Protein AF-0000000086185831 (afdb_homodimer)

Structure (mmCIF, N/CA/C/O backbone):
data_AF-0000000086185831-model_v1
#
loop_
_entity.id
_entity.type
_entity.pdbx_description
1 polymer 'DUF3074 domain-containing protein'
#
loop_
_atom_site.group_PDB
_atom_site.id
_atom_site.type_symbol
_atom_site.label_atom_id
_atom_site.label_alt_id
_atom_site.label_comp_id
_atom_site.label_asym_id
_atom_site.label_entity_id
_atom_site.label_seq_id
_atom_site.pdbx_PDB_ins_code
_atom_site.Cartn_x
_atom_site.Cartn_y
_atom_site.Cartn_z
_atom_site.occupancy
_atom_site.B_iso_or_equiv
_atom_site.auth_seq_id
_atom_site.auth_comp_id
_atom_site.auth_asym_id
_atom_site.auth_atom_id
_atom_site.pdbx_PDB_model_num
ATOM 1 N N . MET A 1 1 ? -9.984 -31.547 14.125 1 27.92 1 MET A N 1
ATOM 2 C CA . MET A 1 1 ? -9.523 -30.156 14 1 27.92 1 MET A CA 1
ATOM 3 C C . MET A 1 1 ? -9.289 -29.797 12.531 1 27.92 1 MET A C 1
ATOM 5 O O . MET A 1 1 ? -8.664 -30.562 11.797 1 27.92 1 MET A O 1
ATOM 9 N N . ALA A 1 2 ? -10.203 -29.156 11.977 1 38.97 2 ALA A N 1
ATOM 10 C CA . ALA A 1 2 ? -10.203 -29.031 10.523 1 38.97 2 ALA A CA 1
ATOM 11 C C . ALA A 1 2 ? -8.82 -28.672 10 1 38.97 2 ALA A C 1
ATOM 13 O O . ALA A 1 2 ? -8.203 -27.719 10.469 1 38.97 2 ALA A O 1
ATOM 14 N N . VAL A 1 3 ? -8.047 -29.516 9.633 1 52.12 3 VAL A N 1
ATOM 15 C CA . VAL A 1 3 ? -6.672 -29.281 9.211 1 52.12 3 VAL A CA 1
ATOM 16 C C . VAL A 1 3 ? -6.621 -28.109 8.234 1 52.12 3 VAL A C 1
ATOM 18 O O . VAL A 1 3 ? -7.355 -28.078 7.246 1 52.12 3 VAL A O 1
ATOM 21 N N . SER A 1 4 ? -6.094 -26.859 8.68 1 77 4 SER A N 1
ATOM 22 C CA . SER A 1 4 ? -5.973 -25.641 7.887 1 77 4 SER A CA 1
ATOM 23 C C . SER A 1 4 ? -5.332 -25.938 6.531 1 77 4 SER A C 1
ATOM 25 O O . SER A 1 4 ? -4.457 -26.797 6.422 1 77 4 SER A O 1
ATOM 27 N N . SER A 1 5 ? -5.984 -25.656 5.398 1 90.94 5 SER A N 1
ATOM 28 C CA . SER A 1 5 ? -5.496 -25.891 4.043 1 90.94 5 SER A CA 1
ATOM 29 C C . SER A 1 5 ? -4.062 -25.391 3.883 1 90.94 5 SER A C 1
ATOM 31 O O . SER A 1 5 ? -3.703 -24.328 4.391 1 90.94 5 SER A O 1
ATOM 33 N N . PRO A 1 6 ? -3.234 -26.266 3.283 1 94.44 6 PRO A N 1
ATOM 34 C CA . PRO A 1 6 ? -1.854 -25.844 3.047 1 94.44 6 PRO A CA 1
ATOM 35 C C . PRO A 1 6 ? -1.752 -24.703 2.025 1 94.44 6 PRO A C 1
ATOM 37 O O . PRO A 1 6 ? -0.687 -24.109 1.867 1 94.44 6 PRO A O 1
ATOM 40 N N . LEU A 1 7 ? -2.805 -24.438 1.271 1 97.12 7 LEU A N 1
ATOM 41 C CA . LEU A 1 7 ? -2.781 -23.375 0.268 1 97.12 7 LEU A CA 1
ATOM 42 C C . LEU A 1 7 ? -3.043 -22.016 0.908 1 97.12 7 LEU A C 1
ATOM 44 O O . LEU A 1 7 ? -4.152 -21.484 0.814 1 97.12 7 LEU A O 1
ATOM 48 N N . THR A 1 8 ? -2.035 -21.453 1.518 1 96 8 THR A N 1
ATOM 49 C CA . THR A 1 8 ? -2.125 -20.203 2.27 1 96 8 THR A CA 1
ATOM 50 C C . THR A 1 8 ? -0.955 -19.281 1.936 1 96 8 THR A C 1
ATOM 52 O O . THR A 1 8 ? 0.019 -19.719 1.312 1 96 8 THR A O 1
ATOM 55 N N . LEU A 1 9 ? -1.106 -18.047 2.299 1 94.88 9 LEU A N 1
ATOM 56 C CA . LEU A 1 9 ? -0.008 -17.109 2.125 1 94.88 9 LEU A CA 1
ATOM 57 C C . LEU A 1 9 ? 0.922 -17.125 3.332 1 94.88 9 LEU A C 1
ATOM 59 O O . LEU A 1 9 ? 1.959 -16.469 3.334 1 94.88 9 LEU A O 1
ATOM 63 N N . HIS A 1 10 ? 0.568 -17.938 4.324 1 94.12 10 HIS A N 1
ATOM 64 C CA . HIS A 1 10 ? 1.503 -18.109 5.43 1 94.12 10 HIS A CA 1
ATOM 65 C C . HIS A 1 10 ? 2.734 -18.891 4.992 1 94.12 10 HIS A C 1
ATOM 67 O O . HIS A 1 10 ? 2.613 -20 4.453 1 94.12 10 HIS A O 1
ATOM 73 N N . GLU A 1 11 ? 3.838 -18.328 5.273 1 95.88 11 GLU A N 1
ATOM 74 C CA . GLU A 1 11 ? 5.082 -18.906 4.781 1 95.88 11 GLU A CA 1
ATOM 75 C C . GLU A 1 11 ? 5.395 -20.219 5.5 1 95.88 11 GLU A C 1
ATOM 77 O O . GLU A 1 11 ? 5.266 -20.312 6.719 1 95.88 11 GLU A O 1
ATOM 82 N N . LEU A 1 12 ? 5.777 -21.188 4.73 1 96.56 12 LEU A N 1
ATOM 83 C CA . LEU A 1 12 ? 6.32 -22.422 5.297 1 96.56 12 LEU A CA 1
ATOM 84 C C . LEU A 1 12 ? 7.742 -22.203 5.805 1 96.56 12 LEU A C 1
ATOM 86 O O . LEU A 1 12 ? 8.508 -21.438 5.211 1 96.56 12 LEU A O 1
ATOM 90 N N . ALA A 1 13 ? 8.031 -22.844 6.883 1 95.88 13 ALA A N 1
ATOM 91 C CA . ALA A 1 13 ? 9.406 -22.984 7.355 1 95.88 13 ALA A CA 1
ATOM 92 C C . ALA A 1 13 ? 9.938 -24.391 7.09 1 95.88 13 ALA A C 1
ATOM 94 O O . ALA A 1 13 ? 9.18 -25.281 6.703 1 95.88 13 ALA A O 1
ATOM 95 N N . ARG A 1 14 ? 11.211 -24.531 7.309 1 95.12 14 ARG A N 1
ATOM 96 C CA . ARG A 1 14 ? 11.828 -25.828 7.047 1 95.12 14 ARG A CA 1
ATOM 97 C C . ARG A 1 14 ? 11.141 -26.938 7.84 1 95.12 14 ARG A C 1
ATOM 99 O O . ARG A 1 14 ? 10.961 -28.047 7.344 1 95.12 14 ARG A O 1
ATOM 106 N N . LYS A 1 15 ? 10.734 -26.625 9.039 1 94.94 15 LYS A N 1
ATOM 107 C CA . LYS A 1 15 ? 10.102 -27.609 9.922 1 94.94 15 LYS A CA 1
ATOM 108 C C . LYS A 1 15 ? 8.734 -28.031 9.391 1 94.94 15 LYS A C 1
ATOM 110 O O . LYS A 1 15 ? 8.18 -29.031 9.828 1 94.94 15 LYS A O 1
ATOM 115 N N . ASP A 1 16 ? 8.125 -27.203 8.508 1 95.94 16 ASP A N 1
ATOM 116 C CA . ASP A 1 16 ? 6.781 -27.469 7.992 1 95.94 16 ASP A CA 1
ATOM 117 C C . ASP A 1 16 ? 6.832 -28.406 6.797 1 95.94 16 ASP A C 1
ATOM 119 O O . ASP A 1 16 ? 5.793 -28.875 6.316 1 95.94 16 ASP A O 1
ATOM 123 N N . LEU A 1 17 ? 8.031 -28.688 6.223 1 96.25 17 LEU A N 1
ATOM 124 C CA . LEU A 1 17 ? 8.219 -29.594 5.102 1 96.25 17 LEU A CA 1
ATOM 125 C C . LEU A 1 17 ? 8.773 -30.938 5.582 1 96.25 17 LEU A C 1
ATOM 127 O O . LEU A 1 17 ? 9.555 -30.984 6.535 1 96.25 17 LEU A O 1
ATOM 131 N N . PRO A 1 18 ? 8.336 -31.984 4.844 1 96.81 18 PRO A N 1
ATOM 132 C CA . PRO A 1 18 ? 9.023 -33.25 5.137 1 96.81 18 PRO A CA 1
ATOM 133 C C . PRO A 1 18 ? 10.531 -33.156 4.93 1 96.81 18 PRO A C 1
ATOM 135 O O . PRO A 1 18 ? 11 -32.5 4.008 1 96.81 18 PRO A O 1
ATOM 138 N N . ALA A 1 19 ? 11.266 -33.906 5.77 1 94.62 19 ALA A N 1
ATOM 139 C CA . ALA A 1 19 ? 12.727 -33.812 5.738 1 94.62 19 ALA A CA 1
ATOM 140 C C . ALA A 1 19 ? 13.281 -34.469 4.473 1 94.62 19 ALA A C 1
ATOM 142 O O . ALA A 1 19 ? 14.32 -34.031 3.963 1 94.62 19 ALA A O 1
ATOM 143 N N . SER A 1 20 ? 12.695 -35.531 4.062 1 95.12 20 SER A N 1
ATOM 144 C CA . SER A 1 20 ? 13.094 -36.312 2.896 1 95.12 20 SER A CA 1
ATOM 145 C C . SER A 1 20 ? 11.93 -37.125 2.365 1 95.12 20 SER A C 1
ATOM 147 O O . SER A 1 20 ? 10.875 -37.188 2.99 1 95.12 20 SER A O 1
ATOM 149 N N . PRO A 1 21 ? 12.109 -37.688 1.158 1 95 21 PRO A N 1
ATOM 150 C CA . PRO A 1 21 ? 11.039 -38.531 0.627 1 95 21 PRO A CA 1
ATOM 151 C C . PRO A 1 21 ? 10.742 -39.719 1.526 1 95 21 PRO A C 1
ATOM 153 O O . PRO A 1 21 ? 9.664 -40.312 1.427 1 95 21 PRO A O 1
ATOM 156 N N . GLU A 1 22 ? 11.695 -40.062 2.383 1 94.81 22 GLU A N 1
ATOM 157 C CA . GLU A 1 22 ? 11.531 -41.219 3.285 1 94.81 22 GLU A CA 1
ATOM 158 C C . GLU A 1 22 ? 10.844 -40.781 4.578 1 94.81 22 GLU A C 1
ATOM 160 O O . GLU A 1 22 ? 10.461 -41.656 5.391 1 94.81 22 GLU A O 1
ATOM 165 N N . ASP A 1 23 ? 10.711 -39.531 4.742 1 94.94 23 ASP A N 1
ATOM 166 C CA . ASP A 1 23 ? 10 -39.031 5.906 1 94.94 23 ASP A CA 1
ATOM 167 C C . ASP A 1 23 ? 8.594 -39.594 5.992 1 94.94 23 ASP A C 1
ATOM 169 O O . ASP A 1 23 ? 7.852 -39.625 5.008 1 94.94 23 ASP A O 1
ATOM 173 N N . PRO A 1 24 ? 8.219 -40.188 7.141 1 93.62 24 PRO A N 1
ATOM 174 C CA . PRO A 1 24 ? 6.891 -40.781 7.293 1 93.62 24 PRO A CA 1
ATOM 175 C C . PRO A 1 24 ? 5.758 -39.812 6.984 1 93.62 24 PRO A C 1
ATOM 177 O O . PRO A 1 24 ? 4.652 -40.25 6.637 1 93.62 24 PRO A O 1
ATOM 180 N N . GLN A 1 25 ? 6.035 -38.562 7.086 1 94 25 GLN A N 1
ATOM 181 C CA . GLN A 1 25 ? 4.992 -37.562 6.871 1 94 25 GLN A CA 1
ATOM 182 C C . GLN A 1 25 ? 4.93 -37.125 5.406 1 94 25 GLN A C 1
ATOM 184 O O . GLN A 1 25 ? 4.035 -36.375 5.008 1 94 25 GLN A O 1
ATOM 189 N N . TYR A 1 26 ? 5.859 -37.562 4.598 1 96.69 26 TYR A N 1
ATOM 190 C CA . TYR A 1 26 ? 5.969 -37.062 3.221 1 96.69 26 TYR A CA 1
ATOM 191 C C . TYR A 1 26 ? 4.688 -37.375 2.445 1 96.69 26 TYR A C 1
ATOM 193 O O . TYR A 1 26 ? 4.102 -36.469 1.847 1 96.69 26 TYR A O 1
ATOM 201 N N . ALA A 1 27 ? 4.242 -38.625 2.543 1 96 27 ALA A N 1
ATOM 202 C CA . ALA A 1 27 ? 3.061 -39.031 1.789 1 96 27 ALA A CA 1
ATOM 203 C C . ALA A 1 27 ? 1.833 -38.219 2.217 1 96 27 ALA A C 1
ATOM 205 O O . ALA A 1 27 ? 1.064 -37.75 1.374 1 96 27 ALA A O 1
ATOM 206 N N . ALA A 1 28 ? 1.664 -38.094 3.475 1 95.62 28 ALA A N 1
ATOM 207 C CA . ALA A 1 28 ? 0.515 -37.375 3.996 1 95.62 28 ALA A CA 1
ATOM 208 C C . ALA A 1 28 ? 0.572 -35.906 3.588 1 95.62 28 ALA A C 1
ATOM 210 O O . ALA A 1 28 ? -0.456 -35.281 3.271 1 95.62 28 ALA A O 1
ATOM 211 N N . TRP A 1 29 ? 1.77 -35.281 3.666 1 96.38 29 TRP A N 1
ATOM 212 C CA . TRP A 1 29 ? 1.958 -33.875 3.268 1 96.38 29 TRP A CA 1
ATOM 213 C C . TRP A 1 29 ? 1.579 -33.688 1.805 1 96.38 29 TRP A C 1
ATOM 215 O O . TRP A 1 29 ? 0.82 -32.75 1.475 1 96.38 29 TRP A O 1
ATOM 225 N N . VAL A 1 30 ? 2.023 -34.531 0.977 1 97.06 30 VAL A N 1
ATOM 226 C CA . VAL A 1 30 ? 1.793 -34.469 -0.462 1 97.06 30 VAL A CA 1
ATOM 227 C C . VAL A 1 30 ? 0.311 -34.688 -0.761 1 97.06 30 VAL A C 1
ATOM 229 O O . VAL A 1 30 ? -0.288 -33.938 -1.531 1 97.06 30 VAL A O 1
ATOM 232 N N . GLU A 1 31 ? -0.28 -35.625 -0.127 1 95.5 31 GLU A N 1
ATOM 233 C CA . GLU A 1 31 ? -1.696 -35.906 -0.339 1 95.5 31 GLU A CA 1
ATOM 234 C C . GLU A 1 31 ? -2.562 -34.719 0.081 1 95.5 31 GLU A C 1
ATOM 236 O O . GLU A 1 31 ? -3.562 -34.406 -0.571 1 95.5 31 GLU A O 1
ATOM 241 N N . GLY A 1 32 ? -2.182 -34.188 1.193 1 96.06 32 GLY A N 1
ATOM 242 C CA . GLY A 1 32 ? -2.902 -33 1.636 1 96.06 32 GLY A CA 1
ATOM 243 C C . GLY A 1 32 ? -2.846 -31.859 0.639 1 96.06 32 GLY A C 1
ATOM 244 O O . GLY A 1 32 ? -3.857 -31.219 0.375 1 96.06 32 GLY A O 1
ATOM 245 N N . ALA A 1 33 ? -1.678 -31.609 0.087 1 97.19 33 ALA A N 1
ATOM 246 C CA . ALA A 1 33 ? -1.496 -30.547 -0.904 1 97.19 33 ALA A CA 1
ATOM 247 C C . ALA A 1 33 ? -2.287 -30.844 -2.174 1 97.19 33 ALA A C 1
ATOM 249 O O . ALA A 1 33 ? -2.949 -29.953 -2.723 1 97.19 33 ALA A O 1
ATOM 250 N N . ILE A 1 34 ? -2.279 -32.094 -2.596 1 96.94 34 ILE A N 1
ATOM 251 C CA . ILE A 1 34 ? -2.971 -32.5 -3.811 1 96.94 34 ILE A CA 1
ATOM 252 C C . ILE A 1 34 ? -4.477 -32.344 -3.629 1 96.94 34 ILE A C 1
ATOM 254 O O . ILE A 1 34 ? -5.16 -31.797 -4.492 1 96.94 34 ILE A O 1
ATOM 258 N N . SER A 1 35 ? -4.91 -32.812 -2.494 1 95.81 35 SER A N 1
ATOM 259 C CA . SER A 1 35 ? -6.34 -32.719 -2.215 1 95.81 35 SER A CA 1
ATOM 260 C C . SER A 1 35 ? -6.828 -31.281 -2.203 1 95.81 35 SER A C 1
ATOM 262 O O . SER A 1 35 ? -7.852 -30.953 -2.809 1 95.81 35 SER A O 1
ATOM 264 N N . ALA A 1 36 ? -6.102 -30.453 -1.534 1 96.31 36 ALA A N 1
ATOM 265 C CA . ALA A 1 36 ? -6.457 -29.047 -1.483 1 96.31 36 ALA A CA 1
ATOM 266 C C . ALA A 1 36 ? -6.43 -28.422 -2.877 1 96.31 36 ALA A C 1
ATOM 268 O O . ALA A 1 36 ? -7.34 -27.672 -3.246 1 96.31 36 ALA A O 1
ATOM 269 N N . ALA A 1 37 ? -5.418 -28.719 -3.627 1 96.94 37 ALA A N 1
ATOM 270 C CA . ALA A 1 37 ? -5.242 -28.172 -4.969 1 96.94 37 ALA A CA 1
ATOM 271 C C . ALA A 1 37 ? -6.395 -28.578 -5.883 1 96.94 37 ALA A C 1
ATOM 273 O O . ALA A 1 37 ? -6.949 -27.75 -6.605 1 96.94 37 ALA A O 1
ATOM 274 N N . LEU A 1 38 ? -6.746 -29.828 -5.836 1 94.25 38 LEU A N 1
ATOM 275 C CA . LEU A 1 38 ? -7.801 -30.328 -6.715 1 94.25 38 LEU A CA 1
ATOM 276 C C . LEU A 1 38 ? -9.156 -29.75 -6.32 1 94.25 38 LEU A C 1
ATOM 278 O O . LEU A 1 38 ? -9.977 -29.438 -7.188 1 94.25 38 LEU A O 1
ATOM 282 N N . LYS A 1 39 ? -9.367 -29.625 -5.023 1 92.81 39 LYS A N 1
ATOM 283 C CA . LYS A 1 39 ? -10.594 -28.969 -4.582 1 92.81 39 LYS A CA 1
ATOM 284 C C . LYS A 1 39 ? -10.68 -27.547 -5.121 1 92.81 39 LYS A C 1
ATOM 286 O O . LYS A 1 39 ? -11.742 -27.109 -5.578 1 92.81 39 LYS A O 1
ATOM 291 N N . LEU A 1 40 ? -9.57 -26.828 -5.027 1 93.38 40 LEU A N 1
ATOM 292 C CA . LEU A 1 40 ? -9.516 -25.438 -5.504 1 93.38 40 LEU A CA 1
ATOM 293 C C . LEU A 1 40 ? -9.781 -25.375 -7.004 1 93.38 40 LEU A C 1
ATOM 295 O O . LEU A 1 40 ? -10.641 -24.609 -7.453 1 93.38 40 LEU A O 1
ATOM 299 N N . VAL A 1 41 ? -9.133 -26.203 -7.801 1 92.5 41 VAL A N 1
ATOM 300 C CA . VAL A 1 41 ? -9.266 -26.219 -9.25 1 92.5 41 VAL A CA 1
ATOM 301 C C . VAL A 1 41 ? -10.688 -26.609 -9.641 1 92.5 41 VAL A C 1
ATOM 303 O O . VAL A 1 41 ? -11.289 -26 -10.531 1 92.5 41 VAL A O 1
ATOM 306 N N . ASN A 1 42 ? -11.203 -27.547 -8.977 1 90.31 42 ASN A N 1
ATOM 307 C CA . ASN A 1 42 ? -12.539 -28.047 -9.281 1 90.31 42 ASN A CA 1
ATOM 308 C C . ASN A 1 42 ? -13.609 -27.016 -8.961 1 90.31 42 ASN A C 1
ATOM 310 O O . ASN A 1 42 ? -14.68 -27 -9.578 1 90.31 42 ASN A O 1
ATOM 314 N N . SER A 1 43 ? -13.273 -26.188 -8.023 1 89.88 43 SER A N 1
ATOM 315 C CA . SER A 1 43 ? -14.25 -25.172 -7.641 1 89.88 43 SER A CA 1
ATOM 316 C C . SER A 1 43 ? -14.453 -24.156 -8.758 1 89.88 43 SER A C 1
ATOM 318 O O . SER A 1 43 ? -15.461 -23.438 -8.781 1 89.88 43 SER A O 1
ATOM 320 N N . LEU A 1 44 ? -13.484 -23.984 -9.648 1 87.25 44 LEU A N 1
ATOM 321 C CA . LEU A 1 44 ? -13.609 -23.062 -10.781 1 87.25 44 LEU A CA 1
ATOM 322 C C . LEU A 1 44 ? -14.633 -23.594 -11.789 1 87.25 44 LEU A C 1
ATOM 324 O O . LEU A 1 44 ? -15.203 -22.828 -12.562 1 87.25 44 LEU A O 1
ATOM 328 N N . SER A 1 45 ? -14.781 -24.891 -11.984 1 73.44 45 SER A N 1
ATOM 329 C CA . SER A 1 45 ? -15.641 -25.516 -12.977 1 73.44 45 SER A CA 1
ATOM 330 C C . SER A 1 45 ? -17.047 -25.75 -12.43 1 73.44 45 SER A C 1
ATOM 332 O O . SER A 1 45 ? -17.969 -26.078 -13.18 1 73.44 45 SER A O 1
ATOM 334 N N . ALA A 1 46 ? -17.078 -25.812 -11.148 1 59.22 46 ALA A N 1
ATOM 335 C CA . ALA A 1 46 ? -18.344 -26.234 -10.547 1 59.22 46 ALA A CA 1
ATOM 336 C C . ALA A 1 46 ? -19.453 -25.25 -10.859 1 59.22 46 ALA A C 1
ATOM 338 O O . ALA A 1 46 ? -19.25 -24.031 -10.82 1 59.22 46 ALA A O 1
ATOM 339 N N . THR A 1 47 ? -20.344 -25.641 -11.805 1 50.88 47 THR A N 1
ATOM 340 C CA . THR A 1 47 ? -21.625 -25.016 -12.094 1 50.88 47 THR A CA 1
ATOM 341 C C . THR A 1 47 ? -22.328 -24.609 -10.805 1 50.88 47 THR A C 1
ATOM 343 O O . THR A 1 47 ? -23.469 -24.141 -10.836 1 50.88 47 THR A O 1
ATOM 346 N N . ALA A 1 48 ? -21.953 -25.094 -9.773 1 46.34 48 ALA A N 1
ATOM 347 C CA . ALA A 1 48 ? -22.828 -25.031 -8.609 1 46.34 48 ALA A CA 1
ATOM 348 C C . ALA A 1 48 ? -23.188 -23.578 -8.281 1 46.34 48 ALA A C 1
ATOM 350 O O . ALA A 1 48 ? -22.5 -22.641 -8.703 1 46.34 48 ALA A O 1
ATOM 351 N N . LEU A 1 49 ? -24.141 -23.312 -7.301 1 45.34 49 LEU A N 1
ATOM 352 C CA . LEU A 1 49 ? -24.812 -22.156 -6.734 1 45.34 49 LEU A CA 1
ATOM 353 C C . LEU A 1 49 ? -23.844 -20.984 -6.578 1 45.34 49 LEU A C 1
ATOM 355 O O . LEU A 1 49 ? -22.672 -21.109 -6.906 1 45.34 49 LEU A O 1
ATOM 359 N N . ASP A 1 50 ? -23.812 -20.266 -5.387 1 53.19 50 ASP A N 1
ATOM 360 C CA . ASP A 1 50 ? -23.234 -18.969 -5.07 1 53.19 50 ASP A CA 1
ATOM 361 C C . ASP A 1 50 ? -21.719 -18.969 -5.285 1 53.19 50 ASP A C 1
ATOM 363 O O . ASP A 1 50 ? -20.953 -19.344 -4.387 1 53.19 50 ASP A O 1
ATOM 367 N N . PRO A 1 51 ? -21.188 -19.109 -6.586 1 67.44 51 PRO A N 1
ATOM 368 C CA . PRO A 1 51 ? -19.781 -19.344 -6.906 1 67.44 51 PRO A CA 1
ATOM 369 C C . PRO A 1 51 ? -18.859 -18.312 -6.285 1 67.44 51 PRO A C 1
ATOM 371 O O . PRO A 1 51 ? -19.219 -17.141 -6.188 1 67.44 51 PRO A O 1
ATOM 374 N N . VAL A 1 52 ? -18.016 -18.844 -5.418 1 84.44 52 VAL A N 1
ATOM 375 C CA . VAL A 1 52 ? -17.016 -17.984 -4.797 1 84.44 52 VAL A CA 1
ATOM 376 C C . VAL A 1 52 ? -16.281 -17.188 -5.871 1 84.44 52 VAL A C 1
ATOM 378 O O . VAL A 1 52 ? -15.734 -16.109 -5.602 1 84.44 52 VAL A O 1
ATOM 381 N N . TRP A 1 53 ? -16.484 -17.688 -7.113 1 90.31 53 TRP A N 1
ATOM 382 C CA . TRP A 1 53 ? -15.727 -17.062 -8.195 1 90.31 53 TRP A CA 1
ATOM 383 C C . TRP A 1 53 ? -16.625 -16.172 -9.039 1 90.31 53 TRP A C 1
ATOM 385 O O . TRP A 1 53 ? -17.797 -16.5 -9.289 1 90.31 53 TRP A O 1
ATOM 395 N N . SER A 1 54 ? -16.172 -15.07 -9.461 1 88 54 SER A N 1
ATOM 396 C CA . SER A 1 54 ? -16.75 -14.25 -10.516 1 88 54 SER A CA 1
ATOM 397 C C . SER A 1 54 ? -15.977 -14.398 -11.82 1 88 54 SER A C 1
ATOM 399 O O . SER A 1 54 ? -14.742 -14.383 -11.82 1 88 54 SER A O 1
ATOM 401 N N . LYS A 1 55 ? -16.75 -14.625 -12.898 1 89.31 55 LYS A N 1
ATOM 402 C CA . LYS A 1 55 ? -16.125 -14.719 -14.219 1 89.31 55 LYS A CA 1
ATOM 403 C C . LYS A 1 55 ? -15.719 -13.336 -14.727 1 89.31 55 LYS A C 1
ATOM 405 O O . LYS A 1 55 ? -16.516 -12.406 -14.719 1 89.31 55 LYS A O 1
ATOM 410 N N . GLY A 1 56 ? -14.391 -13.273 -15.078 1 88.06 56 GLY A N 1
ATOM 411 C CA . GLY A 1 56 ? -13.875 -12.016 -15.586 1 88.06 56 GLY A CA 1
ATOM 412 C C . GLY A 1 56 ? -13.75 -11.984 -17.094 1 88.06 56 GLY A C 1
ATOM 413 O O . GLY A 1 56 ? -14.398 -12.773 -17.797 1 88.06 56 GLY A O 1
ATOM 414 N N . LYS A 1 57 ? -13.031 -11 -17.594 1 86.62 57 LYS A N 1
ATOM 415 C CA . LYS A 1 57 ? -12.789 -10.852 -19.031 1 86.62 57 LYS A CA 1
ATOM 416 C C . LYS A 1 57 ? -11.797 -11.898 -19.531 1 86.62 57 LYS A C 1
ATOM 418 O O . LYS A 1 57 ? -11.094 -12.523 -18.734 1 86.62 57 LYS A O 1
ATOM 423 N N . VAL A 1 58 ? -11.852 -12.164 -20.766 1 90.81 58 VAL A N 1
ATOM 424 C CA . VAL A 1 58 ? -10.836 -12.984 -21.422 1 90.81 58 VAL A CA 1
ATOM 425 C C . VAL A 1 58 ? -9.609 -12.133 -21.734 1 90.81 58 VAL A C 1
ATOM 427 O O . VAL A 1 58 ? -9.727 -11.086 -22.375 1 90.81 58 VAL A O 1
ATOM 430 N N . HIS A 1 59 ? -8.562 -12.523 -21.156 1 87.94 59 HIS A N 1
ATOM 431 C CA . HIS A 1 59 ? -7.285 -11.875 -21.422 1 87.94 59 HIS A CA 1
ATOM 432 C C . HIS A 1 59 ? -6.301 -12.852 -22.062 1 87.94 59 HIS A C 1
ATOM 434 O O . HIS A 1 59 ? -6.078 -13.945 -21.547 1 87.94 59 HIS A O 1
ATOM 440 N N . ASN A 1 60 ? -5.707 -12.516 -23.219 1 87.06 60 ASN A N 1
ATOM 441 C CA . ASN A 1 60 ? -4.68 -13.328 -23.859 1 87.06 60 ASN A CA 1
ATOM 442 C C . ASN A 1 60 ? -5.16 -14.758 -24.094 1 87.06 60 ASN A C 1
ATOM 444 O O . ASN A 1 60 ? -4.422 -15.711 -23.844 1 87.06 60 ASN A O 1
ATOM 448 N N . GLY A 1 61 ? -6.438 -14.852 -24.422 1 88.56 61 GLY A N 1
ATOM 449 C CA . GLY A 1 61 ? -7.008 -16.141 -24.766 1 88.56 61 GLY A CA 1
ATOM 450 C C . GLY A 1 61 ? -7.371 -16.969 -23.547 1 88.56 61 GLY A C 1
ATOM 451 O O . GLY A 1 61 ? -7.754 -18.141 -23.672 1 88.56 61 GLY A O 1
ATOM 452 N N . ALA A 1 62 ? -7.211 -16.453 -22.406 1 93.12 62 ALA A N 1
ATOM 453 C CA . ALA A 1 62 ? -7.535 -17.172 -21.172 1 93.12 62 ALA A CA 1
ATOM 454 C C . ALA A 1 62 ? -8.727 -16.531 -20.453 1 93.12 62 ALA A C 1
ATOM 456 O O . ALA A 1 62 ? -8.781 -15.312 -20.297 1 93.12 62 ALA A O 1
ATOM 457 N N . GLN A 1 63 ? -9.703 -17.359 -20.125 1 93.38 63 GLN A N 1
ATOM 458 C CA . GLN A 1 63 ? -10.805 -16.906 -19.281 1 93.38 63 GLN A CA 1
ATOM 459 C C . GLN A 1 63 ? -10.344 -16.672 -17.859 1 93.38 63 GLN A C 1
ATOM 461 O O . GLN A 1 63 ? -9.727 -17.531 -17.234 1 93.38 63 GLN A O 1
ATOM 466 N N . THR A 1 64 ? -10.625 -15.477 -17.328 1 93.31 64 THR A N 1
ATOM 467 C CA . THR A 1 64 ? -10.156 -15.156 -15.992 1 93.31 64 THR A CA 1
ATOM 468 C C . THR A 1 64 ? -11.305 -15.211 -14.984 1 93.31 64 THR A C 1
ATOM 470 O O . THR A 1 64 ? -12.469 -15.109 -15.359 1 93.31 64 THR A O 1
ATOM 473 N N . TYR A 1 65 ? -10.922 -15.477 -13.727 1 91 65 TYR A N 1
ATOM 474 C CA . TYR A 1 65 ? -11.836 -15.539 -12.594 1 91 65 TYR A CA 1
ATOM 475 C C . TYR A 1 65 ? -11.234 -14.859 -11.367 1 91 65 TYR A C 1
ATOM 477 O O . TYR A 1 65 ? -10.008 -14.828 -11.211 1 91 65 TYR A O 1
ATOM 485 N N . SER A 1 66 ? -12.07 -14.289 -10.555 1 91.12 66 SER A N 1
ATOM 486 C CA . SER A 1 66 ? -11.664 -13.766 -9.25 1 91.12 66 SER A CA 1
ATOM 487 C C . SER A 1 66 ? -12.711 -14.07 -8.188 1 91.12 66 SER A C 1
ATOM 489 O O . SER A 1 66 ? -13.906 -14.102 -8.469 1 91.12 66 SER A O 1
ATOM 491 N N . THR A 1 67 ? -12.195 -14.352 -7.012 1 91.38 67 THR A N 1
ATOM 492 C CA . THR A 1 67 ? -13.148 -14.508 -5.918 1 91.38 67 THR A CA 1
ATOM 493 C C . THR A 1 67 ? -13.812 -13.172 -5.59 1 91.38 67 THR A C 1
ATOM 495 O O . THR A 1 67 ? -13.219 -12.109 -5.781 1 91.38 67 THR A O 1
ATOM 498 N N . HIS A 1 68 ? -15.031 -13.234 -5.031 1 83.56 68 HIS A N 1
ATOM 499 C CA . HIS A 1 68 ? -15.789 -12.039 -4.676 1 83.56 68 HIS A CA 1
ATOM 500 C C . HIS A 1 68 ? -15.141 -11.297 -3.51 1 83.56 68 HIS A C 1
ATOM 502 O O . HIS A 1 68 ? -15.242 -10.078 -3.414 1 83.56 68 HIS A O 1
ATOM 508 N N . SER A 1 69 ? -14.609 -12.078 -2.629 1 80.31 69 SER A N 1
ATOM 509 C CA . SER A 1 69 ? -13.961 -11.516 -1.444 1 80.31 69 SER A CA 1
ATOM 510 C C . SER A 1 69 ? -12.844 -12.422 -0.942 1 80.31 69 SER A C 1
ATOM 512 O O . SER A 1 69 ? -12.805 -13.609 -1.269 1 80.31 69 SER A O 1
ATOM 514 N N . ALA A 1 70 ? -11.922 -11.773 -0.195 1 76.88 70 ALA A N 1
ATOM 515 C CA . ALA A 1 70 ? -10.852 -12.547 0.422 1 76.88 70 ALA A CA 1
ATOM 516 C C . ALA A 1 70 ? -11.391 -13.422 1.556 1 76.88 70 ALA A C 1
ATOM 518 O O . ALA A 1 70 ? -10.742 -14.391 1.961 1 76.88 70 ALA A O 1
ATOM 519 N N . HIS A 1 71 ? -12.516 -13.062 2.045 1 79.12 71 HIS A N 1
ATOM 520 C CA . HIS A 1 71 ? -13.062 -13.734 3.219 1 79.12 71 HIS A CA 1
ATOM 521 C C . HIS A 1 71 ? -13.805 -15.008 2.83 1 79.12 71 HIS A C 1
ATOM 523 O O . HIS A 1 71 ? -13.984 -15.906 3.658 1 79.12 71 HIS A O 1
ATOM 529 N N . LYS A 1 72 ? -14.25 -15.07 1.639 1 81 72 LYS A N 1
ATOM 530 C CA . LYS A 1 72 ? -14.883 -16.281 1.133 1 81 72 LYS A CA 1
ATOM 531 C C . LYS A 1 72 ? -13.93 -17.078 0.242 1 81 72 LYS A C 1
ATOM 533 O O . LYS A 1 72 ? -13.977 -16.969 -0.984 1 81 72 LYS A O 1
ATOM 538 N N . ALA A 1 73 ? -13.172 -17.844 0.898 1 86.81 73 ALA A N 1
ATOM 539 C CA . ALA A 1 73 ? -12.148 -18.594 0.185 1 86.81 73 ALA A CA 1
ATOM 540 C C . ALA A 1 73 ? -12.766 -19.766 -0.585 1 86.81 73 ALA A C 1
ATOM 542 O O . ALA A 1 73 ? -13.703 -20.406 -0.101 1 86.81 73 ALA A O 1
ATOM 543 N N . PRO A 1 74 ? -12.328 -19.984 -1.73 1 90.94 74 PRO A N 1
ATOM 544 C CA . PRO A 1 74 ? -12.797 -21.172 -2.438 1 90.94 74 PRO A CA 1
ATOM 545 C C . PRO A 1 74 ? -12.383 -22.469 -1.749 1 90.94 74 PRO A C 1
ATOM 547 O O . PRO A 1 74 ? -11.461 -22.469 -0.923 1 90.94 74 PRO A O 1
ATOM 550 N N . PRO A 1 75 ? -13.117 -23.562 -2.076 1 90.81 75 PRO A N 1
ATOM 551 C CA . PRO A 1 75 ? -12.734 -24.859 -1.496 1 90.81 75 PRO A CA 1
ATOM 552 C C . PRO A 1 75 ? -11.258 -25.188 -1.716 1 90.81 75 PRO A C 1
ATOM 554 O O . PRO A 1 75 ? -10.719 -24.938 -2.795 1 90.81 75 PRO A O 1
ATOM 557 N N . GLY A 1 76 ? -10.672 -25.734 -0.704 1 93.75 76 GLY A N 1
ATOM 558 C CA . GLY A 1 76 ? -9.273 -26.125 -0.784 1 93.75 76 GLY A CA 1
ATOM 559 C C . GLY A 1 76 ? -8.32 -25.016 -0.373 1 93.75 76 GLY A C 1
ATOM 560 O O . GLY A 1 76 ? -7.172 -25.266 -0.02 1 93.75 76 GLY A O 1
ATOM 561 N N . ALA A 1 77 ? -8.758 -23.766 -0.493 1 94.06 77 ALA A N 1
ATOM 562 C CA . ALA A 1 77 ? -7.91 -22.609 -0.194 1 94.06 77 ALA A CA 1
ATOM 563 C C . ALA A 1 77 ? -7.836 -22.359 1.31 1 94.06 77 ALA A C 1
ATOM 565 O O . ALA A 1 77 ? -8.789 -22.641 2.041 1 94.06 77 ALA A O 1
ATOM 566 N N . GLY A 1 78 ? -6.66 -21.906 1.784 1 93.56 78 GLY A N 1
ATOM 567 C CA . GLY A 1 78 ? -6.473 -21.469 3.156 1 93.56 78 GLY A CA 1
ATOM 568 C C . GLY A 1 78 ? -6.477 -19.953 3.301 1 93.56 78 GLY A C 1
ATOM 569 O O . GLY A 1 78 ? -7.008 -19.25 2.445 1 93.56 78 GLY A O 1
ATOM 570 N N . ASP A 1 79 ? -5.965 -19.516 4.375 1 91.25 79 ASP A N 1
ATOM 571 C CA . ASP A 1 79 ? -5.93 -18.094 4.691 1 91.25 79 ASP A CA 1
ATOM 572 C C . ASP A 1 79 ? -4.969 -17.359 3.766 1 91.25 79 ASP A C 1
ATOM 574 O O . ASP A 1 79 ? -3.818 -17.766 3.596 1 91.25 79 ASP A O 1
ATOM 578 N N . THR A 1 80 ? -5.441 -16.25 3.184 1 92.25 80 THR A N 1
ATOM 579 C CA . THR A 1 80 ? -4.609 -15.516 2.24 1 92.25 80 THR A CA 1
ATOM 580 C C . THR A 1 80 ? -4.363 -14.094 2.734 1 92.25 80 THR A C 1
ATOM 582 O O . THR A 1 80 ? -4.125 -13.188 1.935 1 92.25 80 THR A O 1
ATOM 585 N N . ASP A 1 81 ? -4.52 -13.852 3.969 1 85.19 81 ASP A N 1
ATOM 586 C CA . ASP A 1 81 ? -4.199 -12.578 4.598 1 85.19 81 ASP A CA 1
ATOM 587 C C . ASP A 1 81 ? -4.93 -11.422 3.912 1 85.19 81 ASP A C 1
ATOM 589 O O . ASP A 1 81 ? -4.336 -10.383 3.639 1 85.19 81 ASP A O 1
ATOM 593 N N . GLY A 1 82 ? -6.172 -11.719 3.525 1 83.88 82 GLY A N 1
ATOM 594 C CA . GLY A 1 82 ? -7.02 -10.672 2.988 1 83.88 82 GLY A CA 1
ATOM 595 C C . GLY A 1 82 ? -6.918 -10.531 1.48 1 83.88 82 GLY A C 1
ATOM 596 O O . GLY A 1 82 ? -7.594 -9.695 0.882 1 83.88 82 GLY A O 1
ATOM 597 N N . PHE A 1 83 ? -6.129 -11.234 0.86 1 87.06 83 PHE A N 1
ATOM 598 C CA . PHE A 1 83 ? -6.008 -11.164 -0.592 1 87.06 83 PHE A CA 1
ATOM 599 C C . PHE A 1 83 ? -6.965 -12.148 -1.262 1 87.06 83 PHE A C 1
ATOM 601 O O . PHE A 1 83 ? -7.18 -13.25 -0.761 1 87.06 83 PHE A O 1
ATOM 608 N N . LYS A 1 84 ? -7.457 -11.781 -2.383 1 89.94 84 LYS A N 1
ATOM 609 C CA . LYS A 1 84 ? -8.375 -12.625 -3.148 1 89.94 84 LYS A CA 1
ATOM 610 C C . LYS A 1 84 ? -7.613 -13.695 -3.932 1 89.94 84 LYS A C 1
ATOM 612 O O . LYS A 1 84 ? -6.387 -13.625 -4.055 1 89.94 84 LYS A O 1
ATOM 617 N N . TRP A 1 85 ? -8.336 -14.664 -4.316 1 93.62 85 TRP A N 1
ATOM 618 C CA . TRP A 1 85 ? -7.836 -15.594 -5.32 1 93.62 85 TRP A CA 1
ATOM 619 C C . TRP A 1 85 ? -8.219 -15.141 -6.727 1 93.62 85 TRP A C 1
ATOM 621 O O . TRP A 1 85 ? -9.328 -14.664 -6.949 1 93.62 85 TRP A O 1
ATOM 631 N N . HIS A 1 86 ? -7.309 -15.312 -7.613 1 93.62 86 HIS A N 1
ATOM 632 C CA . HIS A 1 86 ? -7.512 -15.078 -9.039 1 93.62 86 HIS A CA 1
ATOM 633 C C . HIS A 1 86 ? -7.141 -16.297 -9.859 1 93.62 86 HIS A C 1
ATOM 635 O O . HIS A 1 86 ? -6.23 -17.047 -9.492 1 93.62 86 HIS A O 1
ATOM 641 N N . ALA A 1 87 ? -7.832 -16.484 -10.93 1 94.75 87 ALA A N 1
ATOM 642 C CA . ALA A 1 87 ? -7.578 -17.688 -11.727 1 94.75 87 ALA A CA 1
ATOM 643 C C . ALA A 1 87 ? -7.723 -17.406 -13.219 1 94.75 87 ALA A C 1
ATOM 645 O O . ALA A 1 87 ? -8.281 -16.375 -13.602 1 94.75 87 ALA A O 1
ATOM 646 N N . ARG A 1 88 ? -7.105 -18.234 -13.961 1 94.06 88 ARG A N 1
ATOM 647 C CA . ARG A 1 88 ? -7.277 -18.219 -15.406 1 94.06 88 ARG A CA 1
ATOM 648 C C . ARG A 1 88 ? -7.363 -19.641 -15.953 1 94.06 88 ARG A C 1
ATOM 650 O O . ARG A 1 88 ? -6.777 -20.562 -15.391 1 94.06 88 ARG A O 1
ATOM 657 N N . LYS A 1 89 ? -8.141 -19.844 -16.984 1 94.5 89 LYS A N 1
ATOM 658 C CA . LYS A 1 89 ? -8.266 -21.094 -17.734 1 94.5 89 LYS A CA 1
ATOM 659 C C . LYS A 1 89 ? -8.062 -20.859 -19.219 1 94.5 89 LYS A C 1
ATOM 661 O O . LYS A 1 89 ? -8.688 -19.984 -19.812 1 94.5 89 LYS A O 1
ATOM 666 N N . SER A 1 90 ? -7.148 -21.594 -19.781 1 94.44 90 SER A N 1
ATOM 667 C CA . SER A 1 90 ? -6.922 -21.531 -21.219 1 94.44 90 SER A CA 1
ATOM 668 C C . SER A 1 90 ? -6.984 -22.922 -21.859 1 94.44 90 SER A C 1
ATOM 670 O O . SER A 1 90 ? -6.648 -23.922 -21.203 1 94.44 90 SER A O 1
ATOM 672 N N . ILE A 1 91 ? -7.504 -23 -23.016 1 95 91 ILE A N 1
ATOM 673 C CA . ILE A 1 91 ? -7.594 -24.234 -23.781 1 95 91 ILE A CA 1
ATOM 674 C C . ILE A 1 91 ? -6.688 -24.156 -25 1 95 91 ILE A C 1
ATOM 676 O O . ILE A 1 91 ? -6.703 -23.156 -25.734 1 95 91 ILE A O 1
ATOM 680 N N . HIS A 1 92 ? -5.902 -25.156 -25.188 1 94.94 92 HIS A N 1
ATOM 681 C CA . HIS A 1 92 ? -4.883 -25.141 -26.234 1 94.94 92 HIS A CA 1
ATOM 682 C C . HIS A 1 92 ? -5.074 -26.312 -27.203 1 94.94 92 HIS A C 1
ATOM 684 O O . HIS A 1 92 ? -5.184 -27.469 -26.781 1 94.94 92 HIS A O 1
ATOM 690 N N . ASP A 1 93 ? -5.121 -25.953 -28.453 1 93.12 93 ASP A N 1
ATOM 691 C CA . ASP A 1 93 ? -5.281 -26.922 -29.531 1 93.12 93 ASP A CA 1
ATOM 692 C C . ASP A 1 93 ? -3.932 -27.312 -30.125 1 93.12 93 ASP A C 1
ATOM 694 O O . ASP A 1 93 ? -3.283 -26.484 -30.797 1 93.12 93 ASP A O 1
ATOM 698 N N . VAL A 1 94 ? -3.572 -28.578 -30.016 1 87.75 94 VAL A N 1
ATOM 699 C CA . VAL A 1 94 ? -2.277 -29.078 -30.469 1 87.75 94 VAL A CA 1
ATOM 700 C C . VAL A 1 94 ? -2.143 -28.875 -31.984 1 87.75 94 VAL A C 1
ATOM 702 O O . VAL A 1 94 ? -1.061 -28.562 -32.469 1 87.75 94 VAL A O 1
ATOM 705 N N . ALA A 1 95 ? -3.189 -29.078 -32.656 1 87.12 95 ALA A N 1
ATOM 706 C CA . ALA A 1 95 ? -3.16 -29 -34.125 1 87.12 95 ALA A CA 1
ATOM 707 C C . ALA A 1 95 ? -2.822 -27.578 -34.594 1 87.12 95 ALA A C 1
ATOM 709 O O . ALA A 1 95 ? -2.082 -27.391 -35.562 1 87.12 95 ALA A O 1
ATOM 710 N N . THR A 1 96 ? -3.289 -26.625 -33.938 1 86.25 96 THR A N 1
ATOM 711 C CA . THR A 1 96 ? -3.117 -25.25 -34.375 1 86.25 96 THR A CA 1
ATOM 712 C C . THR A 1 96 ? -1.881 -24.625 -33.75 1 86.25 96 THR A C 1
ATOM 714 O O . THR A 1 96 ? -1.139 -23.891 -34.375 1 86.25 96 THR A O 1
ATOM 717 N N . GLU A 1 97 ? -1.646 -24.938 -32.469 1 88.25 97 GLU A N 1
ATOM 718 C CA . GLU A 1 97 ? -0.583 -24.281 -31.703 1 88.25 97 GLU A CA 1
ATOM 719 C C . GLU A 1 97 ? 0.709 -25.094 -31.75 1 88.25 97 GLU A C 1
ATOM 721 O O . GLU A 1 97 ? 1.781 -24.578 -31.422 1 88.25 97 GLU A O 1
ATOM 726 N N . ARG A 1 98 ? 0.654 -26.328 -32.156 1 87.94 98 ARG A N 1
ATOM 727 C CA . ARG A 1 98 ? 1.795 -27.234 -32.281 1 87.94 98 ARG A CA 1
ATOM 728 C C . ARG A 1 98 ? 2.467 -27.469 -30.922 1 87.94 98 ARG A C 1
ATOM 730 O O . ARG A 1 98 ? 3.689 -27.594 -30.844 1 87.94 98 ARG A O 1
ATOM 737 N N . ILE A 1 99 ? 1.751 -27.297 -29.844 1 91.56 99 ILE A N 1
ATOM 738 C CA . ILE A 1 99 ? 2.219 -27.641 -28.516 1 91.56 99 ILE A CA 1
ATOM 739 C C . ILE A 1 99 ? 1.313 -28.719 -27.906 1 91.56 99 ILE A C 1
ATOM 741 O O . ILE A 1 99 ? 0.102 -28.516 -27.797 1 91.56 99 ILE A O 1
ATOM 745 N N . SER A 1 100 ? 1.89 -29.797 -27.641 1 93.12 100 SER A N 1
ATOM 746 C CA . SER A 1 100 ? 1.171 -30.953 -27.094 1 93.12 100 SER A CA 1
ATOM 747 C C . SER A 1 100 ? 1.231 -30.969 -25.562 1 93.12 100 SER A C 1
ATOM 749 O O . SER A 1 100 ? 1.914 -30.141 -24.953 1 93.12 100 SER A O 1
ATOM 751 N N . TYR A 1 101 ? 0.49 -31.875 -24.938 1 94.81 101 TYR A N 1
ATOM 752 C CA . TYR A 1 101 ? 0.543 -32.062 -23.484 1 94.81 101 TYR A CA 1
ATOM 753 C C . TYR A 1 101 ? 1.977 -32.281 -23.031 1 94.81 101 TYR A C 1
ATOM 755 O O . TYR A 1 101 ? 2.381 -31.781 -21.969 1 94.81 101 TYR A O 1
ATOM 763 N N . GLU A 1 102 ? 2.727 -33.125 -23.797 1 94.88 102 GLU A N 1
ATOM 764 C CA . GLU A 1 102 ? 4.113 -33.406 -23.438 1 94.88 102 GLU A CA 1
ATOM 765 C C . GLU A 1 102 ? 4.938 -32.125 -23.359 1 94.88 102 GLU A C 1
ATOM 767 O O . GLU A 1 102 ? 5.848 -32.031 -22.531 1 94.88 102 GLU A O 1
ATOM 772 N N . HIS A 1 103 ? 4.633 -31.188 -24.234 1 95.06 103 HIS A N 1
ATOM 773 C CA . HIS A 1 103 ? 5.336 -29.906 -24.188 1 95.06 103 HIS A CA 1
ATOM 774 C C . HIS A 1 103 ? 5.012 -29.156 -22.906 1 95.06 103 HIS A C 1
ATOM 776 O O . HIS A 1 103 ? 5.891 -28.516 -22.312 1 95.06 103 HIS A O 1
ATOM 782 N N . PHE A 1 104 ? 3.732 -29.156 -22.5 1 96.38 104 PHE A N 1
ATOM 783 C CA . PHE A 1 104 ? 3.352 -28.547 -21.219 1 96.38 104 PHE A CA 1
ATOM 784 C C . PHE A 1 104 ? 4.066 -29.234 -20.062 1 96.38 104 PHE A C 1
ATOM 786 O O . PHE A 1 104 ? 4.535 -28.562 -19.141 1 96.38 104 PHE A O 1
ATOM 793 N N . GLU A 1 105 ? 4.121 -30.562 -20.125 1 96.38 105 GLU A N 1
ATOM 794 C CA . GLU A 1 105 ? 4.809 -31.312 -19.078 1 96.38 105 GLU A CA 1
ATOM 795 C C . GLU A 1 105 ? 6.277 -30.906 -18.984 1 96.38 105 GLU A C 1
ATOM 797 O O . GLU A 1 105 ? 6.789 -30.656 -17.891 1 96.38 105 GLU A O 1
ATOM 802 N N . ARG A 1 106 ? 6.941 -30.828 -20.062 1 95.31 106 ARG A N 1
ATOM 803 C CA . ARG A 1 106 ? 8.359 -30.5 -20.094 1 95.31 106 ARG A CA 1
ATOM 804 C C . ARG A 1 106 ? 8.594 -29.062 -19.641 1 95.31 106 ARG A C 1
ATOM 806 O O . ARG A 1 106 ? 9.617 -28.75 -19.016 1 95.31 106 ARG A O 1
ATOM 813 N N . GLY A 1 107 ? 7.68 -28.25 -19.953 1 95.75 107 GLY A N 1
ATOM 814 C CA . GLY A 1 107 ? 7.859 -26.828 -19.688 1 95.75 107 GLY A CA 1
ATOM 815 C C . GLY A 1 107 ? 7.391 -26.406 -18.297 1 95.75 107 GLY A C 1
ATOM 816 O O . GLY A 1 107 ? 7.957 -25.5 -17.703 1 95.75 107 GLY A O 1
ATOM 817 N N . LEU A 1 108 ? 6.301 -27.062 -17.781 1 96.94 108 LEU A N 1
ATOM 818 C CA . LEU A 1 108 ? 5.672 -26.594 -16.547 1 96.94 108 LEU A CA 1
ATOM 819 C C . LEU A 1 108 ? 5.898 -27.594 -15.414 1 96.94 108 LEU A C 1
ATOM 821 O O . LEU A 1 108 ? 6.133 -27.203 -14.273 1 96.94 108 LEU A O 1
ATOM 825 N N . LEU A 1 109 ? 5.758 -28.859 -15.711 1 96.94 109 LEU A N 1
ATOM 826 C CA . LEU A 1 109 ? 5.934 -29.891 -14.688 1 96.94 109 LEU A CA 1
ATOM 827 C C . LEU A 1 109 ? 7.406 -30.078 -14.352 1 96.94 109 LEU A C 1
ATOM 829 O O . LEU A 1 109 ? 7.777 -30.125 -13.172 1 96.94 109 LEU A O 1
ATOM 833 N N . ARG A 1 110 ? 8.211 -30.25 -15.383 1 95.06 110 ARG A N 1
ATOM 834 C CA . ARG A 1 110 ? 9.641 -30.438 -15.219 1 95.06 110 ARG A CA 1
ATOM 835 C C . ARG A 1 110 ? 10.391 -29.109 -15.219 1 95.06 110 ARG A C 1
ATOM 837 O O . ARG A 1 110 ? 10.141 -28.266 -16.078 1 95.06 110 ARG A O 1
ATOM 844 N N . ASP A 1 111 ? 11.25 -28.906 -14.273 1 94.56 111 ASP A N 1
ATOM 845 C CA . ASP A 1 111 ? 12.109 -27.734 -14.195 1 94.56 111 ASP A CA 1
ATOM 846 C C . ASP A 1 111 ? 11.289 -26.453 -14.273 1 94.56 111 ASP A C 1
ATOM 848 O O . ASP A 1 111 ? 11.609 -25.547 -15.039 1 94.56 111 ASP A O 1
ATOM 852 N N . HIS A 1 112 ? 10.219 -26.453 -13.555 1 96 112 HIS A N 1
ATOM 853 C CA . HIS A 1 112 ? 9.211 -25.406 -13.625 1 96 112 HIS A CA 1
ATOM 854 C C . HIS A 1 112 ? 9.836 -24.016 -13.469 1 96 112 HIS A C 1
ATOM 856 O O . HIS A 1 112 ? 9.742 -23.188 -14.375 1 96 112 HIS A O 1
ATOM 862 N N . SER A 1 113 ? 10.547 -23.766 -12.344 1 95.25 113 SER A N 1
ATOM 863 C CA . SER A 1 113 ? 11.047 -22.438 -11.992 1 95.25 113 SER A CA 1
ATOM 864 C C . SER A 1 113 ? 12.156 -22 -12.945 1 95.25 113 SER A C 1
ATOM 866 O O . SER A 1 113 ? 12.234 -20.828 -13.312 1 95.25 113 SER A O 1
ATOM 868 N N . VAL A 1 114 ? 12.961 -22.969 -13.352 1 95.12 114 VAL A N 1
ATOM 869 C CA . VAL A 1 114 ? 14.023 -22.688 -14.305 1 95.12 114 VAL A CA 1
ATOM 870 C C . VAL A 1 114 ? 13.414 -22.266 -15.641 1 95.12 114 VAL A C 1
ATOM 872 O O . VAL A 1 114 ? 13.844 -21.281 -16.25 1 95.12 114 VAL A O 1
ATOM 875 N N . ASN A 1 115 ? 12.461 -23.016 -16.109 1 95.25 115 ASN A N 1
ATOM 876 C CA . ASN A 1 115 ? 11.812 -22.703 -17.375 1 95.25 115 ASN A CA 1
ATOM 877 C C . ASN A 1 115 ? 11.078 -21.359 -17.312 1 95.25 115 ASN A C 1
ATOM 879 O O . ASN A 1 115 ? 11.039 -20.625 -18.297 1 95.25 115 ASN A O 1
ATOM 883 N N . GLU A 1 116 ? 10.43 -21.031 -16.141 1 93.12 116 GLU A N 1
ATOM 884 C CA . GLU A 1 116 ? 9.727 -19.766 -15.977 1 93.12 116 GLU A CA 1
ATOM 885 C C . GLU A 1 116 ? 10.664 -18.594 -16.25 1 93.12 116 GLU A C 1
ATOM 887 O O . GLU A 1 116 ? 10.25 -17.578 -16.828 1 93.12 116 GLU A O 1
ATOM 892 N N . SER A 1 117 ? 11.875 -18.688 -15.82 1 93 117 SER A N 1
ATOM 893 C CA . SER A 1 117 ? 12.836 -17.609 -16.016 1 93 117 SER A CA 1
ATOM 894 C C . SER A 1 117 ? 13.203 -17.453 -17.484 1 93 117 SER A C 1
ATOM 896 O O . SER A 1 117 ? 13.781 -16.438 -17.891 1 93 117 SER A O 1
ATOM 898 N N . LYS A 1 118 ? 12.875 -18.422 -18.328 1 92.88 118 LYS A N 1
ATOM 899 C CA . LYS A 1 118 ? 13.203 -18.391 -19.75 1 92.88 118 LYS A CA 1
ATOM 900 C C . LYS A 1 118 ? 12.102 -17.703 -20.547 1 92.88 118 LYS A C 1
ATOM 902 O O . LYS A 1 118 ? 12.359 -17.109 -21.594 1 92.88 118 LYS A O 1
ATOM 907 N N . TYR A 1 119 ? 10.836 -17.797 -20 1 92 119 TYR A N 1
ATOM 908 C CA . TYR A 1 119 ? 9.773 -17.234 -20.844 1 92 119 TYR A CA 1
ATOM 909 C C . TYR A 1 119 ? 9.055 -16.094 -20.141 1 92 119 TYR A C 1
ATOM 911 O O . TYR A 1 119 ? 8.234 -15.406 -20.75 1 92 119 TYR A O 1
ATOM 919 N N . ILE A 1 120 ? 9.211 -15.859 -18.859 1 90.25 120 ILE A N 1
ATOM 920 C CA . ILE A 1 120 ? 8.727 -14.664 -18.172 1 90.25 120 ILE A CA 1
ATOM 921 C C . ILE A 1 120 ? 9.812 -13.594 -18.172 1 90.25 120 ILE A C 1
ATOM 923 O O . ILE A 1 120 ? 10.812 -13.711 -17.469 1 90.25 120 ILE A O 1
ATOM 927 N N . GLU A 1 121 ? 9.609 -12.57 -18.859 1 83.75 121 GLU A N 1
ATOM 928 C CA . GLU A 1 121 ? 10.625 -11.562 -19.141 1 83.75 121 GLU A CA 1
ATOM 929 C C . GLU A 1 121 ? 11.094 -10.891 -17.844 1 83.75 121 GLU A C 1
ATOM 931 O O . GLU A 1 121 ? 12.281 -10.609 -17.672 1 83.75 121 GLU A O 1
ATOM 936 N N . SER A 1 122 ? 10.227 -10.664 -16.969 1 87.25 122 SER A N 1
ATOM 937 C CA . SER A 1 122 ? 10.578 -9.938 -15.758 1 87.25 122 SER A CA 1
ATOM 938 C C . SER A 1 122 ? 11.328 -10.836 -14.773 1 87.25 122 SER A C 1
ATOM 940 O O . SER A 1 122 ? 11.93 -10.344 -13.82 1 87.25 122 SER A O 1
ATOM 942 N N . CYS A 1 123 ? 11.211 -12.164 -14.93 1 92.25 123 CYS A N 1
ATOM 943 C CA . CYS A 1 123 ? 11.922 -13.094 -14.062 1 92.25 123 CYS A CA 1
ATOM 944 C C . CYS A 1 123 ? 13.391 -13.195 -14.461 1 92.25 123 CYS A C 1
ATOM 946 O O . CYS A 1 123 ? 13.719 -13.758 -15.508 1 92.25 123 CYS A O 1
ATOM 948 N N . THR A 1 124 ? 14.281 -12.75 -13.617 1 93.12 124 THR A N 1
ATOM 949 C CA . THR A 1 124 ? 15.688 -12.609 -14 1 93.12 124 THR A CA 1
ATOM 950 C C . THR A 1 124 ? 16.5 -13.789 -13.492 1 93.12 124 THR A C 1
ATOM 952 O O . THR A 1 124 ? 17.625 -14.031 -13.961 1 93.12 124 THR A O 1
ATOM 955 N N . ALA A 1 125 ? 15.961 -14.461 -12.516 1 95 125 ALA A N 1
ATOM 956 C CA . ALA A 1 125 ? 16.719 -15.586 -11.977 1 95 125 ALA A CA 1
ATOM 957 C C . ALA A 1 125 ? 15.797 -16.562 -11.242 1 95 125 ALA A C 1
ATOM 959 O O . ALA A 1 125 ? 14.766 -16.156 -10.695 1 95 125 ALA A O 1
ATOM 960 N N . ALA A 1 126 ? 16.156 -17.828 -11.266 1 96.94 126 ALA A N 1
ATOM 961 C CA . ALA A 1 126 ? 15.578 -18.891 -10.453 1 96.94 126 ALA A CA 1
ATOM 962 C C . ALA A 1 126 ? 16.656 -19.656 -9.703 1 96.94 126 ALA A C 1
ATOM 964 O O . ALA A 1 126 ? 17.531 -20.281 -10.32 1 96.94 126 ALA A O 1
ATOM 965 N N . LYS A 1 127 ? 16.594 -19.625 -8.391 1 97.06 127 LYS A N 1
ATOM 966 C CA . LYS A 1 127 ? 17.609 -20.25 -7.543 1 97.06 127 LYS A CA 1
ATOM 967 C C . LYS A 1 127 ? 17.016 -21.422 -6.77 1 97.06 127 LYS A C 1
ATOM 969 O O . LYS A 1 127 ? 16 -21.281 -6.078 1 97.06 127 LYS A O 1
ATOM 974 N N . GLN A 1 128 ? 17.625 -22.547 -6.926 1 97.31 128 GLN A N 1
ATOM 975 C CA . GLN A 1 128 ? 17.203 -23.688 -6.121 1 97.31 128 GLN A CA 1
ATOM 976 C C . GLN A 1 128 ? 17.766 -23.594 -4.703 1 97.31 128 GLN A C 1
ATOM 978 O O . GLN A 1 128 ? 18.984 -23.531 -4.512 1 97.31 128 GLN A O 1
ATOM 983 N N . VAL A 1 129 ? 16.922 -23.578 -3.703 1 96.94 129 VAL A N 1
ATOM 984 C CA . VAL A 1 129 ? 17.312 -23.328 -2.318 1 96.94 129 VAL A CA 1
ATOM 985 C C . VAL A 1 129 ? 17.453 -24.672 -1.586 1 96.94 129 VAL A C 1
ATOM 987 O O . VAL A 1 129 ? 18.406 -24.859 -0.822 1 96.94 129 VAL A O 1
ATOM 990 N N . GLU A 1 130 ? 16.484 -25.516 -1.733 1 96.62 130 GLU A N 1
ATOM 991 C CA . GLU A 1 130 ? 16.453 -26.812 -1.052 1 96.62 130 GLU A CA 1
ATOM 992 C C . GLU A 1 130 ? 15.727 -27.859 -1.892 1 96.62 130 GLU A C 1
ATOM 994 O O . GLU A 1 130 ? 14.797 -27.531 -2.631 1 96.62 130 GLU A O 1
ATOM 999 N N . VAL A 1 131 ? 16.234 -29.109 -1.829 1 97.62 131 VAL A N 1
ATOM 1000 C CA . VAL A 1 131 ? 15.602 -30.234 -2.508 1 97.62 131 VAL A CA 1
ATOM 1001 C C . VAL A 1 131 ? 15.125 -31.25 -1.478 1 97.62 131 VAL A C 1
ATOM 1003 O O . VAL A 1 131 ? 15.938 -31.859 -0.784 1 97.62 131 VAL A O 1
ATOM 1006 N N . VAL A 1 132 ? 13.844 -31.375 -1.309 1 97.69 132 VAL A N 1
ATOM 1007 C CA . VAL A 1 132 ? 13.297 -32.438 -0.483 1 97.69 132 VAL A CA 1
ATOM 1008 C C . VAL A 1 132 ? 13.25 -33.75 -1.288 1 97.69 132 VAL A C 1
ATOM 1010 O O . VAL A 1 132 ? 13.781 -34.781 -0.86 1 97.69 132 VAL A O 1
ATOM 1013 N N . LYS A 1 133 ? 12.648 -33.688 -2.416 1 97.62 133 LYS A N 1
ATOM 1014 C CA . LYS A 1 133 ? 12.625 -34.75 -3.43 1 97.62 133 LYS A CA 1
ATOM 1015 C C . LYS A 1 133 ? 12.805 -34.156 -4.828 1 97.62 133 LYS A C 1
ATOM 1017 O O . LYS A 1 133 ? 11.945 -33.438 -5.312 1 97.62 133 LYS A O 1
ATOM 1022 N N . ALA A 1 134 ? 13.914 -34.5 -5.484 1 96.69 134 ALA A N 1
ATOM 1023 C CA . ALA A 1 134 ? 14.273 -33.938 -6.777 1 96.69 134 ALA A CA 1
ATOM 1024 C C . ALA A 1 134 ? 13.156 -34.125 -7.797 1 96.69 134 ALA A C 1
ATOM 1026 O O . ALA A 1 134 ? 12.656 -35.25 -7.973 1 96.69 134 ALA A O 1
ATOM 1027 N N . GLY A 1 135 ? 12.711 -33.062 -8.414 1 96.25 135 GLY A N 1
ATOM 1028 C CA . GLY A 1 135 ? 11.719 -33.094 -9.477 1 96.25 135 GLY A CA 1
ATOM 1029 C C . GLY A 1 135 ? 10.297 -33.188 -8.953 1 96.25 135 GLY A C 1
ATOM 1030 O O . GLY A 1 135 ? 9.352 -33.344 -9.734 1 96.25 135 GLY A O 1
ATOM 1031 N N . GLU A 1 136 ? 10.188 -33.125 -7.688 1 97.62 136 GLU A N 1
ATOM 1032 C CA . GLU A 1 136 ? 8.844 -33.281 -7.125 1 97.62 136 GLU A CA 1
ATOM 1033 C C . GLU A 1 136 ? 8.586 -32.219 -6.055 1 97.62 136 GLU A C 1
ATOM 1035 O O . GLU A 1 136 ? 7.758 -31.328 -6.246 1 97.62 136 GLU A O 1
ATOM 1040 N N . LEU A 1 137 ? 9.289 -32.25 -4.965 1 98.31 137 LEU A N 1
ATOM 1041 C CA . LEU A 1 137 ? 9.141 -31.266 -3.895 1 98.31 137 LEU A CA 1
ATOM 1042 C C . LEU A 1 137 ? 10.461 -30.547 -3.631 1 98.31 137 LEU A C 1
ATOM 1044 O O . LEU A 1 137 ? 11.406 -31.141 -3.107 1 98.31 137 LEU A O 1
ATOM 1048 N N . GLU A 1 138 ? 10.477 -29.312 -3.992 1 98.38 138 GLU A N 1
ATOM 1049 C CA . GLU A 1 138 ? 11.68 -28.484 -3.893 1 98.38 138 GLU A CA 1
ATOM 1050 C C . GLU A 1 138 ? 11.352 -27.094 -3.395 1 98.38 138 GLU A C 1
ATOM 1052 O O . GLU A 1 138 ? 10.188 -26.688 -3.355 1 98.38 138 GLU A O 1
ATOM 1057 N N . VAL A 1 139 ? 12.359 -26.344 -2.92 1 98.31 139 VAL A N 1
ATOM 1058 C CA . VAL A 1 139 ? 12.234 -24.938 -2.541 1 98.31 139 VAL A CA 1
ATOM 1059 C C . VAL A 1 139 ? 13.039 -24.078 -3.508 1 98.31 139 VAL A C 1
ATOM 1061 O O . VAL A 1 139 ? 14.211 -24.359 -3.783 1 98.31 139 VAL A O 1
ATOM 1064 N N . TRP A 1 140 ? 12.383 -23.094 -4.062 1 98.31 140 TRP A N 1
ATOM 1065 C CA . TRP A 1 140 ? 13.016 -22.203 -5.035 1 98.31 140 TRP A CA 1
ATOM 1066 C C . TRP A 1 140 ? 12.828 -20.75 -4.641 1 98.31 140 TRP A C 1
ATOM 1068 O O . TRP A 1 140 ? 11.914 -20.406 -3.883 1 98.31 140 TRP A O 1
ATOM 1078 N N . GLN A 1 141 ? 13.711 -19.891 -5.062 1 98 141 GLN A N 1
ATOM 1079 C CA . GLN A 1 141 ? 13.609 -18.438 -5.02 1 98 141 GLN A CA 1
ATOM 1080 C C . GLN A 1 141 ? 13.727 -17.828 -6.414 1 98 141 GLN A C 1
ATOM 1082 O O . GLN A 1 141 ? 14.656 -18.156 -7.156 1 98 141 GLN A O 1
ATOM 1087 N N . THR A 1 142 ? 12.781 -17.078 -6.766 1 96.75 142 THR A N 1
ATOM 1088 C CA . THR A 1 142 ? 12.82 -16.406 -8.062 1 96.75 142 THR A CA 1
ATOM 1089 C C . THR A 1 142 ? 12.945 -14.906 -7.887 1 96.75 142 THR A C 1
ATOM 1091 O O . THR A 1 142 ? 12.414 -14.336 -6.926 1 96.75 142 THR A O 1
ATOM 1094 N N . LEU A 1 143 ? 13.68 -14.273 -8.766 1 95.19 143 LEU A N 1
ATOM 1095 C CA . LEU A 1 143 ? 13.922 -12.828 -8.75 1 95.19 143 LEU A CA 1
ATOM 1096 C C . LEU A 1 143 ? 13.25 -12.164 -9.953 1 95.19 143 LEU A C 1
ATOM 1098 O O . LEU A 1 143 ? 13.289 -12.688 -11.062 1 95.19 143 LEU A O 1
ATOM 1102 N N . TYR A 1 144 ? 12.633 -11.047 -9.703 1 90.81 144 TYR A N 1
ATOM 1103 C CA . TYR A 1 144 ? 11.93 -10.312 -10.75 1 90.81 144 TYR A CA 1
ATOM 1104 C C . TYR A 1 144 ? 12.406 -8.867 -10.805 1 90.81 144 TYR A C 1
ATOM 1106 O O . TYR A 1 144 ? 12.594 -8.219 -9.773 1 90.81 144 TYR A O 1
ATOM 1114 N N . HIS A 1 145 ? 12.594 -8.359 -11.922 1 87.62 145 HIS A N 1
ATOM 1115 C CA . HIS A 1 145 ? 12.859 -6.945 -12.164 1 87.62 145 HIS A CA 1
ATOM 1116 C C . HIS A 1 145 ? 11.609 -6.223 -12.656 1 87.62 145 HIS A C 1
ATOM 1118 O O . HIS A 1 145 ? 11.078 -6.547 -13.727 1 87.62 145 HIS A O 1
ATOM 1124 N N . LEU A 1 146 ? 11.125 -5.348 -11.82 1 76.19 146 LEU A N 1
ATOM 1125 C CA . LEU A 1 146 ? 9.93 -4.586 -12.18 1 76.19 146 LEU A CA 1
ATOM 1126 C C . LEU A 1 146 ? 10.273 -3.115 -12.398 1 76.19 146 LEU A C 1
ATOM 1128 O O . LEU A 1 146 ? 11.211 -2.596 -11.797 1 76.19 146 LEU A O 1
ATOM 1132 N N . ALA A 1 147 ? 9.578 -2.512 -13.273 1 68.62 147 ALA A N 1
ATOM 1133 C CA . ALA A 1 147 ? 9.812 -1.103 -13.578 1 68.62 147 ALA A CA 1
ATOM 1134 C C . ALA A 1 147 ? 9.258 -0.204 -12.477 1 68.62 147 ALA A C 1
ATOM 1136 O O . ALA A 1 147 ? 8.312 -0.574 -11.781 1 68.62 147 ALA A O 1
ATOM 1137 N N . PHE A 1 148 ? 9.859 1.018 -12.188 1 63.19 148 PHE A N 1
ATOM 1138 C CA . PHE A 1 148 ? 9.383 2.035 -11.258 1 63.19 148 PHE A CA 1
ATOM 1139 C C . PHE A 1 148 ? 7.953 2.443 -11.586 1 63.19 148 PHE A C 1
ATOM 1141 O O . PHE A 1 148 ? 7.594 2.59 -12.758 1 63.19 148 PHE A O 1
ATOM 1148 N N . PRO A 1 149 ? 7.07 2.428 -10.555 1 64.31 149 PRO A N 1
ATOM 1149 C CA . PRO A 1 149 ? 7.348 2.607 -9.125 1 64.31 149 PRO A CA 1
ATOM 1150 C C . PRO A 1 149 ? 7.395 1.284 -8.359 1 64.31 149 PRO A C 1
ATOM 1152 O O . PRO A 1 149 ? 7.637 1.272 -7.152 1 64.31 149 PRO A O 1
ATOM 1155 N N . ALA A 1 150 ? 7.312 0.218 -9.203 1 68.75 150 ALA A N 1
ATOM 1156 C CA . ALA A 1 150 ? 7.457 -1.064 -8.516 1 68.75 150 ALA A CA 1
ATOM 1157 C C . ALA A 1 150 ? 8.93 -1.384 -8.25 1 68.75 150 ALA A C 1
ATOM 1159 O O . ALA A 1 150 ? 9.812 -0.871 -8.938 1 68.75 150 ALA A O 1
ATOM 1160 N N . SER A 1 151 ? 9.156 -1.959 -7.168 1 74.38 151 SER A N 1
ATOM 1161 C CA . SER A 1 151 ? 10.508 -2.389 -6.844 1 74.38 151 SER A CA 1
ATOM 1162 C C . SER A 1 151 ? 10.742 -3.842 -7.242 1 74.38 151 SER A C 1
ATOM 1164 O O . SER A 1 151 ? 9.789 -4.598 -7.434 1 74.38 151 SER A O 1
ATOM 1166 N N . ASN A 1 152 ? 12.055 -4.117 -7.469 1 83.94 152 ASN A N 1
ATOM 1167 C CA . ASN A 1 152 ? 12.406 -5.52 -7.668 1 83.94 152 ASN A CA 1
ATOM 1168 C C . ASN A 1 152 ? 11.82 -6.402 -6.566 1 83.94 152 ASN A C 1
ATOM 1170 O O . ASN A 1 152 ? 11.75 -5.992 -5.406 1 83.94 152 ASN A O 1
ATOM 1174 N N . ARG A 1 153 ? 11.414 -7.547 -6.984 1 86.94 153 ARG A N 1
ATOM 1175 C CA . ARG A 1 153 ? 10.812 -8.445 -6.012 1 86.94 153 ARG A CA 1
ATOM 1176 C C . ARG A 1 153 ? 11.453 -9.828 -6.078 1 86.94 153 ARG A C 1
ATOM 1178 O O . ARG A 1 153 ? 11.953 -10.242 -7.129 1 86.94 153 ARG A O 1
ATOM 1185 N N . ASP A 1 154 ? 11.484 -10.375 -5.031 1 94.19 154 ASP A N 1
ATOM 1186 C CA . ASP A 1 154 ? 11.812 -11.797 -5.023 1 94.19 154 ASP A CA 1
ATOM 1187 C C . ASP A 1 154 ? 10.719 -12.609 -4.332 1 94.19 154 ASP A C 1
ATOM 1189 O O . ASP A 1 154 ? 9.992 -12.094 -3.482 1 94.19 154 ASP A O 1
ATOM 1193 N N . PHE A 1 155 ? 10.539 -13.836 -4.742 1 95.81 155 PHE A N 1
ATOM 1194 C CA . PHE A 1 155 ? 9.594 -14.797 -4.18 1 95.81 155 PHE A CA 1
ATOM 1195 C C . PHE A 1 155 ? 10.305 -16.078 -3.756 1 95.81 155 PHE A C 1
ATOM 1197 O O . PHE A 1 155 ? 11.156 -16.594 -4.488 1 95.81 155 PHE A O 1
ATOM 1204 N N . ALA A 1 156 ? 10.031 -16.516 -2.578 1 97.88 156 ALA A N 1
ATOM 1205 C CA . ALA A 1 156 ? 10.5 -17.828 -2.1 1 97.88 156 ALA A CA 1
ATOM 1206 C C . ALA A 1 156 ? 9.32 -18.766 -1.842 1 97.88 156 ALA A C 1
ATOM 1208 O O . ALA A 1 156 ? 8.344 -18.375 -1.204 1 97.88 156 ALA A O 1
ATOM 1209 N N . PHE A 1 157 ? 9.453 -19.984 -2.377 1 98.38 157 PHE A N 1
ATOM 1210 C CA . PHE A 1 157 ? 8.297 -20.875 -2.268 1 98.38 157 PHE A CA 1
ATOM 1211 C C . PHE A 1 157 ? 8.734 -22.328 -2.297 1 98.38 157 PHE A C 1
ATOM 1213 O O . PHE A 1 157 ? 9.773 -22.656 -2.875 1 98.38 157 PHE A O 1
ATOM 1220 N N . ALA A 1 158 ? 7.988 -23.188 -1.596 1 98.56 158 ALA A N 1
ATOM 1221 C CA . ALA A 1 158 ? 8.016 -24.625 -1.823 1 98.56 158 ALA A CA 1
ATOM 1222 C C . ALA A 1 158 ? 7.137 -25.016 -3.008 1 98.56 158 ALA A C 1
ATOM 1224 O O . ALA A 1 158 ? 5.988 -24.578 -3.105 1 98.56 158 ALA A O 1
ATOM 1225 N N . ILE A 1 159 ? 7.676 -25.797 -3.896 1 98.62 159 ILE A N 1
ATOM 1226 C CA . ILE A 1 159 ? 6.934 -26.156 -5.102 1 98.62 159 ILE A CA 1
ATOM 1227 C C . ILE A 1 159 ? 6.789 -27.672 -5.184 1 98.62 159 ILE A C 1
ATOM 1229 O O . ILE A 1 159 ? 7.77 -28.406 -5.027 1 98.62 159 ILE A O 1
ATOM 1233 N N . LEU A 1 160 ? 5.609 -28.141 -5.281 1 98.62 160 LEU A N 1
ATOM 1234 C CA . LEU A 1 160 ? 5.27 -29.547 -5.492 1 98.62 160 LEU A CA 1
ATOM 1235 C C . LEU A 1 160 ? 4.762 -29.781 -6.914 1 98.62 160 LEU A C 1
ATOM 1237 O O . LEU A 1 160 ? 3.771 -29.172 -7.328 1 98.62 160 LEU A O 1
ATOM 1241 N N . THR A 1 161 ? 5.48 -30.547 -7.703 1 98.44 161 THR A N 1
ATOM 1242 C CA . THR A 1 161 ? 5.082 -30.875 -9.062 1 98.44 161 THR A CA 1
ATOM 1243 C C . THR A 1 161 ? 4.898 -32.375 -9.219 1 98.44 161 THR A C 1
ATOM 1245 O O . THR A 1 161 ? 5.766 -33.156 -8.828 1 98.44 161 THR A O 1
ATOM 1248 N N . LEU A 1 162 ? 3.795 -32.812 -9.727 1 97.25 162 LEU A N 1
ATOM 1249 C CA . LEU A 1 162 ? 3.594 -34.25 -9.891 1 97.25 162 LEU A CA 1
ATOM 1250 C C . LEU A 1 162 ? 2.42 -34.531 -10.82 1 97.25 162 LEU A C 1
ATOM 1252 O O . LEU A 1 162 ? 1.486 -33.719 -10.914 1 97.25 162 LEU A O 1
ATOM 1256 N N . PRO A 1 163 ? 2.482 -35.656 -11.531 1 95.69 163 PRO A N 1
ATOM 1257 C CA . PRO A 1 163 ? 1.324 -36.094 -12.32 1 95.69 163 PRO A CA 1
ATOM 1258 C C . PRO A 1 163 ? 0.151 -36.531 -11.445 1 95.69 163 PRO A C 1
ATOM 1260 O O . PRO A 1 163 ? 0.354 -37.031 -10.344 1 95.69 163 PRO A O 1
ATOM 1263 N N . VAL A 1 164 ? -0.987 -36.281 -11.828 1 92.88 164 VAL A N 1
ATOM 1264 C CA . VAL A 1 164 ? -2.215 -36.75 -11.195 1 92.88 164 VAL A CA 1
ATOM 1265 C C . VAL A 1 164 ? -3.154 -37.312 -12.258 1 92.88 164 VAL A C 1
ATOM 1267 O O . VAL A 1 164 ? -2.982 -37.062 -13.453 1 92.88 164 VAL A O 1
ATOM 1270 N N . PRO A 1 165 ? -4.043 -38.25 -11.875 1 81.25 165 PRO A N 1
ATOM 1271 C CA . PRO A 1 165 ? -5.016 -38.719 -12.875 1 81.25 165 PRO A CA 1
ATOM 1272 C C . PRO A 1 165 ? -5.895 -37.594 -13.406 1 81.25 165 PRO A C 1
ATOM 1274 O O . PRO A 1 165 ? -6.266 -36.688 -12.656 1 81.25 165 PRO A O 1
ATOM 1277 N N . ALA A 1 166 ? -6.023 -37.719 -14.758 1 69.81 166 ALA A N 1
ATOM 1278 C CA . ALA A 1 166 ? -6.91 -36.75 -15.367 1 69.81 166 ALA A CA 1
ATOM 1279 C C . ALA A 1 166 ? -8.336 -36.906 -14.859 1 69.81 166 ALA A C 1
ATOM 1281 O O . ALA A 1 166 ? -8.773 -38 -14.547 1 69.81 166 ALA A O 1
ATOM 1282 N N . GLY A 1 167 ? -9.094 -35.969 -14.773 1 64.12 167 GLY A N 1
ATOM 1283 C CA . GLY A 1 167 ? -10.461 -36 -14.289 1 64.12 167 GLY A CA 1
ATOM 1284 C C . GLY A 1 167 ? -10.562 -36 -12.773 1 64.12 167 GLY A C 1
ATOM 1285 O O . GLY A 1 167 ? -11.656 -36.031 -12.219 1 64.12 167 GLY A O 1
ATOM 1286 N N . ALA A 1 168 ? -9.422 -36.469 -12.164 1 52.41 168 ALA A N 1
ATOM 1287 C CA . ALA A 1 168 ? -9.477 -36.438 -10.711 1 52.41 168 ALA A CA 1
ATOM 1288 C C . ALA A 1 168 ? -10.18 -35.188 -10.219 1 52.41 168 ALA A C 1
ATOM 1290 O O . ALA A 1 168 ? -10.75 -35.156 -9.125 1 52.41 168 ALA A O 1
ATOM 1291 N N . GLY A 1 169 ? -10.188 -34.25 -10.906 1 46.41 169 GLY A N 1
ATOM 1292 C CA . GLY A 1 169 ? -10.93 -33.062 -10.523 1 46.41 169 GLY A CA 1
ATOM 1293 C C . GLY A 1 169 ? -12.359 -33.062 -11.023 1 46.41 169 GLY A C 1
ATOM 1294 O O . GLY A 1 169 ? -13.141 -32.156 -10.68 1 46.41 169 GLY A O 1
ATOM 1295 N N . THR A 1 170 ? -12.672 -33.75 -12.07 1 49.84 170 THR A N 1
ATOM 1296 C CA . THR A 1 170 ? -14.023 -33.781 -12.617 1 49.84 170 THR A CA 1
ATOM 1297 C C . THR A 1 170 ? -14.719 -35.094 -12.266 1 49.84 170 THR A C 1
ATOM 1299 O O . THR A 1 170 ? -14.055 -36.094 -11.945 1 49.84 170 THR A O 1
ATOM 1302 N N . THR A 1 171 ? -15.961 -34.938 -11.711 1 42.22 171 THR A N 1
ATOM 1303 C CA . THR A 1 171 ? -16.859 -36.031 -11.344 1 42.22 171 THR A CA 1
ATOM 1304 C C . THR A 1 171 ? -16.875 -37.094 -12.422 1 42.22 171 THR A C 1
ATOM 1306 O O . THR A 1 171 ? -17.578 -38.125 -12.289 1 42.22 171 THR A O 1
ATOM 1309 N N . THR A 1 172 ? -16.562 -36.781 -13.547 1 42.56 172 THR A N 1
ATOM 1310 C CA . THR A 1 172 ? -16.906 -37.781 -14.531 1 42.56 172 THR A CA 1
ATOM 1311 C C . THR A 1 172 ? -15.852 -38.875 -14.578 1 42.56 172 THR A C 1
ATOM 1313 O O . THR A 1 172 ? -14.664 -38.594 -14.406 1 42.56 172 THR A O 1
ATOM 1316 N N . ASP A 1 173 ? -16.219 -40.125 -14.219 1 43.22 173 ASP A N 1
ATOM 1317 C CA . ASP A 1 173 ? -15.57 -41.406 -14.32 1 43.22 173 ASP A CA 1
ATOM 1318 C C . ASP A 1 173 ? -14.672 -41.5 -15.547 1 43.22 173 ASP A C 1
ATOM 1320 O O . ASP A 1 173 ? -15.141 -41.781 -16.656 1 43.22 173 ASP A O 1
ATOM 1324 N N . ASP A 1 174 ? -13.891 -40.594 -15.945 1 47.47 174 ASP A N 1
ATOM 1325 C CA . ASP A 1 174 ? -13.289 -40.844 -17.25 1 47.47 174 ASP A CA 1
ATOM 1326 C C . ASP A 1 174 ? -12.25 -41.969 -17.188 1 47.47 174 ASP A C 1
ATOM 1328 O O . ASP A 1 174 ? -11.227 -41.844 -16.516 1 47.47 174 ASP A O 1
ATOM 1332 N N . SER A 1 175 ? -12.539 -43.188 -17.125 1 49.09 175 SER A N 1
ATOM 1333 C CA . SER A 1 175 ? -11.781 -44.344 -17.578 1 49.09 175 SER A CA 1
ATOM 1334 C C . SER A 1 175 ? -10.75 -43.938 -18.641 1 49.09 175 SER A C 1
ATOM 1336 O O . SER A 1 175 ? -10.172 -44.812 -19.281 1 49.09 175 SER A O 1
ATOM 1338 N N . SER A 1 176 ? -10.664 -42.656 -19 1 60.16 176 SER A N 1
ATOM 1339 C CA . SER A 1 176 ? -9.844 -42.312 -20.141 1 60.16 176 SER A CA 1
ATOM 1340 C C . SER A 1 176 ? -8.383 -42.125 -19.75 1 60.16 176 SER A C 1
ATOM 1342 O O . SER A 1 176 ? -8.094 -41.75 -18.594 1 60.16 176 SER A O 1
ATOM 1344 N N . ASN A 1 177 ? -7.391 -42.844 -20.266 1 75.25 177 ASN A N 1
ATOM 1345 C CA . ASN A 1 177 ? -5.934 -42.812 -20.219 1 75.25 177 ASN A CA 1
ATOM 1346 C C . ASN A 1 177 ? -5.402 -41.406 -20.391 1 75.25 177 ASN A C 1
ATOM 1348 O O . ASN A 1 177 ? -4.312 -41.188 -20.938 1 75.25 177 ASN A O 1
ATOM 1352 N N . ARG A 1 178 ? -6.242 -40.406 -19.984 1 87.94 178 ARG A N 1
ATOM 1353 C CA . ARG A 1 178 ? -5.797 -39.031 -20.141 1 87.94 178 ARG A CA 1
ATOM 1354 C C . ARG A 1 178 ? -4.867 -38.625 -19 1 87.94 178 ARG A C 1
ATOM 1356 O O . ARG A 1 178 ? -4.969 -39.125 -17.891 1 87.94 178 ARG A O 1
ATOM 1363 N N . ARG A 1 179 ? -3.994 -37.719 -19.297 1 93.56 179 ARG A N 1
ATOM 1364 C CA . ARG A 1 179 ? -2.936 -37.312 -18.391 1 93.56 179 ARG A CA 1
ATOM 1365 C C . ARG A 1 179 ? -3.201 -35.906 -17.828 1 93.56 179 ARG A C 1
ATOM 1367 O O . ARG A 1 179 ? -3.863 -35.094 -18.469 1 93.56 179 ARG A O 1
ATOM 1374 N N . ALA A 1 180 ? -2.76 -35.656 -16.672 1 96 180 ALA A N 1
ATOM 1375 C CA . ALA A 1 180 ? -2.809 -34.344 -16.016 1 96 180 ALA A CA 1
ATOM 1376 C C . ALA A 1 180 ? -1.672 -34.219 -15.008 1 96 180 ALA A C 1
ATOM 1378 O O . ALA A 1 180 ? -1.057 -35.188 -14.602 1 96 180 ALA A O 1
ATOM 1379 N N . PHE A 1 181 ? -1.328 -33.062 -14.688 1 97.62 181 PHE A N 1
ATOM 1380 C CA . PHE A 1 181 ? -0.346 -32.844 -13.633 1 97.62 181 PHE A CA 1
ATOM 1381 C C . PHE A 1 181 ? -0.667 -31.562 -12.859 1 97.62 181 PHE A C 1
ATOM 1383 O O . PHE A 1 181 ? -1.486 -30.766 -13.297 1 97.62 181 PHE A O 1
ATOM 1390 N N . LEU A 1 182 ? -0.102 -31.453 -11.695 1 98.12 182 LEU A N 1
ATOM 1391 C CA . LEU A 1 182 ? -0.256 -30.312 -10.789 1 98.12 182 LEU A CA 1
ATOM 1392 C C . LEU A 1 182 ? 1.086 -29.641 -10.531 1 98.12 182 LEU A C 1
ATOM 1394 O O . LEU A 1 182 ? 2.117 -30.312 -10.445 1 98.12 182 LEU A O 1
ATOM 1398 N N . VAL A 1 183 ? 1.071 -28.375 -10.477 1 98.5 183 VAL A N 1
ATOM 1399 C CA . VAL A 1 183 ? 2.139 -27.562 -9.914 1 98.5 183 VAL A CA 1
ATOM 1400 C C . VAL A 1 183 ? 1.598 -26.719 -8.75 1 98.5 183 VAL A C 1
ATOM 1402 O O . VAL A 1 183 ? 0.728 -25.875 -8.945 1 98.5 183 VAL A O 1
ATOM 1405 N N . ILE A 1 184 ? 2.064 -26.969 -7.543 1 98.69 184 ILE A N 1
ATOM 1406 C CA . ILE A 1 184 ? 1.6 -26.281 -6.344 1 98.69 184 ILE A CA 1
ATOM 1407 C C . ILE A 1 184 ? 2.752 -25.5 -5.723 1 98.69 184 ILE A C 1
ATOM 1409 O O . ILE A 1 184 ? 3.809 -26.062 -5.43 1 98.69 184 ILE A O 1
ATOM 1413 N N . SER A 1 185 ? 2.605 -24.188 -5.605 1 98.69 185 SER A N 1
ATOM 1414 C CA . SER A 1 185 ? 3.613 -23.344 -4.988 1 98.69 185 SER A CA 1
ATOM 1415 C C . SER A 1 185 ? 3.084 -22.688 -3.713 1 98.69 185 SER A C 1
ATOM 1417 O O . SER A 1 185 ? 2.027 -22.062 -3.727 1 98.69 185 SER A O 1
ATOM 1419 N N . ILE A 1 186 ? 3.748 -22.844 -2.617 1 98.44 186 ILE A N 1
ATOM 1420 C CA . ILE A 1 186 ? 3.398 -22.297 -1.313 1 98.44 186 ILE A CA 1
ATOM 1421 C C . ILE A 1 186 ? 4.559 -21.453 -0.779 1 98.44 186 ILE A C 1
ATOM 1423 O O . ILE A 1 186 ? 5.711 -21.891 -0.813 1 98.44 186 ILE A O 1
ATOM 1427 N N . PRO A 1 187 ? 4.227 -20.234 -0.293 1 98.12 187 PRO A N 1
ATOM 1428 C CA . PRO A 1 187 ? 5.316 -19.375 0.165 1 98.12 187 PRO A CA 1
ATOM 1429 C C . PRO A 1 187 ? 6.203 -20.047 1.211 1 98.12 187 PRO A C 1
ATOM 1431 O O . PRO A 1 187 ? 5.711 -20.797 2.047 1 98.12 187 PRO A O 1
ATOM 1434 N N . TYR A 1 188 ? 7.449 -19.766 1.125 1 97.88 188 TYR A N 1
ATOM 1435 C CA . TYR A 1 188 ? 8.469 -20.312 2.012 1 97.88 188 TYR A CA 1
ATOM 1436 C C . TYR A 1 188 ? 9.281 -19.203 2.666 1 97.88 188 TYR A C 1
ATOM 1438 O O . TYR A 1 188 ? 9.633 -18.219 2.014 1 97.88 188 TYR A O 1
ATOM 1446 N N . SER A 1 189 ? 9.562 -19.391 3.957 1 96.06 189 SER A N 1
ATOM 1447 C CA . SER A 1 189 ? 10.281 -18.375 4.719 1 96.06 189 SER A CA 1
ATOM 1448 C C . SER A 1 189 ? 11.781 -18.422 4.422 1 96.06 189 SER A C 1
ATOM 1450 O O . SER A 1 189 ? 12.453 -19.406 4.738 1 96.06 189 SER A 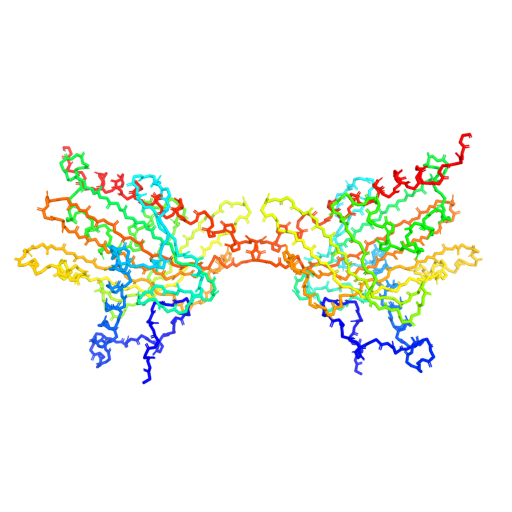O 1
ATOM 1452 N N . LEU A 1 190 ? 12.234 -17.438 3.791 1 94.31 190 LEU A N 1
ATOM 1453 C CA . LEU A 1 190 ? 13.633 -17.219 3.449 1 94.31 190 LEU A CA 1
ATOM 1454 C C . LEU A 1 190 ? 13.984 -15.742 3.551 1 94.31 190 LEU A C 1
ATOM 1456 O O . LEU A 1 190 ? 13.133 -14.875 3.342 1 94.31 190 LEU A O 1
ATOM 1460 N N . PRO A 1 191 ? 15.25 -15.414 3.967 1 91.12 191 PRO A N 1
ATOM 1461 C CA . PRO A 1 191 ? 15.641 -14.008 3.883 1 91.12 191 PRO A CA 1
ATOM 1462 C C . PRO A 1 191 ? 15.477 -13.43 2.475 1 91.12 191 PRO A C 1
ATOM 1464 O O . PRO A 1 191 ? 15.719 -14.133 1.489 1 91.12 191 PRO A O 1
ATOM 1467 N N . SER A 1 192 ? 15.055 -12.219 2.488 1 87.56 192 SER A N 1
ATOM 1468 C CA . SER A 1 192 ? 14.898 -11.57 1.19 1 87.56 192 SER A CA 1
ATOM 1469 C C . SER A 1 192 ? 16.25 -11.297 0.546 1 87.56 192 SER A C 1
ATOM 1471 O O . SER A 1 192 ? 17.25 -11.094 1.244 1 87.56 192 SER A O 1
ATOM 1473 N N . GLU A 1 193 ? 16.188 -11.406 -0.813 1 89.44 193 GLU A N 1
ATOM 1474 C CA . GLU A 1 193 ? 17.375 -11.023 -1.585 1 89.44 193 GLU A CA 1
ATOM 1475 C C . GLU A 1 193 ? 17.656 -9.531 -1.46 1 89.44 193 GLU A C 1
ATOM 1477 O O . GLU A 1 193 ? 16.719 -8.719 -1.457 1 89.44 193 GLU A O 1
ATOM 1482 N N . THR A 1 194 ? 18.953 -9.102 -1.315 1 87.94 194 THR A N 1
ATOM 1483 C CA . THR A 1 194 ? 19.328 -7.695 -1.224 1 87.94 194 THR A CA 1
ATOM 1484 C C . THR A 1 194 ? 18.781 -6.918 -2.42 1 87.94 194 THR A C 1
ATOM 1486 O O . THR A 1 194 ? 18.922 -7.355 -3.564 1 87.94 194 THR A O 1
ATOM 1489 N N . GLY A 1 195 ? 18.219 -5.848 -2.172 1 83.19 195 GLY A N 1
ATOM 1490 C CA . GLY A 1 195 ? 17.703 -5.008 -3.242 1 83.19 195 GLY A CA 1
ATOM 1491 C C . GLY A 1 195 ? 16.344 -5.449 -3.756 1 83.19 195 GLY A C 1
ATOM 1492 O O . GLY A 1 195 ? 15.852 -4.922 -4.754 1 83.19 195 GLY A O 1
ATOM 1493 N N . HIS A 1 196 ? 15.789 -6.434 -3.129 1 87.56 196 HIS A N 1
ATOM 1494 C CA . HIS A 1 196 ? 14.484 -6.941 -3.529 1 87.56 196 HIS A CA 1
ATOM 1495 C C . HIS A 1 196 ? 13.484 -6.859 -2.381 1 87.56 196 HIS A C 1
ATOM 1497 O O . HIS A 1 196 ? 13.852 -7.074 -1.222 1 87.56 196 HIS A O 1
ATOM 1503 N N . THR A 1 197 ? 12.258 -6.48 -2.717 1 83.12 197 THR A N 1
ATOM 1504 C CA . THR A 1 197 ? 11.148 -6.602 -1.776 1 83.12 197 THR A CA 1
ATOM 1505 C C . THR A 1 197 ? 10.539 -8 -1.838 1 83.12 197 THR A C 1
ATOM 1507 O O . THR A 1 197 ? 10.258 -8.516 -2.922 1 83.12 197 THR A O 1
ATOM 1510 N N . ARG A 1 198 ? 10.352 -8.586 -0.705 1 89.25 198 ARG A N 1
ATOM 1511 C CA . ARG A 1 198 ? 9.797 -9.93 -0.671 1 89.25 198 ARG A CA 1
ATOM 1512 C C . ARG A 1 198 ? 8.297 -9.914 -0.95 1 89.25 198 ARG A C 1
ATOM 1514 O O . ARG A 1 198 ? 7.531 -9.266 -0.228 1 89.25 198 ARG A O 1
ATOM 1521 N N . GLY A 1 199 ? 7.922 -10.531 -2.035 1 89.5 199 GLY A N 1
ATOM 1522 C CA . GLY A 1 199 ? 6.523 -10.867 -2.256 1 89.5 199 GLY A CA 1
ATOM 1523 C C . GLY A 1 199 ? 6.191 -12.305 -1.881 1 89.5 199 GLY A C 1
ATOM 1524 O O . GLY A 1 199 ? 7.09 -13.117 -1.677 1 89.5 199 GLY A O 1
ATOM 1525 N N . LYS A 1 200 ? 4.934 -12.555 -1.695 1 94.25 200 LYS A N 1
ATOM 1526 C CA . LYS A 1 200 ? 4.453 -13.906 -1.413 1 94.25 200 LYS A CA 1
ATOM 1527 C C . LYS A 1 200 ? 3.305 -14.289 -2.342 1 94.25 200 LYS A C 1
ATOM 1529 O O . LYS A 1 200 ? 2.48 -13.438 -2.695 1 94.25 200 LYS A O 1
ATOM 1534 N N . TYR A 1 201 ? 3.297 -15.539 -2.727 1 95.88 201 TYR A N 1
ATOM 1535 C CA . TYR A 1 201 ? 2.125 -16.047 -3.434 1 95.88 201 TYR A CA 1
ATOM 1536 C C . TYR A 1 201 ? 1.914 -17.531 -3.148 1 95.88 201 TYR A C 1
ATOM 1538 O O . TYR A 1 201 ? 2.85 -18.234 -2.766 1 95.88 201 TYR A O 1
ATOM 1546 N N . VAL A 1 202 ? 0.726 -17.953 -3.215 1 97.94 202 VAL A N 1
ATOM 1547 C CA . VAL A 1 202 ? 0.308 -19.359 -3.271 1 97.94 202 VAL A CA 1
ATOM 1548 C C . VAL A 1 202 ? -0.431 -19.625 -4.578 1 97.94 202 VAL A C 1
ATOM 1550 O O . VAL A 1 202 ? -1.233 -18.797 -5.027 1 97.94 202 VAL A O 1
ATOM 1553 N N . SER A 1 203 ? -0.042 -20.688 -5.258 1 98.06 203 SER A N 1
ATOM 1554 C CA . SER A 1 203 ? -0.649 -20.922 -6.562 1 98.06 203 SER A CA 1
ATOM 1555 C C . SER A 1 203 ? -0.786 -22.406 -6.855 1 98.06 203 SER A C 1
ATOM 1557 O O . SER A 1 203 ? -0.078 -23.234 -6.27 1 98.06 203 SER A O 1
ATOM 1559 N N . VAL A 1 204 ? -1.752 -22.719 -7.668 1 98 204 VAL A N 1
ATOM 1560 C CA . VAL A 1 204 ? -1.981 -24.062 -8.203 1 98 204 VAL A CA 1
ATOM 1561 C C . VAL A 1 204 ? -2.127 -24 -9.719 1 98 204 VAL A C 1
ATOM 1563 O O . VAL A 1 204 ? -2.889 -23.188 -10.242 1 98 204 VAL A O 1
ATOM 1566 N N . GLU A 1 205 ? -1.375 -24.766 -10.391 1 97.88 205 GLU A N 1
ATOM 1567 C CA . GLU A 1 205 ? -1.566 -24.984 -11.82 1 97.88 205 GLU A CA 1
ATOM 1568 C C . GLU A 1 205 ? -1.998 -26.422 -12.109 1 97.88 205 GLU A C 1
ATOM 1570 O O . GLU A 1 205 ? -1.446 -27.375 -11.539 1 97.88 205 GLU A O 1
ATOM 1575 N N . TYR A 1 206 ? -2.996 -26.562 -12.836 1 96.81 206 TYR A N 1
ATOM 1576 C CA . TYR A 1 206 ? -3.527 -27.859 -13.273 1 96.81 206 TYR A CA 1
ATOM 1577 C C . TYR A 1 206 ? -3.609 -27.922 -14.797 1 96.81 206 TYR A C 1
ATOM 1579 O O . TYR A 1 206 ? -4.297 -27.109 -15.422 1 96.81 206 TYR A O 1
ATOM 1587 N N . VAL A 1 207 ? -2.85 -28.828 -15.336 1 96.94 207 VAL A N 1
ATOM 1588 C CA . VAL A 1 207 ? -2.844 -29.031 -16.781 1 96.94 207 VAL A CA 1
ATOM 1589 C C . VAL A 1 207 ? -3.371 -30.422 -17.125 1 96.94 207 VAL A C 1
ATOM 1591 O O . VAL A 1 207 ? -2.891 -31.422 -16.578 1 96.94 207 VAL A O 1
ATOM 1594 N N . ALA A 1 208 ? -4.363 -30.453 -18.016 1 95.44 208 ALA A N 1
ATOM 1595 C CA . ALA A 1 208 ? -5.004 -31.75 -18.266 1 95.44 208 ALA A CA 1
ATOM 1596 C C . ALA A 1 208 ? -5.348 -31.906 -19.75 1 95.44 208 ALA A C 1
ATOM 1598 O O . ALA A 1 208 ? -5.75 -30.938 -20.406 1 95.44 208 ALA A O 1
ATOM 1599 N N . GLU A 1 209 ? -5.199 -33.094 -20.188 1 94.19 209 GLU A N 1
ATOM 1600 C CA . GLU A 1 209 ? -5.746 -33.469 -21.5 1 94.19 209 GLU A CA 1
ATOM 1601 C C . GLU A 1 209 ? -7.266 -33.562 -21.453 1 94.19 209 GLU A C 1
ATOM 1603 O O . GLU A 1 209 ? -7.828 -34.094 -20.484 1 94.19 209 GLU A O 1
ATOM 1608 N N . LEU A 1 210 ? -7.832 -33 -22.453 1 91.12 210 LEU A N 1
ATOM 1609 C CA . LEU A 1 210 ? -9.289 -33.062 -22.578 1 91.12 210 LEU A CA 1
ATOM 1610 C C . LEU A 1 210 ? -9.703 -34.219 -23.484 1 91.12 210 LEU A C 1
ATOM 1612 O O . LEU A 1 210 ? -8.891 -34.719 -24.25 1 91.12 210 LEU A O 1
ATOM 1616 N N . PRO A 1 211 ? -10.992 -34.594 -23.406 1 88.38 211 PRO A N 1
ATOM 1617 C CA . PRO A 1 211 ? -11.461 -35.688 -24.25 1 88.38 211 PRO A CA 1
ATOM 1618 C C . PRO A 1 211 ? -11.312 -35.406 -25.734 1 88.38 211 PRO A C 1
ATOM 1620 O O . PRO A 1 211 ? -11.117 -36.312 -26.531 1 88.38 211 PRO A O 1
ATOM 1623 N N . ASP A 1 212 ? -11.352 -34.25 -26.156 1 89.94 212 ASP A N 1
ATOM 1624 C CA . ASP A 1 212 ? -11.273 -33.875 -27.562 1 89.94 212 ASP A CA 1
ATOM 1625 C C . ASP A 1 212 ? -9.82 -33.719 -28.016 1 89.94 212 ASP A C 1
ATOM 1627 O O . ASP A 1 212 ? -9.555 -33.281 -29.141 1 89.94 212 ASP A O 1
ATOM 1631 N N . GLY A 1 213 ? -8.859 -34 -27.094 1 88 213 GLY A N 1
ATOM 1632 C CA . GLY A 1 213 ? -7.449 -34 -27.453 1 88 213 GLY A CA 1
ATOM 1633 C C . GLY A 1 213 ? -6.773 -32.656 -27.141 1 88 213 GLY A C 1
ATOM 1634 O O . GLY A 1 213 ? -5.547 -32.562 -27.219 1 88 213 GLY A O 1
ATOM 1635 N N . LYS A 1 214 ? -7.531 -31.688 -26.797 1 93.75 214 LYS A N 1
ATOM 1636 C CA . LYS A 1 214 ? -6.969 -30.391 -26.422 1 93.75 214 LYS A CA 1
ATOM 1637 C C . LYS A 1 214 ? -6.395 -30.438 -25 1 93.75 214 LYS A C 1
ATOM 1639 O O . LYS A 1 214 ? -6.574 -31.422 -24.281 1 93.75 214 LYS A O 1
ATOM 1644 N N . VAL A 1 215 ? -5.586 -29.422 -24.703 1 94.81 215 VAL A N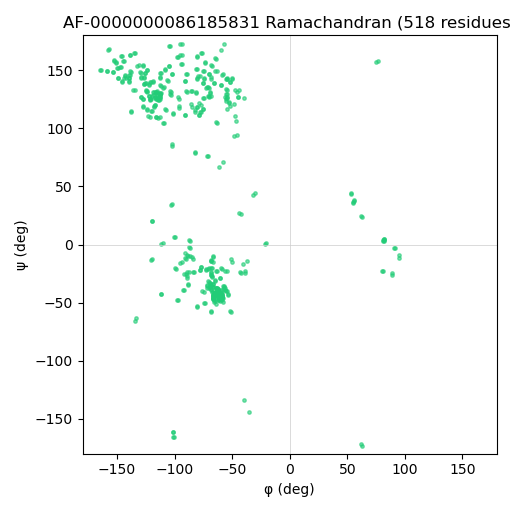 1
ATOM 1645 C CA . VAL A 1 215 ? -4.98 -29.328 -23.375 1 94.81 215 VAL A CA 1
ATOM 1646 C C . VAL A 1 215 ? -5.551 -28.125 -22.641 1 94.81 215 VAL A C 1
ATOM 1648 O O . VAL A 1 215 ? -5.602 -27.016 -23.188 1 94.81 215 VAL A O 1
ATOM 1651 N N . GLU A 1 216 ? -6.055 -28.359 -21.5 1 95.25 216 GLU A N 1
ATOM 1652 C CA . GLU A 1 216 ? -6.52 -27.297 -20.625 1 95.25 216 GLU A CA 1
ATOM 1653 C C . GLU A 1 216 ? -5.449 -26.906 -19.594 1 95.25 216 GLU A C 1
ATOM 1655 O O . GLU A 1 216 ? -4.859 -27.781 -18.953 1 95.25 216 GLU A O 1
ATOM 1660 N N . TRP A 1 217 ? -5.109 -25.688 -19.547 1 96.19 217 TRP A N 1
ATOM 1661 C CA . TRP A 1 217 ? -4.199 -25.141 -18.547 1 96.19 217 TRP A CA 1
ATOM 1662 C C . TRP A 1 217 ? -4.934 -24.172 -17.609 1 96.19 217 TRP A C 1
ATOM 1664 O O . TRP A 1 217 ? -5.344 -23.094 -18.031 1 96.19 217 TRP A O 1
ATOM 1674 N N . THR A 1 218 ? -5.117 -24.609 -16.359 1 95.62 218 THR A N 1
ATOM 1675 C CA . THR A 1 218 ? -5.762 -23.828 -15.32 1 95.62 218 THR A CA 1
ATOM 1676 C C . THR A 1 218 ? -4.746 -23.375 -14.273 1 95.62 218 THR A C 1
ATOM 1678 O O . THR A 1 218 ? -3.877 -24.156 -13.867 1 95.62 218 THR A O 1
ATOM 1681 N N . MET A 1 219 ? -4.84 -22.141 -13.891 1 96.88 219 MET A N 1
ATOM 1682 C CA . MET A 1 219 ? -3.992 -21.625 -12.82 1 96.88 219 MET A CA 1
ATOM 1683 C C . MET A 1 219 ? -4.801 -20.766 -11.852 1 96.88 219 MET A C 1
ATOM 1685 O O . MET A 1 219 ? -5.645 -19.969 -12.273 1 96.88 219 MET A O 1
ATOM 1689 N N . ALA A 1 220 ? -4.664 -20.969 -10.594 1 95.94 220 ALA A N 1
ATOM 1690 C CA . ALA A 1 220 ? -5.219 -20.156 -9.523 1 95.94 220 ALA A CA 1
ATOM 1691 C C . ALA A 1 220 ? -4.117 -19.625 -8.602 1 95.94 220 ALA A C 1
ATOM 1693 O O . ALA A 1 220 ? -3.184 -20.359 -8.266 1 95.94 220 ALA A O 1
ATOM 1694 N N . VAL A 1 221 ? -4.254 -18.312 -8.219 1 96.56 221 VAL A N 1
ATOM 1695 C CA . VAL A 1 221 ? -3.184 -17.719 -7.426 1 96.56 221 VAL A CA 1
ATOM 1696 C C . VAL A 1 221 ? -3.77 -16.719 -6.441 1 96.56 221 VAL A C 1
ATOM 1698 O O . VAL A 1 221 ? -4.789 -16.078 -6.727 1 96.56 221 VAL A O 1
ATOM 1701 N N . SER A 1 222 ? -3.316 -16.641 -5.277 1 95.38 222 SER A N 1
ATOM 1702 C CA . SER A 1 222 ? -3.4 -15.508 -4.352 1 95.38 222 SER A CA 1
ATOM 1703 C C . SER A 1 222 ? -2.016 -14.961 -4.027 1 95.38 222 SER A C 1
ATOM 1705 O O . SER A 1 222 ? -1.079 -15.719 -3.785 1 95.38 222 SER A O 1
ATOM 1707 N N . SER A 1 223 ? -1.864 -13.633 -4.121 1 92.19 223 SER A N 1
ATOM 1708 C CA . SER A 1 223 ? -0.522 -13.07 -4.008 1 92.19 223 SER A CA 1
ATOM 1709 C C . SER A 1 223 ? -0.531 -11.781 -3.195 1 92.19 223 SER A C 1
ATOM 1711 O O . SER A 1 223 ? -1.459 -10.977 -3.307 1 92.19 223 SER A O 1
ATOM 1713 N N . ASP A 1 224 ? 0.464 -11.633 -2.389 1 87.06 224 ASP A N 1
ATOM 1714 C CA . ASP A 1 224 ? 0.816 -10.422 -1.66 1 87.06 224 ASP A CA 1
ATOM 1715 C C . ASP A 1 224 ? 2.094 -9.797 -2.219 1 87.06 224 ASP A C 1
ATOM 1717 O O . ASP A 1 224 ? 3.188 -10.328 -2.021 1 87.06 224 ASP A O 1
ATOM 1721 N N . PRO A 1 225 ? 1.937 -8.734 -2.957 1 77.69 225 PRO A N 1
ATOM 1722 C CA . PRO A 1 225 ? 3.137 -8.156 -3.564 1 77.69 225 PRO A CA 1
ATOM 1723 C C . PRO A 1 225 ? 4.098 -7.574 -2.531 1 77.69 225 PRO A C 1
ATOM 1725 O O . PRO A 1 225 ? 5.266 -7.324 -2.84 1 77.69 225 PRO A O 1
ATOM 1728 N N . GLY A 1 226 ? 3.697 -7.473 -1.355 1 69 226 GLY A N 1
ATOM 1729 C CA . GLY A 1 226 ? 4.543 -6.836 -0.358 1 69 226 GLY A CA 1
ATOM 1730 C C . GLY A 1 226 ? 4.844 -5.383 -0.667 1 69 226 GLY A C 1
ATOM 1731 O O . GLY A 1 226 ? 4.383 -4.848 -1.678 1 69 226 GLY A O 1
ATOM 1732 N N . GLY A 1 227 ? 5.703 -4.906 0.105 1 62.97 227 GLY A N 1
ATOM 1733 C CA . GLY A 1 227 ? 6.301 -3.6 -0.127 1 62.97 227 GLY A CA 1
ATOM 1734 C C . GLY A 1 227 ? 5.367 -2.449 0.199 1 62.97 227 GLY A C 1
ATOM 1735 O O . GLY A 1 227 ? 4.176 -2.658 0.437 1 62.97 227 GLY A O 1
ATOM 1736 N N . LEU A 1 228 ? 6.031 -1.499 0.416 1 63.81 228 LEU A N 1
ATOM 1737 C CA . LEU A 1 228 ? 5.438 -0.24 0.852 1 63.81 228 LEU A CA 1
ATOM 1738 C C . LEU A 1 228 ? 5.355 0.751 -0.305 1 63.81 228 LEU A C 1
ATOM 1740 O O . LEU A 1 228 ? 5.609 1.944 -0.126 1 63.81 228 LEU A O 1
ATOM 1744 N N . VAL A 1 229 ? 5.102 0.176 -1.568 1 64.38 229 VAL A N 1
ATOM 1745 C CA . VAL A 1 229 ? 5.129 1.046 -2.74 1 64.38 229 VAL A CA 1
ATOM 1746 C C . VAL A 1 229 ? 4.168 2.215 -2.539 1 64.38 229 VAL A C 1
ATOM 1748 O O . VAL A 1 229 ? 4.465 3.346 -2.93 1 64.38 229 VAL A O 1
ATOM 1751 N N . LEU A 1 230 ? 3.129 1.883 -2.006 1 65.69 230 LEU A N 1
ATOM 1752 C CA . LEU A 1 230 ? 2.189 2.969 -1.749 1 65.69 230 LEU A CA 1
ATOM 1753 C C . LEU A 1 230 ? 2.812 4.023 -0.841 1 65.69 230 LEU A C 1
ATOM 1755 O O . LEU A 1 230 ? 2.689 5.223 -1.1 1 65.69 230 LEU A O 1
ATOM 1759 N N . LYS A 1 231 ? 3.457 3.504 0.142 1 68.94 231 LYS A N 1
ATOM 1760 C CA . LYS A 1 231 ? 4.152 4.43 1.031 1 68.94 231 LYS A CA 1
ATOM 1761 C C . LYS A 1 231 ? 5.184 5.254 0.267 1 68.94 231 LYS A C 1
ATOM 1763 O O . LYS A 1 231 ? 5.285 6.465 0.459 1 68.94 231 LYS A O 1
ATOM 1768 N N . LEU A 1 232 ? 5.852 4.57 -0.605 1 66.5 232 LEU A N 1
ATOM 1769 C CA . LEU A 1 232 ? 6.887 5.262 -1.366 1 66.5 232 LEU A CA 1
ATOM 1770 C C . LEU A 1 232 ? 6.273 6.32 -2.279 1 66.5 232 LEU A C 1
ATOM 1772 O O . LEU A 1 232 ? 6.754 7.453 -2.33 1 66.5 232 LEU A O 1
ATOM 1776 N N . ILE A 1 233 ? 5.207 5.957 -2.902 1 70.94 233 ILE A N 1
ATOM 1777 C CA . ILE A 1 233 ? 4.574 6.895 -3.826 1 70.94 233 ILE A CA 1
ATOM 1778 C C . ILE A 1 233 ? 4.016 8.086 -3.051 1 70.94 233 ILE A C 1
ATOM 1780 O O . ILE A 1 233 ? 4.18 9.234 -3.465 1 70.94 233 ILE A O 1
ATOM 1784 N N . SER A 1 234 ? 3.359 7.793 -1.986 1 73.94 234 SER A N 1
ATOM 1785 C CA . SER A 1 234 ? 2.816 8.867 -1.157 1 73.94 234 SER A CA 1
ATOM 1786 C C . SER A 1 234 ? 3.918 9.797 -0.667 1 73.94 234 SER A C 1
ATOM 1788 O O . SER A 1 234 ? 3.781 11.023 -0.74 1 73.94 234 SER A O 1
ATOM 1790 N N . GLU A 1 235 ? 5.016 9.203 -0.248 1 77.94 235 GLU A N 1
ATOM 1791 C CA . GLU A 1 235 ? 6.121 10 0.276 1 77.94 235 GLU A CA 1
ATOM 1792 C C . GLU A 1 235 ? 6.754 10.852 -0.818 1 77.94 235 GLU A C 1
ATOM 1794 O O . GLU A 1 235 ? 7.113 12.008 -0.581 1 77.94 235 GLU A O 1
ATOM 1799 N N . MET A 1 236 ? 6.816 10.312 -2 1 73 236 MET A N 1
ATOM 1800 C CA . MET A 1 236 ? 7.449 11.031 -3.105 1 73 236 MET A CA 1
ATOM 1801 C C . MET A 1 236 ? 6.59 12.211 -3.547 1 73 236 MET A C 1
ATOM 1803 O O . MET A 1 236 ? 7.117 13.25 -3.957 1 73 236 MET A O 1
ATOM 1807 N N . SER A 1 237 ? 5.367 12.031 -3.398 1 78.25 237 SER A N 1
ATOM 1808 C CA . SER A 1 237 ? 4.469 13.062 -3.904 1 78.25 237 SER A CA 1
ATOM 1809 C C . SER A 1 237 ? 4.168 14.109 -2.834 1 78.25 237 SER A C 1
ATOM 1811 O O . SER A 1 237 ? 3.67 15.195 -3.141 1 78.25 237 SER A O 1
ATOM 1813 N N . MET A 1 238 ? 4.512 13.875 -1.563 1 85.38 238 MET A N 1
ATOM 1814 C CA . MET A 1 238 ? 4.066 14.68 -0.427 1 85.38 238 MET A CA 1
ATOM 1815 C C . MET A 1 238 ? 4.582 16.109 -0.534 1 85.38 238 MET A C 1
ATOM 1817 O O . MET A 1 238 ? 3.824 17.062 -0.34 1 85.38 238 MET A O 1
ATOM 1821 N N . PRO A 1 239 ? 5.832 16.312 -0.908 1 81.62 239 PRO A N 1
ATOM 1822 C CA . PRO A 1 239 ? 6.305 17.688 -0.975 1 81.62 239 PRO A CA 1
ATOM 1823 C C . PRO A 1 239 ? 5.496 18.547 -1.948 1 81.62 239 PRO A C 1
ATOM 1825 O O . PRO A 1 239 ? 5.113 19.672 -1.618 1 81.62 239 PRO A O 1
ATOM 1828 N N . SER A 1 240 ? 5.219 17.969 -3.113 1 81.06 240 SER A N 1
ATOM 1829 C CA . SER A 1 240 ? 4.414 18.703 -4.094 1 81.06 240 SER A CA 1
ATOM 1830 C C . SER A 1 240 ? 2.984 18.891 -3.605 1 81.06 240 SER A C 1
ATOM 1832 O O . SER A 1 240 ? 2.412 19.969 -3.746 1 81.06 240 SER A O 1
ATOM 1834 N N . LYS A 1 241 ? 2.432 17.875 -2.994 1 82.94 241 LYS A N 1
ATOM 1835 C CA . LYS A 1 241 ? 1.037 17.891 -2.561 1 82.94 241 LYS A CA 1
ATOM 1836 C C . LYS A 1 241 ? 0.822 18.922 -1.453 1 82.94 241 LYS A C 1
ATOM 1838 O O . LYS A 1 241 ? -0.143 19.688 -1.489 1 82.94 241 LYS A O 1
ATOM 1843 N N . ILE A 1 242 ? 1.728 19 -0.465 1 88.88 242 ILE A N 1
ATOM 1844 C CA . ILE A 1 242 ? 1.54 19.906 0.661 1 88.88 242 ILE A CA 1
ATOM 1845 C C . ILE A 1 242 ? 1.772 21.344 0.208 1 88.88 242 ILE A C 1
ATOM 1847 O O . ILE A 1 242 ? 1.313 22.281 0.856 1 88.88 242 ILE A O 1
ATOM 1851 N N . SER A 1 243 ? 2.492 21.531 -0.881 1 88.81 243 SER A N 1
ATOM 1852 C CA . SER A 1 243 ? 2.789 22.875 -1.376 1 88.81 243 SER A CA 1
ATOM 1853 C C . SER A 1 243 ? 1.587 23.469 -2.098 1 88.81 243 SER A C 1
ATOM 1855 O O . SER A 1 243 ? 1.509 24.688 -2.281 1 88.81 243 SER A O 1
ATOM 1857 N N . GLU A 1 244 ? 0.68 22.625 -2.562 1 84.69 244 GLU A N 1
ATOM 1858 C CA . GLU A 1 244 ? -0.507 23.094 -3.268 1 84.69 244 GLU A CA 1
ATOM 1859 C C . GLU A 1 244 ? -1.396 23.938 -2.354 1 84.69 244 GLU A C 1
ATOM 1861 O O . GLU A 1 244 ? -2.174 24.766 -2.826 1 84.69 244 GLU A O 1
ATOM 1866 N N . ASP A 1 245 ? -1.271 23.75 -1.018 1 89.44 245 ASP A N 1
ATOM 1867 C CA . ASP A 1 245 ? -2.104 24.469 -0.057 1 89.44 245 ASP A CA 1
ATOM 1868 C C . ASP A 1 245 ? -1.767 25.953 -0.045 1 89.44 245 ASP A C 1
ATOM 1870 O O . ASP A 1 245 ? -2.602 26.781 0.324 1 89.44 245 ASP A O 1
ATOM 1874 N N . VAL A 1 246 ? -0.548 26.297 -0.414 1 93.06 246 VAL A N 1
ATOM 1875 C CA . VAL A 1 246 ? -0.072 27.672 -0.281 1 93.06 246 VAL A CA 1
ATOM 1876 C C . VAL A 1 246 ? -0.815 28.578 -1.263 1 93.06 246 VAL A C 1
ATOM 1878 O O . VAL A 1 246 ? -1.535 29.484 -0.853 1 93.06 246 VAL A O 1
ATOM 1881 N N . PRO A 1 247 ? -0.759 28.281 -2.594 1 91.5 247 PRO A N 1
ATOM 1882 C CA . PRO A 1 247 ? -1.53 29.141 -3.496 1 91.5 247 PRO A CA 1
ATOM 1883 C C . PRO A 1 247 ? -3.037 29.047 -3.266 1 91.5 247 PRO A C 1
ATOM 1885 O O . PRO A 1 247 ? -3.766 30.016 -3.467 1 91.5 247 PRO A O 1
ATOM 1888 N N . SER A 1 248 ? -3.51 27.875 -2.846 1 90.5 248 SER A N 1
ATOM 1889 C CA . SER A 1 248 ? -4.934 27.703 -2.578 1 90.5 248 SER A CA 1
ATOM 1890 C C . SER A 1 248 ? -5.402 28.625 -1.457 1 90.5 248 SER A C 1
ATOM 1892 O O . SER A 1 248 ? -6.434 29.297 -1.582 1 90.5 248 SER A O 1
ATOM 1894 N N . PHE A 1 249 ? -4.645 28.703 -0.406 1 93.81 249 PHE A N 1
ATOM 1895 C CA . PHE A 1 249 ? -4.988 29.578 0.71 1 93.81 249 PHE A CA 1
ATOM 1896 C C . PHE A 1 249 ? -4.918 31.047 0.293 1 93.81 249 PHE A C 1
ATOM 1898 O O . PHE A 1 249 ? -5.824 31.828 0.592 1 93.81 249 PHE A O 1
ATOM 1905 N N . VAL A 1 250 ? -3.852 31.406 -0.379 1 92.88 250 VAL A N 1
ATOM 1906 C CA . VAL A 1 250 ? -3.623 32.781 -0.755 1 92.88 250 VAL A CA 1
ATOM 1907 C C . VAL A 1 250 ? -4.754 33.281 -1.658 1 92.88 250 VAL A C 1
ATOM 1909 O O . VAL A 1 250 ? -5.305 34.375 -1.448 1 92.88 250 VAL A O 1
ATOM 1912 N N . LYS A 1 251 ? -5.07 32.438 -2.643 1 89.88 251 LYS A N 1
ATOM 1913 C CA . LYS A 1 251 ? -6.164 32.75 -3.545 1 89.88 251 LYS A CA 1
ATOM 1914 C C . LYS A 1 251 ? -7.473 32.938 -2.781 1 89.88 251 LYS A C 1
ATOM 1916 O O . LYS A 1 251 ? -8.188 33.938 -2.986 1 89.88 251 LYS A O 1
ATOM 1921 N N . TRP A 1 252 ? -7.738 32.125 -1.943 1 93.25 252 TRP A N 1
ATOM 1922 C CA . TRP A 1 252 ? -8.961 32.156 -1.146 1 93.25 252 TRP A CA 1
ATOM 1923 C C . TRP A 1 252 ? -8.969 33.375 -0.231 1 93.25 252 TRP A C 1
ATOM 1925 O O . TRP A 1 252 ? -9.977 34.094 -0.146 1 93.25 252 TRP A O 1
ATOM 1935 N N . ALA A 1 253 ? -7.867 33.594 0.515 1 93.06 253 ALA A N 1
ATOM 1936 C CA . ALA A 1 253 ? -7.777 34.688 1.462 1 93.06 253 ALA A CA 1
ATOM 1937 C C . ALA A 1 253 ? -7.965 36.031 0.759 1 93.06 253 ALA A C 1
ATOM 1939 O O . ALA A 1 253 ? -8.625 36.938 1.286 1 93.06 253 ALA A O 1
ATOM 1940 N N . LYS A 1 254 ? -7.387 36.125 -0.462 1 90.44 254 LYS A N 1
ATOM 1941 C CA . LYS A 1 254 ? -7.547 37.344 -1.237 1 90.44 254 LYS A CA 1
ATOM 1942 C C . LYS A 1 254 ? -9.016 37.625 -1.559 1 90.44 254 LYS A C 1
ATOM 1944 O O . LYS A 1 254 ? -9.469 38.75 -1.506 1 90.44 254 LYS A O 1
ATOM 1949 N N . GLN A 1 255 ? -9.672 36.531 -1.874 1 89.31 255 GLN A N 1
ATOM 1950 C CA . GLN A 1 255 ? -11.086 36.656 -2.221 1 89.31 255 GLN A CA 1
ATOM 1951 C C . GLN A 1 255 ? -11.938 36.906 -0.977 1 89.31 255 GLN A C 1
ATOM 1953 O O . GLN A 1 255 ? -12.836 37.75 -0.981 1 89.31 255 GLN A O 1
ATOM 1958 N N . GLU A 1 256 ? -11.609 36.219 0.047 1 89.5 256 GLU A N 1
ATOM 1959 C CA . GLU A 1 256 ? -12.398 36.25 1.275 1 89.5 256 GLU A CA 1
ATOM 1960 C C . GLU A 1 256 ? -12.25 37.562 2.01 1 89.5 256 GLU A C 1
ATOM 1962 O O . GLU A 1 256 ? -13.211 38.062 2.602 1 89.5 256 GLU A O 1
ATOM 1967 N N . TYR A 1 257 ? -11.008 38.094 1.928 1 86.69 257 TYR A N 1
ATOM 1968 C CA . TYR A 1 257 ? -10.742 39.281 2.766 1 86.69 257 TYR A CA 1
ATOM 1969 C C . TYR A 1 257 ? -10.594 40.531 1.921 1 86.69 257 TYR A C 1
ATOM 1971 O O . TYR A 1 257 ? -10.125 41.562 2.41 1 86.69 257 TYR A O 1
ATOM 1979 N N . ALA A 1 258 ? -10.75 40.312 0.625 1 78.12 258 ALA A N 1
ATOM 1980 C CA . ALA A 1 258 ? -10.758 41.5 -0.254 1 78.12 258 ALA A CA 1
ATOM 1981 C C . ALA A 1 258 ? -11.773 42.531 0.211 1 78.12 258 ALA A C 1
ATOM 1983 O O . ALA A 1 258 ? -12.844 42.156 0.712 1 78.12 258 ALA A O 1
ATOM 1984 N N . ALA A 1 259 ? -11.203 43.75 0.484 1 67.12 259 ALA A N 1
ATOM 1985 C CA . ALA A 1 259 ? -12.086 44.875 0.804 1 67.12 259 ALA A CA 1
ATOM 1986 C C . ALA A 1 259 ? -13.25 44.938 -0.172 1 67.12 259 ALA A C 1
ATOM 1988 O O . ALA A 1 259 ? -13.109 44.594 -1.35 1 67.12 259 ALA A O 1
ATOM 1989 N N . PRO A 1 260 ? -14.547 45.062 0.316 1 55.97 260 PRO A N 1
ATOM 1990 C CA . PRO A 1 260 ? -15.664 45.281 -0.607 1 55.97 260 PRO A CA 1
ATOM 1991 C C . PRO A 1 260 ? -15.336 46.344 -1.677 1 55.97 260 PRO A C 1
ATOM 1993 O O . PRO A 1 260 ? -14.648 47.312 -1.395 1 55.97 260 PRO A O 1
ATOM 1996 N N . ALA A 1 261 ? -15.539 45.938 -2.842 1 37.5 261 ALA A N 1
ATOM 1997 C CA . ALA A 1 261 ? -15.547 47 -3.836 1 37.5 261 ALA A CA 1
ATOM 1998 C C . ALA A 1 261 ? -16.469 48.156 -3.416 1 37.5 261 ALA A C 1
ATOM 2000 O O . ALA A 1 261 ? -17.5 47.906 -2.781 1 37.5 261 ALA A O 1
ATOM 2001 N N . MET B 1 1 ? 12.156 9.609 32.344 1 28.16 1 MET B N 1
ATOM 2002 C CA . MET B 1 1 ? 11.672 8.797 31.234 1 28.16 1 MET B CA 1
ATOM 2003 C C . MET B 1 1 ? 11.336 9.664 30.016 1 28.16 1 MET B C 1
ATOM 2005 O O . MET B 1 1 ? 10.695 10.703 30.156 1 28.16 1 MET B O 1
ATOM 2009 N N . ALA B 1 2 ? 12.141 9.703 29.094 1 36.25 2 ALA B N 1
ATOM 2010 C CA . ALA B 1 2 ? 12.047 10.719 28.047 1 36.25 2 ALA B CA 1
ATOM 2011 C C . ALA B 1 2 ? 10.625 10.812 27.5 1 36.25 2 ALA B C 1
ATOM 2013 O O . ALA B 1 2 ? 10.031 9.805 27.109 1 36.25 2 ALA B O 1
ATOM 2014 N N . VAL B 1 3 ? 9.914 11.648 28.016 1 50.94 3 VAL B N 1
ATOM 2015 C CA . VAL B 1 3 ? 8.5 11.766 27.656 1 50.94 3 VAL B CA 1
ATOM 2016 C C . VAL B 1 3 ? 8.359 11.766 26.141 1 50.94 3 VAL B C 1
ATOM 2018 O O . VAL B 1 3 ? 9.039 12.523 25.438 1 50.94 3 VAL B O 1
ATOM 2021 N N . SER B 1 4 ? 7.793 10.695 25.469 1 77.5 4 SER B N 1
ATOM 2022 C CA . SER B 1 4 ? 7.586 10.5 24.031 1 77.5 4 SER B CA 1
ATOM 2023 C C . SER B 1 4 ? 6.867 11.688 23.406 1 77.5 4 SER B C 1
ATOM 2025 O O . SER B 1 4 ? 6.023 12.32 24.047 1 77.5 4 SER B O 1
ATOM 2027 N N . SER B 1 5 ? 7.445 12.391 22.453 1 91.19 5 SER B N 1
ATOM 2028 C CA . SER B 1 5 ? 6.895 13.547 21.766 1 91.19 5 SER B CA 1
ATOM 2029 C C . SER B 1 5 ? 5.438 13.32 21.375 1 91.19 5 SER B C 1
ATOM 2031 O O . SER B 1 5 ? 5.07 12.234 20.922 1 91.19 5 SER B O 1
ATOM 2033 N N . PRO B 1 6 ? 4.617 14.328 21.672 1 94.5 6 PRO B N 1
ATOM 2034 C CA . PRO B 1 6 ? 3.211 14.203 21.281 1 94.5 6 PRO B CA 1
ATOM 2035 C C . PRO B 1 6 ? 3.016 14.242 19.766 1 94.5 6 PRO B C 1
ATOM 2037 O O . PRO B 1 6 ? 1.922 13.953 19.266 1 94.5 6 PRO B O 1
ATOM 2040 N N . LEU B 1 7 ? 4.004 14.648 19.016 1 97.25 7 LEU B N 1
ATOM 2041 C CA . LEU B 1 7 ? 3.893 14.711 17.562 1 97.25 7 LEU B CA 1
ATOM 2042 C C . LEU B 1 7 ? 4.141 13.344 16.922 1 97.25 7 LEU B C 1
ATOM 2044 O O . LEU B 1 7 ? 5.223 13.094 16.391 1 97.25 7 LEU B O 1
ATOM 2048 N N . THR B 1 8 ? 3.15 12.5 16.969 1 96 8 THR B N 1
ATOM 2049 C CA . THR B 1 8 ? 3.24 11.117 16.5 1 96 8 THR B CA 1
ATOM 2050 C C . THR B 1 8 ? 2.025 10.75 15.656 1 96 8 THR B C 1
ATOM 2052 O O . THR B 1 8 ? 1.034 11.484 15.633 1 96 8 THR B O 1
ATOM 2055 N N . LEU B 1 9 ? 2.152 9.68 14.953 1 94.75 9 LEU B N 1
ATOM 2056 C CA . LEU B 1 9 ? 1.016 9.172 14.188 1 94.75 9 LEU B CA 1
ATOM 2057 C C . LEU B 1 9 ? 0.15 8.258 15.047 1 94.75 9 LEU B C 1
ATOM 2059 O O . LEU B 1 9 ? -0.908 7.801 14.602 1 94.75 9 LEU B O 1
ATOM 2063 N N . HIS B 1 10 ? 0.594 8.031 16.281 1 94.06 10 HIS B N 1
ATOM 2064 C CA . HIS B 1 10 ? -0.274 7.293 17.188 1 94.06 10 HIS B CA 1
ATOM 2065 C C . HIS B 1 10 ? -1.504 8.109 17.562 1 94.06 10 HIS B C 1
ATOM 2067 O O . HIS B 1 10 ? -1.379 9.242 18.047 1 94.06 10 HIS B O 1
ATOM 2073 N N . GLU B 1 11 ? -2.611 7.492 17.375 1 95.81 11 GLU B N 1
ATOM 2074 C CA . GLU B 1 11 ? -3.859 8.227 17.562 1 95.81 11 GLU B CA 1
ATOM 2075 C C . GLU B 1 11 ? -4.098 8.523 19.047 1 95.81 11 GLU B C 1
ATOM 2077 O O . GLU B 1 11 ? -3.896 7.66 19.906 1 95.81 11 GLU B O 1
ATOM 2082 N N . LEU B 1 12 ? -4.488 9.734 19.312 1 96.5 12 LEU B N 1
ATOM 2083 C CA . LEU B 1 12 ? -4.957 10.094 20.641 1 96.5 12 LEU B CA 1
ATOM 2084 C C . LEU B 1 12 ? -6.355 9.547 20.891 1 96.5 12 LEU B C 1
ATOM 2086 O O . LEU B 1 12 ? -7.18 9.492 19.984 1 96.5 12 LEU B O 1
ATOM 2090 N N . ALA B 1 13 ? -6.555 9.125 22.094 1 95.88 13 ALA B N 1
ATOM 2091 C CA . ALA B 1 13 ? -7.898 8.836 22.594 1 95.88 13 ALA B CA 1
ATOM 2092 C C . ALA B 1 13 ? -8.391 9.945 23.516 1 95.88 13 ALA B C 1
ATOM 2094 O O . ALA B 1 13 ? -7.621 10.836 23.891 1 95.88 13 ALA B O 1
ATOM 2095 N N . ARG B 1 14 ? -9.641 9.852 23.844 1 95.12 14 ARG B N 1
ATOM 2096 C CA . ARG B 1 14 ? -10.227 10.883 24.703 1 95.12 14 ARG B CA 1
ATOM 2097 C C . ARG B 1 14 ? -9.461 11.016 26 1 95.12 14 ARG B C 1
ATOM 2099 O O . ARG B 1 14 ? -9.266 12.117 26.516 1 95.12 14 ARG B O 1
ATOM 2106 N N . LYS B 1 15 ? -9.008 9.914 26.516 1 94.94 15 LYS B N 1
ATOM 2107 C CA . LYS B 1 15 ? -8.305 9.898 27.797 1 94.94 15 LYS B CA 1
ATOM 2108 C C . LYS B 1 15 ? -6.949 10.594 27.688 1 94.94 15 LYS B C 1
ATOM 2110 O O . LYS B 1 15 ? -6.336 10.93 28.703 1 94.94 15 LYS B O 1
ATOM 2115 N N . ASP B 1 16 ? -6.41 10.734 26.453 1 95.88 16 ASP B N 1
ATOM 2116 C CA . ASP B 1 16 ? -5.09 11.328 26.234 1 95.88 16 ASP B CA 1
ATOM 2117 C C . ASP B 1 16 ? -5.172 12.852 26.188 1 95.88 16 ASP B C 1
ATOM 2119 O O . ASP B 1 16 ? -4.145 13.531 26.156 1 95.88 16 ASP B O 1
ATOM 2123 N N . LEU B 1 17 ? -6.391 13.445 26.094 1 96.25 17 LEU B N 1
ATOM 2124 C CA . LEU B 1 17 ? -6.613 14.883 26.062 1 96.25 17 LEU B CA 1
ATOM 2125 C C . LEU B 1 17 ? -7.094 15.383 27.422 1 96.25 17 LEU B C 1
ATOM 2127 O O . LEU B 1 17 ? -7.812 14.672 28.141 1 96.25 17 LEU B O 1
ATOM 2131 N N . PRO B 1 18 ? -6.66 16.641 27.703 1 96.75 18 PRO B N 1
ATOM 2132 C CA . PRO B 1 18 ? -7.285 17.219 28.891 1 96.75 18 PRO B CA 1
ATOM 2133 C C . PRO B 1 18 ? -8.805 17.297 28.781 1 96.75 18 PRO B C 1
ATOM 2135 O O . PRO B 1 18 ? -9.344 17.531 27.703 1 96.75 18 PRO B O 1
ATOM 2138 N N . ALA B 1 19 ? -9.461 17.109 29.938 1 94.62 19 ALA B N 1
ATOM 2139 C CA . ALA B 1 19 ? -10.914 17.047 29.938 1 94.62 19 ALA B CA 1
ATOM 2140 C C . ALA B 1 19 ? -11.523 18.422 29.641 1 94.62 19 ALA B C 1
ATOM 2142 O O . ALA B 1 19 ? -12.602 18.5 29.031 1 94.62 19 ALA B O 1
ATOM 2143 N N . SER B 1 20 ? -10.93 19.453 30.141 1 95.19 20 SER B N 1
ATOM 2144 C CA . SER B 1 20 ? -11.367 20.828 30 1 95.19 20 SER B CA 1
ATOM 2145 C C . SER B 1 20 ? -10.203 21.797 30.219 1 95.19 20 SER B C 1
ATOM 2147 O O . SER B 1 20 ? -9.109 21.391 30.609 1 95.19 20 SER B O 1
ATOM 2149 N N . PRO B 1 21 ? -10.438 23.062 29.859 1 95 21 PRO B N 1
ATOM 2150 C CA . PRO B 1 21 ? -9.383 24.047 30.094 1 95 21 PRO B CA 1
ATOM 2151 C C . PRO B 1 21 ? -8.992 24.141 31.562 1 95 21 PRO B C 1
ATOM 2153 O O . PRO B 1 21 ? -7.902 24.625 31.891 1 95 21 PRO B O 1
ATOM 2156 N N . GLU B 1 22 ? -9.891 23.703 32.438 1 94.88 22 GLU B N 1
ATOM 2157 C CA . GLU B 1 22 ? -9.648 23.766 33.875 1 94.88 22 GLU B CA 1
ATOM 2158 C C . GLU B 1 22 ? -8.898 22.531 34.375 1 94.88 22 GLU B C 1
ATOM 2160 O O . GLU B 1 22 ? -8.438 22.484 35.5 1 94.88 22 GLU B O 1
ATOM 2165 N N . ASP B 1 23 ? -8.797 21.594 33.5 1 94.88 23 ASP B N 1
ATOM 2166 C CA . ASP B 1 23 ? -8.031 20.391 33.812 1 94.88 23 ASP B CA 1
ATOM 2167 C C . ASP B 1 23 ? -6.605 20.734 34.25 1 94.88 23 ASP B C 1
ATOM 2169 O O . ASP B 1 23 ? -5.922 21.5 33.562 1 94.88 23 ASP B O 1
ATOM 2173 N N . PRO B 1 24 ? -6.145 20.25 35.406 1 93.62 24 PRO B N 1
ATOM 2174 C CA . PRO B 1 24 ? -4.793 20.562 35.875 1 93.62 24 PRO B CA 1
ATOM 2175 C C . PRO B 1 24 ? -3.711 20.172 34.875 1 93.62 24 PRO B C 1
ATOM 2177 O O . PRO B 1 24 ? -2.615 20.75 34.906 1 93.62 24 PRO B O 1
ATOM 2180 N N . GLN B 1 25 ? -4.027 19.25 34 1 94 25 GLN B N 1
ATOM 2181 C CA . GLN B 1 25 ? -3.035 18.781 33.031 1 94 25 GLN B CA 1
ATOM 2182 C C . GLN B 1 25 ? -3.066 19.625 31.766 1 94 25 GLN B C 1
ATOM 2184 O O . GLN B 1 25 ? -2.215 19.453 30.891 1 94 25 GLN B O 1
ATOM 2189 N N . TYR B 1 26 ? -4.023 20.484 31.625 1 96.62 26 TYR B N 1
ATOM 2190 C CA . TYR B 1 26 ? -4.219 21.219 30.375 1 96.62 26 TYR B CA 1
ATOM 2191 C C . TYR B 1 26 ? -2.975 22.016 30.016 1 96.62 26 TYR B C 1
ATOM 2193 O O . TYR B 1 26 ? -2.453 21.891 28.906 1 96.62 26 TYR B O 1
ATOM 2201 N N . ALA B 1 27 ? -2.482 22.766 31 1 96 27 ALA B N 1
ATOM 2202 C CA . ALA B 1 27 ? -1.331 23.641 30.75 1 96 27 ALA B CA 1
ATOM 2203 C C . ALA B 1 27 ? -0.109 22.812 30.344 1 96 27 ALA B C 1
ATOM 2205 O O . ALA B 1 27 ? 0.6 23.172 29.391 1 96 27 ALA B O 1
ATOM 2206 N N . ALA B 1 28 ? 0.124 21.781 31.047 1 95.62 28 ALA B N 1
ATOM 2207 C CA . ALA B 1 28 ? 1.277 20.922 30.766 1 95.62 28 ALA B CA 1
ATOM 2208 C C . ALA B 1 28 ? 1.15 20.281 29.391 1 95.62 28 ALA B C 1
ATOM 2210 O O . ALA B 1 28 ? 2.139 20.156 28.656 1 95.62 28 ALA B O 1
ATOM 2211 N N . TRP B 1 29 ? -0.06 19.797 29.031 1 96.31 29 TRP B N 1
ATOM 2212 C CA . TRP B 1 29 ? -0.316 19.188 27.734 1 96.31 29 TRP B CA 1
ATOM 2213 C C . TRP B 1 29 ? -0.025 20.172 26.609 1 96.31 29 TRP B C 1
ATOM 2215 O O . TRP B 1 29 ? 0.684 19.844 25.656 1 96.31 29 TRP B O 1
ATOM 2225 N N . VAL B 1 30 ? -0.493 21.359 26.75 1 97.06 30 VAL B N 1
ATOM 2226 C CA . VAL B 1 30 ? -0.345 22.406 25.75 1 97.06 30 VAL B CA 1
ATOM 2227 C C . VAL B 1 30 ? 1.124 22.797 25.625 1 97.06 30 VAL B C 1
ATOM 2229 O O . VAL B 1 30 ? 1.655 22.906 24.516 1 97.06 30 VAL B O 1
ATOM 2232 N N . GLU B 1 31 ? 1.783 22.953 26.719 1 95.56 31 GLU B N 1
ATOM 2233 C CA . GLU B 1 31 ? 3.195 23.312 26.703 1 95.56 31 GLU B CA 1
ATOM 2234 C C . GLU B 1 31 ? 4.043 22.25 26.031 1 95.56 31 GLU B C 1
ATOM 2236 O O . GLU B 1 31 ? 4.996 22.562 25.312 1 95.56 31 GLU B O 1
ATOM 2241 N N . GLY B 1 32 ? 3.711 21.031 26.359 1 96.06 32 GLY B N 1
ATOM 2242 C CA . GLY B 1 32 ? 4.414 19.953 25.703 1 96.06 32 GLY B CA 1
ATOM 2243 C C . GLY B 1 32 ? 4.266 19.969 24.203 1 96.06 32 GLY B C 1
ATOM 2244 O O . GLY B 1 32 ? 5.242 19.766 23.469 1 96.06 32 GLY B O 1
ATOM 2245 N N . ALA B 1 33 ? 3.064 20.188 23.719 1 97.19 33 ALA B N 1
ATOM 2246 C CA . ALA B 1 33 ? 2.793 20.25 22.281 1 97.19 33 ALA B CA 1
ATOM 2247 C C . ALA B 1 33 ? 3.523 21.422 21.641 1 97.19 33 ALA B C 1
ATOM 2249 O O . ALA B 1 33 ? 4.125 21.281 20.578 1 97.19 33 ALA B O 1
ATOM 2250 N N . ILE B 1 34 ? 3.525 22.562 22.312 1 96.94 34 ILE B N 1
ATOM 2251 C CA . ILE B 1 34 ? 4.16 23.766 21.797 1 96.94 34 ILE B CA 1
ATOM 2252 C C . ILE B 1 34 ? 5.672 23.562 21.703 1 96.94 34 ILE B C 1
ATOM 2254 O O . ILE B 1 34 ? 6.281 23.859 20.688 1 96.94 34 ILE B O 1
ATOM 2258 N N . SER B 1 35 ? 6.184 23 22.75 1 95.88 35 SER B N 1
ATOM 2259 C CA . SER B 1 35 ? 7.625 22.766 22.797 1 95.88 35 SER B CA 1
ATOM 2260 C C . SER B 1 35 ? 8.062 21.828 21.672 1 95.88 35 SER B C 1
ATOM 2262 O O . SER B 1 35 ? 9.047 22.094 20.984 1 95.88 35 SER B O 1
ATOM 2264 N N . ALA B 1 36 ? 7.344 20.766 21.531 1 96.31 36 ALA B N 1
ATOM 2265 C CA . ALA B 1 36 ? 7.656 19.812 20.469 1 96.31 36 ALA B CA 1
ATOM 2266 C C . ALA B 1 36 ? 7.535 20.469 19.094 1 96.31 36 ALA B C 1
ATOM 2268 O O . ALA B 1 36 ? 8.398 20.281 18.234 1 96.31 36 ALA B O 1
ATOM 2269 N N . ALA B 1 37 ? 6.492 21.219 18.906 1 96.94 37 ALA B N 1
ATOM 2270 C CA . ALA B 1 37 ? 6.227 21.859 17.625 1 96.94 37 ALA B CA 1
ATOM 2271 C C . ALA B 1 37 ? 7.34 22.859 17.266 1 96.94 37 ALA B C 1
ATOM 2273 O O . ALA B 1 37 ? 7.82 22.875 16.141 1 96.94 37 ALA B O 1
ATOM 2274 N N . LEU B 1 38 ? 7.73 23.641 18.219 1 94.31 38 LEU B N 1
ATOM 2275 C CA . LEU B 1 38 ? 8.75 24.656 17.969 1 94.31 38 LEU B CA 1
ATOM 2276 C C . LEU B 1 38 ? 10.102 24 17.703 1 94.31 38 LEU B C 1
ATOM 2278 O O . LEU B 1 38 ? 10.867 24.469 16.859 1 94.31 38 LEU B O 1
ATOM 2282 N N . LYS B 1 39 ? 10.391 22.953 18.438 1 92.81 39 LYS B N 1
ATOM 2283 C CA . LYS B 1 39 ? 11.617 22.219 18.156 1 92.81 39 LYS B CA 1
ATOM 2284 C C . LYS B 1 39 ? 11.625 21.688 16.719 1 92.81 39 LYS B C 1
ATOM 2286 O O . LYS B 1 39 ? 12.648 21.781 16.031 1 92.81 39 LYS B O 1
ATOM 2291 N N . LEU B 1 40 ? 10.508 21.125 16.297 1 93.38 40 LEU B N 1
ATOM 2292 C CA . LEU B 1 40 ? 10.375 20.578 14.945 1 93.38 40 LEU B CA 1
ATOM 2293 C C . LEU B 1 40 ? 10.562 21.688 13.906 1 93.38 40 LEU B C 1
ATOM 2295 O O . LEU B 1 40 ? 11.367 21.547 12.984 1 93.38 40 LEU B O 1
ATOM 2299 N N . VAL B 1 41 ? 9.898 22.828 14.062 1 92.56 41 VAL B N 1
ATOM 2300 C CA . VAL B 1 41 ? 9.953 23.938 13.117 1 92.56 41 VAL B CA 1
ATOM 2301 C C . VAL B 1 41 ? 11.367 24.516 13.078 1 92.56 41 VAL B C 1
ATOM 2303 O O . VAL B 1 41 ? 11.891 24.812 12 1 92.56 41 VAL B O 1
ATOM 2306 N N . ASN B 1 42 ? 11.938 24.625 14.188 1 90.25 42 ASN B N 1
ATOM 2307 C CA . ASN B 1 42 ? 13.266 25.203 14.289 1 90.25 42 ASN B CA 1
ATOM 2308 C C . ASN B 1 42 ? 14.32 24.312 13.641 1 90.25 42 ASN B C 1
ATOM 2310 O O . ASN B 1 42 ? 15.352 24.797 13.172 1 90.25 42 ASN B O 1
ATOM 2314 N N . SER B 1 43 ? 14.016 23.062 13.648 1 89.88 43 SER B N 1
ATOM 2315 C CA . SER B 1 43 ? 14.977 22.125 13.07 1 89.88 43 SER B CA 1
ATOM 2316 C C . SER B 1 43 ? 15.086 22.312 11.562 1 89.88 43 SER B C 1
ATOM 2318 O O . SER B 1 43 ? 16.062 21.875 10.945 1 89.88 43 SER B O 1
ATOM 2320 N N . LEU B 1 44 ? 14.062 22.844 10.914 1 87.31 44 LEU B N 1
ATOM 2321 C CA . LEU B 1 44 ? 14.102 23.125 9.484 1 87.31 44 LEU B CA 1
ATOM 2322 C C . LEU B 1 44 ? 15.07 24.25 9.164 1 87.31 44 LEU B C 1
ATOM 2324 O O . LEU B 1 44 ? 15.586 24.344 8.047 1 87.31 44 LEU B O 1
ATOM 2328 N N . SER B 1 45 ? 15.234 25.25 10.016 1 73 45 SER B N 1
ATOM 2329 C CA . SER B 1 45 ? 16.062 26.422 9.789 1 73 45 SER B CA 1
ATOM 2330 C C . SER B 1 45 ? 17.5 26.188 10.227 1 73 45 SER B C 1
ATOM 2332 O O . SER B 1 45 ? 18.391 26.969 9.914 1 73 45 SER B O 1
ATOM 2334 N N . ALA B 1 46 ? 17.625 25.266 11.109 1 58.66 46 ALA B N 1
ATOM 2335 C CA . ALA B 1 46 ? 18.922 25.109 11.75 1 58.66 46 ALA B CA 1
ATOM 2336 C C . ALA B 1 46 ? 19.984 24.703 10.727 1 58.66 46 ALA B C 1
ATOM 2338 O O . ALA B 1 46 ? 19.719 23.922 9.82 1 58.66 46 ALA B O 1
ATOM 2339 N N . THR B 1 47 ? 20.859 25.656 10.344 1 50.62 47 THR B N 1
ATOM 2340 C CA . THR B 1 47 ? 22.125 25.484 9.648 1 50.62 47 THR B CA 1
ATOM 2341 C C . THR B 1 47 ? 22.844 24.219 10.133 1 50.62 47 THR B C 1
ATOM 2343 O O . THR B 1 47 ? 23.984 23.953 9.734 1 50.62 47 THR B O 1
ATOM 2346 N N . ALA B 1 48 ? 22.469 23.719 11.109 1 47.09 48 ALA B N 1
ATOM 2347 C CA . ALA B 1 48 ? 23.375 22.797 11.773 1 47.09 48 ALA B CA 1
ATOM 2348 C C . ALA B 1 48 ? 23.75 21.641 10.859 1 47.09 48 ALA B C 1
ATOM 2350 O O . ALA B 1 48 ? 23.047 21.359 9.883 1 47.09 48 ALA B O 1
ATOM 2351 N N . LEU B 1 49 ? 24.797 20.812 11.203 1 45.81 49 LEU B N 1
ATOM 2352 C CA . LEU B 1 49 ? 25.469 19.641 10.656 1 45.81 49 LEU B CA 1
ATOM 2353 C C . LEU B 1 49 ? 24.484 18.719 9.953 1 45.81 49 LEU B C 1
ATOM 2355 O O . LEU B 1 49 ? 23.266 18.938 10.039 1 45.81 49 LEU B O 1
ATOM 2359 N N . ASP B 1 50 ? 24.578 17.406 9.977 1 54.22 50 ASP B N 1
ATOM 2360 C CA . ASP B 1 50 ? 23.938 16.391 9.164 1 54.22 50 ASP B CA 1
ATOM 2361 C C . ASP B 1 50 ? 22.422 16.5 9.25 1 54.22 50 ASP B C 1
ATOM 2363 O O . ASP B 1 50 ? 21.812 15.977 10.188 1 54.22 50 ASP B O 1
ATOM 2367 N N . PRO B 1 51 ? 21.734 17.578 8.633 1 67.69 51 PRO B N 1
ATOM 2368 C CA . PRO B 1 51 ? 20.328 17.891 8.828 1 67.69 51 PRO B CA 1
ATOM 2369 C C . PRO B 1 51 ? 19.406 16.703 8.508 1 67.69 51 PRO B C 1
ATOM 2371 O O . PRO B 1 51 ? 19.719 15.898 7.633 1 67.69 51 PRO B O 1
ATOM 2374 N N . VAL B 1 52 ? 18.641 16.375 9.523 1 84.44 52 VAL B N 1
ATOM 2375 C CA . VAL B 1 52 ? 17.656 15.312 9.328 1 84.44 52 VAL B CA 1
ATOM 2376 C C . VAL B 1 52 ? 16.828 15.602 8.07 1 84.44 52 VAL B C 1
ATOM 2378 O O . VAL B 1 52 ? 16.25 14.688 7.48 1 84.44 52 VAL B O 1
ATOM 2381 N N . TRP B 1 53 ? 17.016 16.875 7.617 1 90.31 53 TRP B N 1
ATOM 2382 C CA . TRP B 1 53 ? 16.188 17.281 6.488 1 90.31 53 TRP B CA 1
ATOM 2383 C C . TRP B 1 53 ? 17.016 17.359 5.207 1 90.31 53 TRP B C 1
ATOM 2385 O O . TRP B 1 53 ? 18.172 17.781 5.227 1 90.31 53 TRP B O 1
ATOM 2395 N N . SER B 1 54 ? 16.484 16.969 4.125 1 87.94 54 SER B N 1
ATOM 2396 C CA . SER B 1 54 ? 16.969 17.25 2.781 1 87.94 54 SER B CA 1
ATOM 2397 C C . SER B 1 54 ? 16.125 18.328 2.1 1 87.94 54 SER B C 1
ATOM 2399 O O . SER B 1 54 ? 14.898 18.297 2.164 1 87.94 54 SER B O 1
ATOM 2401 N N . LYS B 1 55 ? 16.828 19.297 1.521 1 89.38 55 LYS B N 1
ATOM 2402 C CA . LYS B 1 55 ? 16.141 20.344 0.77 1 89.38 55 LYS B CA 1
ATOM 2403 C C . LYS B 1 55 ? 15.664 19.812 -0.583 1 89.38 55 LYS B C 1
ATOM 2405 O O . LYS B 1 55 ? 16.438 19.234 -1.338 1 89.38 55 LYS B O 1
ATOM 2410 N N . GLY B 1 56 ? 14.328 20.016 -0.786 1 87.94 56 GLY B N 1
ATOM 2411 C CA . GLY B 1 56 ? 13.742 19.578 -2.041 1 87.94 56 GLY B CA 1
ATOM 2412 C C . GLY B 1 56 ? 13.531 20.703 -3.033 1 87.94 56 GLY B C 1
ATOM 2413 O O . GLY B 1 56 ? 14.164 21.766 -2.928 1 87.94 56 GLY B O 1
ATOM 2414 N N . LYS B 1 57 ? 12.75 20.438 -4.055 1 86.31 57 LYS B N 1
ATOM 2415 C CA . LYS B 1 57 ? 12.422 21.422 -5.082 1 86.31 57 LYS B CA 1
ATOM 2416 C C . LYS B 1 57 ? 11.438 22.453 -4.555 1 86.31 57 LYS B C 1
ATOM 2418 O O . LYS B 1 57 ? 10.805 22.25 -3.516 1 86.31 57 LYS B O 1
ATOM 2423 N N . VAL B 1 58 ? 11.445 23.562 -5.156 1 90.62 58 VAL B N 1
ATOM 2424 C CA . VAL B 1 58 ? 10.422 24.578 -4.898 1 90.62 58 VAL B CA 1
ATOM 2425 C C . VAL B 1 58 ? 9.156 24.234 -5.68 1 90.62 58 VAL B C 1
ATOM 2427 O O . VAL B 1 58 ? 9.203 24.047 -6.898 1 90.62 58 VAL B O 1
ATOM 2430 N N . HIS B 1 59 ? 8.148 24.031 -4.941 1 87.81 59 HIS B N 1
ATOM 2431 C CA . HIS B 1 59 ? 6.836 23.797 -5.535 1 87.81 59 HIS B CA 1
ATOM 2432 C C . HIS B 1 59 ? 5.848 24.891 -5.156 1 87.81 59 HIS B C 1
ATOM 2434 O O . HIS B 1 59 ? 5.684 25.203 -3.977 1 87.81 59 HIS B O 1
ATOM 2440 N N . ASN B 1 60 ? 5.184 25.531 -6.121 1 86.94 60 ASN B N 1
ATOM 2441 C CA . ASN B 1 60 ? 4.145 26.516 -5.863 1 86.94 60 ASN B CA 1
ATOM 2442 C C . ASN B 1 60 ? 4.648 27.641 -4.961 1 86.94 60 ASN B C 1
ATOM 2444 O O . ASN B 1 60 ? 3.957 28.062 -4.031 1 86.94 60 ASN B O 1
ATOM 2448 N N . GLY B 1 61 ? 5.91 27.984 -5.168 1 88.62 61 GLY B N 1
ATOM 2449 C CA . GLY B 1 61 ? 6.496 29.094 -4.441 1 88.62 61 GLY B CA 1
ATOM 2450 C C . GLY B 1 61 ? 6.949 28.719 -3.043 1 88.62 61 GLY B C 1
ATOM 2451 O O . GLY B 1 61 ? 7.355 29.594 -2.264 1 88.62 61 GLY B O 1
ATOM 2452 N N . ALA B 1 62 ? 6.844 27.5 -2.693 1 93.12 62 ALA B N 1
ATOM 2453 C CA . ALA B 1 62 ? 7.262 27.047 -1.372 1 93.12 62 ALA B CA 1
ATOM 2454 C C . ALA B 1 62 ? 8.469 26.125 -1.47 1 93.12 62 ALA B C 1
ATOM 2456 O O . ALA B 1 62 ? 8.492 25.203 -2.291 1 93.12 62 ALA B O 1
ATOM 2457 N N . GLN B 1 63 ? 9.484 26.422 -0.679 1 93.38 63 GLN B N 1
ATOM 2458 C CA . GLN B 1 63 ? 10.617 25.516 -0.55 1 93.38 63 GLN B CA 1
ATOM 2459 C C . GLN B 1 63 ? 10.227 24.25 0.225 1 93.38 63 GLN B C 1
ATOM 2461 O O . GLN B 1 63 ? 9.68 24.344 1.323 1 93.38 63 GLN B O 1
ATOM 2466 N N . THR B 1 64 ? 10.5 23.094 -0.348 1 93.31 64 THR B N 1
ATOM 2467 C CA . THR B 1 64 ? 10.094 21.859 0.304 1 93.31 64 THR B CA 1
ATOM 2468 C C . THR B 1 64 ? 11.289 21.156 0.927 1 93.31 64 THR B C 1
ATOM 2470 O O . THR B 1 64 ? 12.438 21.391 0.534 1 93.31 64 THR B O 1
ATOM 2473 N N . TYR B 1 65 ? 11 20.359 1.968 1 91 65 TYR B N 1
ATOM 2474 C CA . TYR B 1 65 ? 11.984 19.562 2.693 1 91 65 TYR B CA 1
ATOM 2475 C C . TYR B 1 65 ? 11.422 18.172 3.014 1 91 65 TYR B C 1
ATOM 2477 O O . TYR B 1 65 ? 10.211 18.016 3.158 1 91 65 TYR B O 1
ATOM 2485 N N . SER B 1 66 ? 12.289 17.203 3.064 1 91.12 66 SER B N 1
ATOM 2486 C CA . SER B 1 66 ? 11.938 15.875 3.535 1 91.12 66 SER B CA 1
ATOM 2487 C C . SER B 1 66 ? 13.047 15.281 4.402 1 91.12 66 SER B C 1
ATOM 2489 O O . SER B 1 66 ? 14.227 15.547 4.172 1 91.12 66 SER B O 1
ATOM 2491 N N . THR B 1 67 ? 12.602 14.562 5.402 1 91.38 67 THR B N 1
ATOM 2492 C CA . THR B 1 67 ? 13.625 13.859 6.172 1 91.38 67 THR B CA 1
ATOM 2493 C C . THR B 1 67 ? 14.266 12.75 5.34 1 91.38 67 THR B C 1
ATOM 2495 O O . THR B 1 67 ? 13.625 12.188 4.449 1 91.38 67 THR B O 1
ATOM 2498 N N . HIS B 1 68 ? 15.508 12.391 5.672 1 83.62 68 HIS B N 1
ATOM 2499 C CA . HIS B 1 68 ? 16.25 11.359 4.953 1 83.62 68 HIS B CA 1
ATOM 2500 C C . HIS B 1 68 ? 15.648 9.984 5.195 1 83.62 68 HIS B C 1
ATOM 2502 O O . HIS B 1 68 ? 15.727 9.109 4.328 1 83.62 68 HIS B O 1
ATOM 2508 N N . SER B 1 69 ? 15.18 9.812 6.387 1 80.31 69 SER B N 1
ATOM 2509 C CA . SER B 1 69 ? 14.602 8.531 6.777 1 80.31 69 SER B CA 1
ATOM 2510 C C . SER B 1 69 ? 13.531 8.719 7.848 1 80.31 69 SER B C 1
ATOM 2512 O O . SER B 1 69 ? 13.5 9.742 8.539 1 80.31 69 SER B O 1
ATOM 2514 N N . ALA B 1 70 ? 12.633 7.691 7.883 1 76.75 70 ALA B N 1
ATOM 2515 C CA . ALA B 1 70 ? 11.617 7.703 8.938 1 76.75 70 ALA B CA 1
ATOM 2516 C C . ALA B 1 70 ? 12.242 7.418 10.297 1 76.75 70 ALA B C 1
ATOM 2518 O O . ALA B 1 70 ? 11.648 7.73 11.336 1 76.75 70 ALA B O 1
ATOM 2519 N N . HIS B 1 71 ? 13.375 6.828 10.281 1 79.44 71 HIS B N 1
ATOM 2520 C CA . HIS B 1 71 ? 14 6.383 11.523 1 79.44 71 HIS B CA 1
ATOM 2521 C C . HIS B 1 71 ? 14.758 7.52 12.195 1 79.44 71 HIS B C 1
ATOM 2523 O O . HIS B 1 71 ? 15.016 7.473 13.406 1 79.44 71 HIS B O 1
ATOM 2529 N N . LYS B 1 72 ? 15.148 8.477 11.453 1 81.31 72 LYS B N 1
ATOM 2530 C CA . LYS B 1 72 ? 15.781 9.664 12.016 1 81.31 72 LYS B CA 1
ATOM 2531 C C . LYS B 1 72 ? 14.805 10.828 12.086 1 81.31 72 LYS B C 1
ATOM 2533 O O . LYS B 1 72 ? 14.781 11.68 11.188 1 81.31 72 LYS B O 1
ATOM 2538 N N . ALA B 1 73 ? 14.117 10.82 13.148 1 87.12 73 ALA B N 1
ATOM 2539 C CA . ALA B 1 73 ? 13.078 11.844 13.32 1 87.12 73 ALA B CA 1
ATOM 2540 C C . ALA B 1 73 ? 13.695 13.195 13.656 1 87.12 73 ALA B C 1
ATOM 2542 O O . ALA B 1 73 ? 14.68 13.273 14.398 1 87.12 73 ALA B O 1
ATOM 2543 N N . PRO B 1 74 ? 13.195 14.203 13.102 1 91.12 74 PRO B N 1
ATOM 2544 C CA . PRO B 1 74 ? 13.672 15.523 13.508 1 91.12 74 PRO B CA 1
ATOM 2545 C C . PRO B 1 74 ? 13.336 15.844 14.961 1 91.12 74 PRO B C 1
ATOM 2547 O O . PRO B 1 74 ? 12.461 15.203 15.555 1 91.12 74 PRO B O 1
ATOM 2550 N N . PRO B 1 75 ? 14.078 16.828 15.523 1 91 75 PRO B N 1
ATOM 2551 C CA . PRO B 1 75 ? 13.773 17.234 16.891 1 91 75 PRO B CA 1
ATOM 2552 C C . PRO B 1 75 ? 12.305 17.578 17.094 1 91 75 PRO B C 1
ATOM 2554 O O . PRO B 1 75 ? 11.695 18.219 16.234 1 91 75 PRO B O 1
ATOM 2557 N N . GLY B 1 76 ? 11.805 17.156 18.219 1 93.81 76 GLY B N 1
ATOM 2558 C CA . GLY B 1 76 ? 10.414 17.438 18.547 1 93.81 76 GLY B CA 1
ATOM 2559 C C . GLY B 1 76 ? 9.453 16.375 18.031 1 93.81 76 GLY B C 1
ATOM 2560 O O . GLY B 1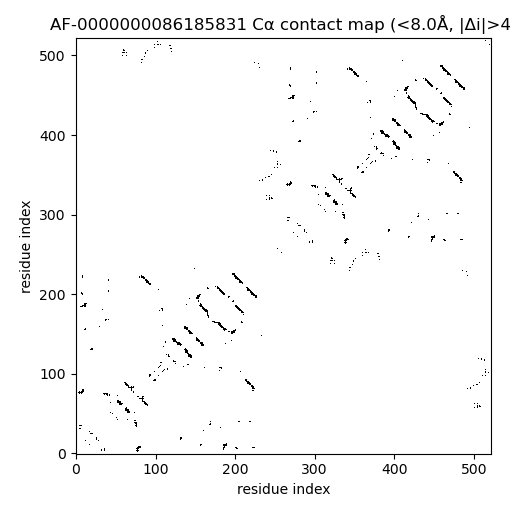 76 ? 8.328 16.266 18.531 1 93.81 76 GLY B O 1
ATOM 2561 N N . ALA B 1 77 ? 9.82 15.68 16.969 1 94.25 77 ALA B N 1
ATOM 2562 C CA . ALA B 1 77 ? 8.953 14.68 16.344 1 94.25 77 ALA B CA 1
ATOM 2563 C C . ALA B 1 77 ? 8.953 13.383 17.141 1 94.25 77 ALA B C 1
ATOM 2565 O O . ALA B 1 77 ? 9.953 13.031 17.781 1 94.25 77 ALA B O 1
ATOM 2566 N N . GLY B 1 78 ? 7.801 12.695 17.188 1 93.56 78 GLY B N 1
ATOM 2567 C CA . GLY B 1 78 ? 7.68 11.367 17.75 1 93.56 78 GLY B CA 1
ATOM 2568 C C . GLY B 1 78 ? 7.645 10.273 16.703 1 93.56 78 GLY B C 1
ATOM 2569 O O . GLY B 1 78 ? 8.109 10.469 15.57 1 93.56 78 GLY B O 1
ATOM 2570 N N . ASP B 1 79 ? 7.176 9.164 17.094 1 91.12 79 ASP B N 1
ATOM 2571 C CA . ASP B 1 79 ? 7.109 7.996 16.234 1 91.12 79 ASP B CA 1
ATOM 2572 C C . ASP B 1 79 ? 6.078 8.195 15.117 1 91.12 79 ASP B C 1
ATOM 2574 O O . ASP B 1 79 ? 4.938 8.57 15.391 1 91.12 79 ASP B O 1
ATOM 2578 N N . THR B 1 80 ? 6.48 7.93 13.891 1 92.19 80 THR B N 1
ATOM 2579 C CA . THR B 1 80 ? 5.574 8.148 12.766 1 92.19 80 THR B CA 1
ATOM 2580 C C . THR B 1 80 ? 5.312 6.836 12.023 1 92.19 80 THR B C 1
ATOM 2582 O O . THR B 1 80 ? 5.008 6.844 10.828 1 92.19 80 THR B O 1
ATOM 2585 N N . ASP B 1 81 ? 5.527 5.75 12.633 1 85 81 ASP B N 1
ATOM 2586 C CA . ASP B 1 81 ? 5.203 4.43 12.094 1 85 81 ASP B CA 1
ATOM 2587 C C . ASP B 1 81 ? 5.863 4.215 10.734 1 85 81 ASP B C 1
ATOM 2589 O O . ASP B 1 81 ? 5.227 3.732 9.797 1 85 81 ASP B O 1
ATOM 2593 N N . GLY B 1 82 ? 7.09 4.742 10.641 1 83.69 82 GLY B N 1
ATOM 2594 C CA . GLY B 1 82 ? 7.883 4.48 9.453 1 83.69 82 GLY B CA 1
ATOM 2595 C C . GLY B 1 82 ? 7.695 5.527 8.367 1 83.69 82 GLY B C 1
ATOM 2596 O O . GLY B 1 82 ? 8.312 5.449 7.309 1 83.69 82 GLY B O 1
ATOM 2597 N N . PHE B 1 83 ? 6.883 6.43 8.539 1 86.81 83 PHE B N 1
ATOM 2598 C CA . PHE B 1 83 ? 6.68 7.48 7.551 1 86.81 83 PHE B CA 1
ATOM 2599 C C . PHE B 1 83 ? 7.629 8.648 7.797 1 86.81 83 PHE B C 1
ATOM 2601 O O . PHE B 1 83 ? 7.902 9 8.945 1 86.81 83 PHE B O 1
ATOM 2608 N N . LYS B 1 84 ? 8.047 9.281 6.766 1 89.94 84 LYS B N 1
ATOM 2609 C CA . LYS B 1 84 ? 8.945 10.438 6.848 1 89.94 84 LYS B CA 1
ATOM 2610 C C . LYS B 1 84 ? 8.18 11.711 7.191 1 89.94 84 LYS B C 1
ATOM 2612 O O . LYS B 1 84 ? 6.949 11.727 7.133 1 89.94 84 LYS B O 1
ATOM 2617 N N . TRP B 1 85 ? 8.906 12.633 7.625 1 93.69 85 TRP B N 1
ATOM 2618 C CA . TRP B 1 85 ? 8.383 13.992 7.711 1 93.69 85 TRP B CA 1
ATOM 2619 C C . TRP B 1 85 ? 8.672 14.773 6.434 1 93.69 85 TRP B C 1
ATOM 2621 O O . TRP B 1 85 ? 9.758 14.648 5.859 1 93.69 85 TRP B O 1
ATOM 2631 N N . HIS B 1 86 ? 7.727 15.539 6.043 1 93.69 86 HIS B N 1
ATOM 2632 C CA . HIS B 1 86 ? 7.844 16.469 4.922 1 93.69 86 HIS B CA 1
ATOM 2633 C C . HIS B 1 86 ? 7.465 17.891 5.34 1 93.69 86 HIS B C 1
ATOM 2635 O O . HIS B 1 86 ? 6.602 18.078 6.199 1 93.69 86 HIS B O 1
ATOM 2641 N N . ALA B 1 87 ? 8.094 18.828 4.738 1 94.75 87 ALA B N 1
ATOM 2642 C CA . ALA B 1 87 ? 7.836 20.203 5.148 1 94.75 87 ALA B CA 1
ATOM 2643 C C . ALA B 1 87 ? 7.891 21.156 3.951 1 94.75 87 ALA B C 1
ATOM 2645 O O . ALA B 1 87 ? 8.391 20.797 2.885 1 94.75 87 ALA B O 1
ATOM 2646 N N . ARG B 1 88 ? 7.266 22.25 4.137 1 94.25 88 ARG B N 1
ATOM 2647 C CA . ARG B 1 88 ? 7.352 23.344 3.182 1 94.25 88 ARG B CA 1
ATOM 2648 C C . ARG B 1 88 ? 7.457 24.688 3.898 1 94.25 88 ARG B C 1
ATOM 2650 O O . ARG B 1 88 ? 6.93 24.859 5 1 94.25 88 ARG B O 1
ATOM 2657 N N . LYS B 1 89 ? 8.18 25.609 3.334 1 94.62 89 LYS B N 1
ATOM 2658 C CA . LYS B 1 89 ? 8.312 27 3.787 1 94.62 89 LYS B CA 1
ATOM 2659 C C . LYS B 1 89 ? 8.016 27.969 2.654 1 94.62 89 LYS B C 1
ATOM 2661 O O . LYS B 1 89 ? 8.586 27.859 1.567 1 94.62 89 LYS B O 1
ATOM 2666 N N . SER B 1 90 ? 7.098 28.859 2.906 1 94.38 90 SER B N 1
ATOM 2667 C CA . SER B 1 90 ? 6.789 29.906 1.937 1 94.38 90 SER B CA 1
ATOM 2668 C C . SER B 1 90 ? 6.863 31.297 2.574 1 94.38 90 SER B C 1
ATOM 2670 O O . SER B 1 90 ? 6.602 31.453 3.768 1 94.38 90 SER B O 1
ATOM 2672 N N . ILE B 1 91 ? 7.305 32.25 1.852 1 94.94 91 ILE B N 1
ATOM 2673 C CA . ILE B 1 91 ? 7.398 33.625 2.283 1 94.94 91 ILE B CA 1
ATOM 2674 C C . ILE B 1 91 ? 6.422 34.5 1.479 1 94.94 91 ILE B C 1
ATOM 2676 O O . ILE B 1 91 ? 6.371 34.375 0.251 1 94.94 91 ILE B O 1
ATOM 2680 N N . HIS B 1 92 ? 5.664 35.281 2.176 1 94.94 92 HIS B N 1
ATOM 2681 C CA . HIS B 1 92 ? 4.59 36.031 1.551 1 94.94 92 HIS B CA 1
ATOM 2682 C C . HIS B 1 92 ? 4.762 37.531 1.797 1 94.94 92 HIS B C 1
ATOM 2684 O O . HIS B 1 92 ? 4.926 37.969 2.939 1 94.94 92 HIS B O 1
ATOM 2690 N N . ASP B 1 93 ? 4.719 38.25 0.709 1 93.19 93 ASP B N 1
ATOM 2691 C CA . ASP B 1 93 ? 4.848 39.719 0.74 1 93.19 93 ASP B CA 1
ATOM 2692 C C . ASP B 1 93 ? 3.475 40.375 0.73 1 93.19 93 ASP B C 1
ATOM 2694 O O . ASP B 1 93 ? 2.756 40.312 -0.269 1 93.19 93 ASP B O 1
ATOM 2698 N N . VAL B 1 94 ? 3.184 41.125 1.776 1 88.12 94 VAL B N 1
ATOM 2699 C CA . VAL B 1 94 ? 1.883 41.781 1.946 1 88.12 94 VAL B CA 1
ATOM 2700 C C . VAL B 1 94 ? 1.648 42.781 0.82 1 88.12 94 VAL B C 1
ATOM 2702 O O . VAL B 1 94 ? 0.526 42.906 0.329 1 88.12 94 VAL B O 1
ATOM 2705 N N . ALA B 1 95 ? 2.662 43.469 0.444 1 87.44 95 ALA B N 1
ATOM 2706 C CA . ALA B 1 95 ? 2.539 44.5 -0.566 1 87.44 95 ALA B CA 1
ATOM 2707 C C . ALA B 1 95 ? 2.135 43.906 -1.916 1 87.44 95 ALA B C 1
ATOM 2709 O O . ALA B 1 95 ? 1.332 44.5 -2.641 1 87.44 95 ALA B O 1
ATOM 2710 N N . THR B 1 96 ? 2.609 42.812 -2.248 1 86.5 96 THR B N 1
ATOM 2711 C CA . THR B 1 96 ? 2.377 42.219 -3.564 1 86.5 96 THR B CA 1
ATOM 2712 C C . THR B 1 96 ? 1.16 41.312 -3.539 1 86.5 96 THR B C 1
ATOM 2714 O O . THR B 1 96 ? 0.366 41.312 -4.48 1 86.5 96 THR B O 1
ATOM 2717 N N . GLU B 1 97 ? 1.003 40.562 -2.447 1 88.44 97 GLU B N 1
ATOM 2718 C CA . GLU B 1 97 ? -0.037 39.531 -2.398 1 88.44 97 GLU B CA 1
ATOM 2719 C C . GLU B 1 97 ? -1.303 40.062 -1.733 1 88.44 97 GLU B C 1
ATOM 2721 O O . GLU B 1 97 ? -2.369 39.438 -1.838 1 88.44 97 GLU B O 1
ATOM 2726 N N . ARG B 1 98 ? -1.229 41.156 -1.05 1 88.12 98 ARG B N 1
ATOM 2727 C CA . ARG B 1 98 ? -2.348 41.812 -0.382 1 88.12 98 ARG B CA 1
ATOM 2728 C C . ARG B 1 98 ? -2.936 40.938 0.709 1 88.12 98 ARG B C 1
ATOM 2730 O O . ARG B 1 98 ? -4.148 40.938 0.936 1 88.12 98 ARG B O 1
ATOM 2737 N N . ILE B 1 99 ? -2.164 40.031 1.229 1 91.69 99 ILE B N 1
ATOM 2738 C CA . ILE B 1 99 ? -2.545 39.219 2.391 1 91.69 99 ILE B CA 1
ATOM 2739 C C . ILE B 1 99 ? -1.57 39.5 3.537 1 91.69 99 ILE B C 1
ATOM 2741 O O . ILE B 1 99 ? -0.362 39.312 3.391 1 91.69 99 ILE B O 1
ATOM 2745 N N . SER B 1 100 ? -2.086 39.969 4.574 1 93.25 100 SER B N 1
ATOM 2746 C CA . SER B 1 100 ? -1.298 40.344 5.754 1 93.25 100 SER B CA 1
ATOM 2747 C C . SER B 1 100 ? -1.274 39.188 6.762 1 93.25 100 SER B C 1
ATOM 2749 O O . SER B 1 100 ? -1.948 38.156 6.57 1 93.25 100 SER B O 1
ATOM 2751 N N . TYR B 1 101 ? -0.477 39.312 7.82 1 94.81 101 TYR B N 1
ATOM 2752 C CA . TYR B 1 101 ? -0.446 38.344 8.914 1 94.81 101 TYR B CA 1
ATOM 2753 C C . TYR B 1 101 ? -1.844 38.125 9.477 1 94.81 101 TYR B C 1
ATOM 2755 O O . TYR B 1 101 ? -2.203 36.969 9.805 1 94.81 101 TYR B O 1
ATOM 2763 N N . GLU B 1 102 ? -2.604 39.219 9.648 1 94.94 102 GLU B N 1
ATOM 2764 C CA . GLU B 1 102 ? -3.959 39.094 10.18 1 94.94 102 GLU B CA 1
ATOM 2765 C C . GLU B 1 102 ? -4.816 38.188 9.312 1 94.94 102 GLU B C 1
ATOM 2767 O O . GLU B 1 102 ? -5.684 37.469 9.82 1 94.94 102 GLU B O 1
ATOM 2772 N N . HIS B 1 103 ? -4.594 38.25 8.016 1 95.06 103 HIS B N 1
ATOM 2773 C CA . HIS B 1 103 ? -5.332 37.375 7.113 1 95.06 103 HIS B CA 1
ATOM 2774 C C . HIS B 1 103 ? -4.961 35.906 7.344 1 95.06 103 HIS B C 1
ATOM 2776 O O . HIS B 1 103 ? -5.828 35.031 7.297 1 95.06 103 HIS B O 1
ATOM 2782 N N . PHE B 1 104 ? -3.67 35.625 7.539 1 96.38 104 PHE B N 1
ATOM 2783 C CA . PHE B 1 104 ? -3.24 34.25 7.875 1 96.38 104 PHE B CA 1
ATOM 2784 C C . PHE B 1 104 ? -3.869 33.812 9.188 1 96.38 104 PHE B C 1
ATOM 2786 O O . PHE B 1 104 ? -4.301 32.656 9.305 1 96.38 104 PHE B O 1
ATOM 2793 N N . GLU B 1 105 ? -3.875 34.719 10.156 1 96.38 105 GLU B N 1
ATOM 2794 C CA . GLU B 1 105 ? -4.477 34.406 11.445 1 96.38 105 GLU B CA 1
ATOM 2795 C C . GLU B 1 105 ? -5.953 34.031 11.297 1 96.38 105 GLU B C 1
ATOM 2797 O O . GLU B 1 105 ? -6.41 33.031 11.844 1 96.38 105 GLU B O 1
ATOM 2802 N N . ARG B 1 106 ? -6.672 34.781 10.586 1 95.31 106 ARG B N 1
ATOM 2803 C CA . ARG B 1 106 ? -8.102 34.562 10.391 1 95.31 106 ARG B CA 1
ATOM 2804 C C . ARG B 1 106 ? -8.352 33.281 9.609 1 95.31 106 ARG B C 1
ATOM 2806 O O . ARG B 1 106 ? -9.352 32.594 9.844 1 95.31 106 ARG B O 1
ATOM 2813 N N . GLY B 1 107 ? -7.496 33 8.734 1 95.69 107 GLY B N 1
ATOM 2814 C CA . GLY B 1 107 ? -7.703 31.875 7.84 1 95.69 107 GLY B CA 1
ATOM 2815 C C 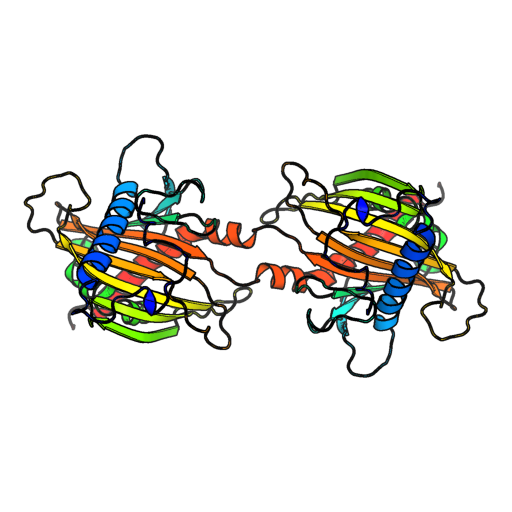. GLY B 1 107 ? -7.172 30.562 8.398 1 95.69 107 GLY B C 1
ATOM 2816 O O . GLY B 1 107 ? -7.738 29.5 8.133 1 95.69 107 GLY B O 1
ATOM 2817 N N . LEU B 1 108 ? -6.035 30.625 9.164 1 96.94 108 LEU B N 1
ATOM 2818 C CA . LEU B 1 108 ? -5.352 29.391 9.578 1 96.94 108 LEU B CA 1
ATOM 2819 C C . LEU B 1 108 ? -5.48 29.188 11.078 1 96.94 108 LEU B C 1
ATOM 2821 O O . LEU B 1 108 ? -5.66 28.047 11.539 1 96.94 108 LEU B O 1
ATOM 2825 N N . LEU B 1 109 ? -5.312 30.234 11.844 1 96.88 109 LEU B N 1
ATOM 2826 C CA . LEU B 1 109 ? -5.398 30.125 13.297 1 96.88 109 LEU B CA 1
ATOM 2827 C C . LEU B 1 109 ? -6.848 29.953 13.742 1 96.88 109 LEU B C 1
ATOM 2829 O O . LEU B 1 109 ? -7.152 29.078 14.555 1 96.88 109 LEU B O 1
ATOM 2833 N N . ARG B 1 110 ? -7.695 30.828 13.25 1 95.06 110 ARG B N 1
ATOM 2834 C CA . ARG B 1 110 ? -9.109 30.797 13.594 1 95.06 110 ARG B CA 1
ATOM 2835 C C . ARG B 1 110 ? -9.898 29.922 12.625 1 95.06 110 ARG B C 1
ATOM 2837 O O . ARG B 1 110 ? -9.719 30.016 11.414 1 95.06 110 ARG B O 1
ATOM 2844 N N . ASP B 1 111 ? -10.719 29.062 13.141 1 94.5 111 ASP B N 1
ATOM 2845 C CA . ASP B 1 111 ? -11.609 28.219 12.344 1 94.5 111 ASP B CA 1
ATOM 2846 C C . ASP B 1 111 ? -10.836 27.453 11.273 1 94.5 111 ASP B C 1
ATOM 2848 O O . ASP B 1 111 ? -11.227 27.438 10.109 1 94.5 111 ASP B O 1
ATOM 2852 N N . HIS B 1 112 ? -9.734 26.938 11.664 1 96 112 HIS B N 1
ATOM 2853 C CA . HIS B 1 112 ? -8.758 26.328 10.773 1 96 112 HIS B CA 1
ATOM 2854 C C . HIS B 1 112 ? -9.43 25.297 9.859 1 96 112 HIS B C 1
ATOM 2856 O O . HIS B 1 112 ? -9.398 25.438 8.641 1 96 112 HIS B O 1
ATOM 2862 N N . SER B 1 113 ? -10.086 24.266 10.445 1 95.38 113 SER B N 1
ATOM 2863 C CA . SER B 1 113 ? -10.617 23.125 9.703 1 95.38 113 SER B CA 1
ATOM 2864 C C . SER B 1 113 ? -11.789 23.531 8.82 1 95.38 113 SER B C 1
ATOM 2866 O O . SER B 1 113 ? -11.922 23.047 7.695 1 95.38 113 SER B O 1
ATOM 2868 N N . VAL B 1 114 ? -12.57 24.469 9.352 1 95.19 114 VAL B N 1
ATOM 2869 C CA . VAL B 1 114 ? -13.695 24.984 8.578 1 95.19 114 VAL B CA 1
ATOM 2870 C C . VAL B 1 114 ? -13.18 25.734 7.359 1 95.19 114 VAL B C 1
ATOM 2872 O O . VAL B 1 114 ? -13.672 25.547 6.246 1 95.19 114 VAL B O 1
ATOM 2875 N N . ASN B 1 115 ? -12.227 26.609 7.551 1 95.25 115 ASN B N 1
ATOM 2876 C CA . ASN B 1 115 ? -11.664 27.375 6.445 1 95.25 115 ASN B CA 1
ATOM 2877 C C . ASN B 1 115 ? -10.969 26.469 5.43 1 95.25 115 ASN B C 1
ATOM 2879 O O . ASN B 1 115 ? -11 26.734 4.227 1 95.25 115 ASN B O 1
ATOM 2883 N N . GLU B 1 116 ? -10.266 25.375 5.918 1 93.12 116 GLU B N 1
ATOM 2884 C CA . GLU B 1 116 ? -9.602 24.438 5.012 1 93.12 116 GLU B CA 1
ATOM 2885 C C . GLU B 1 116 ? -10.578 23.859 3.998 1 93.12 116 GLU B C 1
ATOM 2887 O O . GLU B 1 116 ? -10.227 23.656 2.834 1 93.12 116 GLU B O 1
ATOM 2892 N N . SER B 1 117 ? -11.766 23.562 4.422 1 93 117 SER B N 1
ATOM 2893 C CA . SER B 1 117 ? -12.766 23 3.529 1 93 117 SER B CA 1
ATOM 2894 C C . SER B 1 117 ? -13.219 24.016 2.486 1 93 117 SER B C 1
ATOM 2896 O O . SER B 1 117 ? -13.844 23.641 1.485 1 93 117 SER B O 1
ATOM 2898 N N . LYS B 1 118 ? -12.906 25.281 2.658 1 92.81 118 LYS B N 1
ATOM 2899 C CA . LYS B 1 118 ? -13.312 26.328 1.723 1 92.81 118 LYS B CA 1
ATOM 2900 C C . LYS B 1 118 ? -12.273 26.516 0.619 1 92.81 118 LYS B C 1
ATOM 2902 O O . LYS B 1 118 ? -12.609 26.938 -0.49 1 92.81 118 LYS B O 1
ATOM 2907 N N . TYR B 1 119 ? -10.977 26.172 0.95 1 91.88 119 TYR B N 1
ATOM 2908 C CA . TYR B 1 119 ? -9.984 26.469 -0.075 1 91.88 119 TYR B CA 1
ATOM 2909 C C . TYR B 1 119 ? -9.266 25.203 -0.526 1 91.88 119 TYR B C 1
ATOM 2911 O O . TYR B 1 119 ? -8.5 25.234 -1.492 1 91.88 119 TYR B O 1
ATOM 2919 N N . ILE B 1 120 ? -9.359 24.078 0.142 1 90.31 120 ILE B N 1
ATOM 2920 C CA . ILE B 1 120 ? -8.883 22.797 -0.348 1 90.31 120 ILE B CA 1
ATOM 2921 C C . ILE B 1 120 ? -10 22.078 -1.096 1 90.31 120 ILE B C 1
ATOM 2923 O O . ILE B 1 120 ? -10.961 21.594 -0.483 1 90.31 120 ILE B O 1
ATOM 2927 N N . GLU B 1 121 ? -9.875 21.938 -2.328 1 84.06 121 GLU B N 1
ATOM 2928 C CA . GLU B 1 121 ? -10.938 21.469 -3.207 1 84.06 121 GLU B CA 1
ATOM 2929 C C . GLU B 1 121 ? -11.359 20.047 -2.852 1 84.06 121 GLU B C 1
ATOM 2931 O O . GLU B 1 121 ? -12.547 19.719 -2.877 1 84.06 121 GLU B O 1
ATOM 2936 N N . SER B 1 122 ? -10.453 19.25 -2.512 1 87.25 122 SER B N 1
ATOM 2937 C CA . SER B 1 122 ? -10.766 17.844 -2.25 1 87.25 122 SER B CA 1
ATOM 2938 C C . SER B 1 122 ? -11.43 17.672 -0.889 1 87.25 122 SER B C 1
ATOM 2940 O O . SER B 1 122 ? -11.992 16.609 -0.601 1 87.25 122 SER B O 1
ATOM 2942 N N . CYS B 1 123 ? -11.273 18.656 0.004 1 92.38 123 CYS B N 1
ATOM 2943 C CA . CYS B 1 123 ? -11.898 18.578 1.317 1 92.38 123 CYS B CA 1
ATOM 2944 C C . CYS B 1 123 ? -13.383 18.922 1.23 1 92.38 123 CYS B C 1
ATOM 2946 O O . CYS B 1 123 ? -13.75 20.078 1 1 92.38 123 CYS B O 1
ATOM 2948 N N . THR B 1 124 ? -14.242 17.984 1.487 1 93.25 124 THR B N 1
ATOM 2949 C CA . THR B 1 124 ? -15.664 18.141 1.219 1 93.25 124 THR B CA 1
ATOM 2950 C C . THR B 1 124 ? -16.422 18.516 2.494 1 93.25 124 THR B C 1
ATOM 2952 O O . THR B 1 124 ? -17.547 19 2.434 1 93.25 124 THR B O 1
ATOM 2955 N N . ALA B 1 125 ? -15.805 18.219 3.609 1 95.06 125 ALA B N 1
ATOM 2956 C CA . ALA B 1 125 ? -16.484 18.516 4.859 1 95.06 125 ALA B CA 1
ATOM 2957 C C . ALA B 1 125 ? -15.5 18.625 6.02 1 95.06 125 ALA B C 1
ATOM 2959 O O . ALA B 1 125 ? -14.453 17.953 6.008 1 95.06 125 ALA B O 1
ATOM 2960 N N . ALA B 1 126 ? -15.82 19.453 6.988 1 96.94 126 ALA B N 1
ATOM 2961 C CA . ALA B 1 126 ? -15.164 19.547 8.289 1 96.94 126 ALA B CA 1
ATOM 2962 C C . ALA B 1 126 ? -16.188 19.453 9.422 1 96.94 126 ALA B C 1
ATOM 2964 O O . ALA B 1 126 ? -17.078 20.312 9.539 1 96.94 126 ALA B O 1
ATOM 2965 N N . LYS B 1 127 ? -16.047 18.453 10.25 1 97.06 127 LYS B N 1
ATOM 2966 C CA . LYS B 1 127 ? -16.984 18.203 11.336 1 97.06 127 LYS B CA 1
ATOM 2967 C C . LYS B 1 127 ? -16.312 18.391 12.695 1 97.06 127 LYS B C 1
ATOM 2969 O O . LYS B 1 127 ? -15.266 17.781 12.969 1 97.06 127 LYS B O 1
ATOM 2974 N N . GLN B 1 128 ? -16.875 19.219 13.477 1 97.31 128 GLN B N 1
ATOM 2975 C CA . GLN B 1 128 ? -16.391 19.359 14.844 1 97.31 128 GLN B CA 1
ATOM 2976 C C . GLN B 1 128 ? -16.859 18.219 15.727 1 97.31 128 GLN B C 1
ATOM 2978 O O . GLN B 1 128 ? -18.078 18.016 15.883 1 97.31 128 GLN B O 1
ATOM 2983 N N . VAL B 1 129 ? -15.969 17.469 16.297 1 96.94 129 VAL B N 1
ATOM 2984 C CA . VAL B 1 129 ? -16.297 16.25 17.047 1 96.94 129 VAL B CA 1
ATOM 2985 C C . VAL B 1 129 ? -16.359 16.562 18.531 1 96.94 129 VAL B C 1
ATOM 2987 O O . VAL B 1 129 ? -17.25 16.094 19.234 1 96.94 129 VAL B O 1
ATOM 2990 N N . GLU B 1 130 ? -15.367 17.25 19.031 1 96.69 130 GLU B N 1
ATOM 2991 C CA . GLU B 1 130 ? -15.25 17.578 20.453 1 96.69 130 GLU B CA 1
ATOM 2992 C C . GLU B 1 130 ? -14.539 18.906 20.656 1 96.69 130 GLU B C 1
ATOM 2994 O O . GLU B 1 130 ? -13.656 19.281 19.875 1 96.69 130 GLU B O 1
ATOM 2999 N N . VAL B 1 131 ? -15 19.672 21.672 1 97.62 131 VAL B N 1
ATOM 3000 C CA . VAL B 1 131 ? -14.367 20.922 22.047 1 97.62 131 VAL B CA 1
ATOM 3001 C C . VAL B 1 131 ? -13.805 20.828 23.453 1 97.62 131 VAL B C 1
ATOM 3003 O O . VAL B 1 131 ? -14.555 20.703 24.422 1 97.62 131 VAL B O 1
ATOM 3006 N N . VAL B 1 132 ? -12.516 20.797 23.594 1 97.69 132 VAL B N 1
ATOM 3007 C CA . VAL B 1 132 ? -11.891 20.875 24.906 1 97.69 132 VAL B CA 1
ATOM 3008 C C . VAL B 1 132 ? -11.836 22.344 25.359 1 97.69 132 VAL B C 1
ATOM 3010 O O . VAL B 1 132 ? -12.312 22.672 26.453 1 97.69 132 VAL B O 1
ATOM 3013 N N . LYS B 1 133 ? -11.305 23.172 24.547 1 97.62 133 LYS B N 1
ATOM 3014 C CA . LYS B 1 133 ? -11.305 24.625 24.688 1 97.62 133 LYS B CA 1
ATOM 3015 C C . LYS B 1 133 ? -11.578 25.312 23.344 1 97.62 133 LYS B C 1
ATOM 3017 O O . LYS B 1 133 ? -10.773 25.219 22.422 1 97.62 133 LYS B O 1
ATOM 3022 N N . ALA B 1 134 ? -12.695 25.984 23.234 1 96.69 134 ALA B N 1
ATOM 3023 C CA . ALA B 1 134 ? -13.148 26.594 21.984 1 96.69 134 ALA B CA 1
ATOM 3024 C C . ALA B 1 134 ? -12.086 27.516 21.406 1 96.69 134 ALA B C 1
ATOM 3026 O O . ALA B 1 134 ? -11.57 28.391 22.109 1 96.69 134 ALA B O 1
ATOM 3027 N N . GLY B 1 135 ? -11.711 27.312 20.172 1 96.31 135 GLY B N 1
ATOM 3028 C CA . GLY B 1 135 ? -10.773 28.156 19.453 1 96.31 135 GLY B CA 1
ATOM 3029 C C . GLY B 1 135 ? -9.32 27.844 19.766 1 96.31 135 GLY B C 1
ATOM 3030 O O . GLY B 1 135 ? -8.422 28.547 19.312 1 96.31 135 GLY B O 1
ATOM 3031 N N . GLU B 1 136 ? -9.141 26.844 20.562 1 97.62 136 GLU B N 1
ATOM 3032 C CA . GLU B 1 136 ? -7.766 26.531 20.938 1 97.62 136 GLU B CA 1
ATOM 3033 C C . GLU B 1 136 ? -7.484 25.047 20.828 1 97.62 136 GLU B C 1
ATOM 3035 O O . GLU B 1 136 ? -6.691 24.625 19.984 1 97.62 136 GLU B O 1
ATOM 3040 N N . LEU B 1 137 ? -8.141 24.234 21.594 1 98.31 137 LEU B N 1
ATOM 3041 C CA . LEU B 1 137 ? -7.965 22.781 21.531 1 98.31 137 LEU B CA 1
ATOM 3042 C C . LEU B 1 137 ? -9.297 22.094 21.25 1 98.31 137 LEU B C 1
ATOM 3044 O O . LEU B 1 137 ? -10.188 22.062 22.094 1 98.31 137 LEU B O 1
ATOM 3048 N N . GLU B 1 138 ? -9.367 21.562 20.078 1 98.38 138 GLU B N 1
ATOM 3049 C CA . GLU B 1 138 ? -10.594 20.922 19.594 1 98.38 138 GLU B CA 1
ATOM 3050 C C . GLU B 1 138 ? -10.281 19.641 18.844 1 98.38 138 GLU B C 1
ATOM 3052 O O . GLU B 1 138 ? -9.133 19.375 18.5 1 98.38 138 GLU B O 1
ATOM 3057 N N . VAL B 1 139 ? -11.289 18.766 18.641 1 98.31 139 VAL B N 1
ATOM 3058 C CA . VAL B 1 139 ? -11.195 17.562 17.812 1 98.31 139 VAL B CA 1
ATOM 3059 C C . VAL B 1 139 ? -12.078 17.719 16.578 1 98.31 139 VAL B C 1
ATOM 3061 O O . VAL B 1 139 ? -13.25 18.094 16.688 1 98.31 139 VAL B O 1
ATOM 3064 N N . TRP B 1 140 ? -11.477 17.516 15.43 1 98.31 140 TRP B N 1
ATOM 3065 C CA . TRP B 1 140 ? -12.188 17.672 14.164 1 98.31 140 TRP B CA 1
ATOM 3066 C C . TRP B 1 140 ? -12.031 16.422 13.305 1 98.31 140 TRP B C 1
ATOM 3068 O O . TRP B 1 140 ? -11.094 15.641 13.484 1 98.31 140 TRP B O 1
ATOM 3078 N N . GLN B 1 141 ? -12.969 16.156 12.438 1 98.06 141 GLN B N 1
ATOM 3079 C CA . GLN B 1 141 ? -12.914 15.18 11.359 1 98.06 141 GLN B CA 1
ATOM 3080 C C . GLN B 1 141 ? -13.133 15.844 10 1 98.06 141 GLN B C 1
ATOM 3082 O O . GLN B 1 141 ? -14.086 16.609 9.82 1 98.06 141 GLN B O 1
ATOM 3087 N N . THR B 1 142 ? -12.227 15.641 9.148 1 96.81 142 THR B N 1
ATOM 3088 C CA . THR B 1 142 ? -12.359 16.188 7.797 1 96.81 142 THR B CA 1
ATOM 3089 C C . THR B 1 142 ? -12.523 15.062 6.777 1 96.81 142 THR B C 1
ATOM 3091 O O . THR B 1 142 ? -11.969 13.977 6.945 1 96.81 142 THR B O 1
ATOM 3094 N N . LEU B 1 143 ? -13.328 15.297 5.77 1 95.31 143 LEU B N 1
ATOM 3095 C CA . LEU B 1 143 ? -13.609 14.352 4.699 1 95.31 143 LEU B CA 1
ATOM 3096 C C . LEU B 1 143 ? -13.039 14.828 3.375 1 95.31 143 LEU B C 1
ATOM 3098 O O . LEU B 1 143 ? -13.109 16.016 3.055 1 95.31 143 LEU B O 1
ATOM 3102 N N . TYR B 1 144 ? -12.438 13.93 2.646 1 91.06 144 TYR B N 1
ATOM 3103 C CA . TYR B 1 144 ? -11.82 14.258 1.365 1 91.06 144 TYR B CA 1
ATOM 3104 C C . TYR B 1 144 ? -12.352 13.344 0.26 1 91.06 144 TYR B C 1
ATOM 3106 O O . TYR B 1 144 ? -12.5 12.141 0.46 1 91.06 144 TYR B O 1
ATOM 3114 N N . HIS B 1 145 ? -12.609 13.875 -0.838 1 87.88 145 HIS B N 1
ATOM 3115 C CA . HIS B 1 145 ? -12.93 13.133 -2.053 1 87.88 145 HIS B CA 1
ATOM 3116 C C . HIS B 1 145 ? -11.727 13.062 -2.988 1 87.88 145 HIS B C 1
ATOM 3118 O O . HIS B 1 145 ? -11.242 14.094 -3.461 1 87.88 145 HIS B O 1
ATOM 3124 N N . LEU B 1 146 ? -11.234 11.859 -3.154 1 76.56 146 LEU B N 1
ATOM 3125 C CA . LEU B 1 146 ? -10.078 11.664 -4.031 1 76.56 146 LEU B CA 1
ATOM 3126 C C . LEU B 1 146 ? -10.477 10.867 -5.27 1 76.56 146 LEU B C 1
ATOM 3128 O O . LEU B 1 146 ? -11.406 10.062 -5.23 1 76.56 146 LEU B O 1
ATOM 3132 N N . ALA B 1 147 ? -9.836 11.164 -6.332 1 69.06 147 ALA B N 1
ATOM 3133 C CA . ALA B 1 147 ? -10.125 10.477 -7.586 1 69.06 147 ALA B CA 1
ATOM 3134 C C . ALA B 1 147 ? -9.555 9.062 -7.582 1 69.06 147 ALA B C 1
ATOM 3136 O O . ALA B 1 147 ? -8.562 8.789 -6.898 1 69.06 147 ALA B O 1
ATOM 3137 N N . PHE B 1 148 ? -10.172 8.062 -8.289 1 64.12 148 PHE B N 1
ATOM 3138 C CA . PHE B 1 148 ? -9.68 6.699 -8.484 1 64.12 148 PHE B CA 1
ATOM 3139 C C . PHE B 1 148 ? -8.281 6.703 -9.086 1 64.12 148 PHE B C 1
ATOM 3141 O O . PHE B 1 148 ? -7.988 7.504 -9.977 1 64.12 148 PHE B O 1
ATOM 3148 N N . PRO B 1 149 ? -7.352 5.934 -8.461 1 64.62 149 PRO B N 1
ATOM 3149 C CA . PRO B 1 149 ? -7.566 4.73 -7.652 1 64.62 149 PRO B CA 1
ATOM 3150 C C . PRO B 1 149 ? -7.535 5.012 -6.152 1 64.62 149 PRO B C 1
ATOM 3152 O O . PRO B 1 149 ? -7.719 4.098 -5.344 1 64.62 149 PRO B O 1
ATOM 3155 N N . ALA B 1 150 ? -7.457 6.336 -5.891 1 69.38 150 ALA B N 1
ATOM 3156 C CA . ALA B 1 150 ? -7.523 6.648 -4.465 1 69.38 150 ALA B CA 1
ATOM 3157 C C . ALA B 1 150 ? -8.969 6.633 -3.967 1 69.38 150 ALA B C 1
ATOM 3159 O O . ALA B 1 150 ? -9.898 6.816 -4.75 1 69.38 150 ALA B O 1
ATOM 3160 N N . SER B 1 151 ? -9.109 6.168 -2.816 1 74.88 151 SER B N 1
ATOM 3161 C CA . SER B 1 151 ? -10.43 6.172 -2.201 1 74.88 151 SER B CA 1
ATOM 3162 C C . SER B 1 151 ? -10.641 7.414 -1.341 1 74.88 151 SER B C 1
ATOM 3164 O O . SER B 1 151 ? -9.672 8.07 -0.948 1 74.88 151 SER B O 1
ATOM 3166 N N . ASN B 1 152 ? -11.945 7.742 -1.191 1 84.38 152 ASN B N 1
ATOM 3167 C CA . ASN B 1 152 ? -12.266 8.797 -0.237 1 84.38 152 ASN B CA 1
ATOM 3168 C C . ASN B 1 152 ? -11.594 8.555 1.112 1 84.38 152 ASN B C 1
ATOM 3170 O O . ASN B 1 152 ? -11.477 7.406 1.553 1 84.38 152 ASN B O 1
ATOM 3174 N N . ARG B 1 153 ? -11.195 9.625 1.677 1 87.25 153 ARG B N 1
ATOM 3175 C CA . ARG B 1 153 ? -10.508 9.484 2.959 1 87.25 153 ARG B CA 1
ATOM 3176 C C . ARG B 1 153 ? -11.102 10.422 4 1 87.25 153 ARG B C 1
ATOM 3178 O O . ARG B 1 153 ? -11.648 11.477 3.66 1 87.25 153 ARG B O 1
ATOM 3185 N N . ASP B 1 154 ? -11.047 9.977 5.113 1 94.38 154 ASP B N 1
ATOM 3186 C CA . ASP B 1 154 ? -11.328 10.891 6.215 1 94.38 154 ASP B CA 1
ATOM 3187 C C . ASP B 1 154 ? -10.172 10.922 7.211 1 94.38 154 ASP B C 1
ATOM 3189 O O . ASP B 1 154 ? -9.406 9.961 7.312 1 94.38 154 ASP B O 1
ATOM 3193 N N . PHE B 1 155 ? -9.984 12.031 7.867 1 95.94 155 PHE B N 1
ATOM 3194 C CA . PHE B 1 155 ? -8.984 12.25 8.906 1 95.94 155 PHE B CA 1
ATOM 3195 C C . PHE B 1 155 ? -9.633 12.742 10.188 1 95.94 155 PHE B C 1
ATOM 3197 O O . PHE B 1 155 ? -10.508 13.617 10.156 1 95.94 155 PHE B O 1
ATOM 3204 N N . ALA B 1 156 ? -9.273 12.156 11.281 1 97.88 156 ALA B N 1
ATOM 3205 C CA . ALA B 1 156 ? -9.672 12.633 12.609 1 97.88 156 ALA B CA 1
ATOM 3206 C C . ALA B 1 156 ? -8.453 13.07 13.414 1 97.88 156 ALA B C 1
ATOM 3208 O O . ALA B 1 156 ? -7.449 12.359 13.477 1 97.88 156 ALA B O 1
ATOM 3209 N N . PHE B 1 157 ? -8.57 14.266 14 1 98.38 157 PHE B N 1
ATOM 3210 C CA . PHE B 1 157 ? -7.387 14.781 14.672 1 98.38 157 PHE B CA 1
ATOM 3211 C C . PHE B 1 157 ? -7.773 15.75 15.789 1 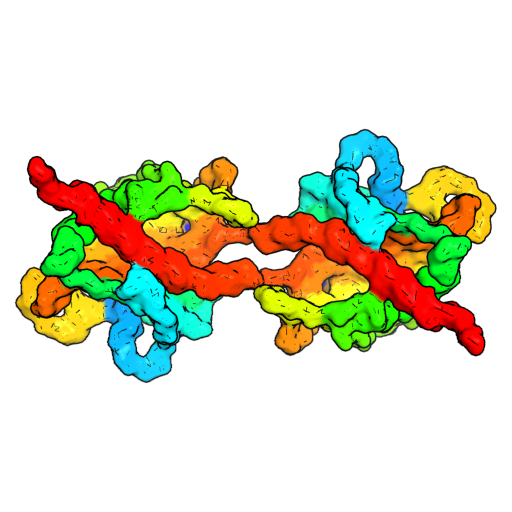98.38 157 PHE B C 1
ATOM 3213 O O . PHE B 1 157 ? -8.828 16.391 15.727 1 98.38 157 PHE B O 1
ATOM 3220 N N . ALA B 1 158 ? -6.961 15.789 16.844 1 98.56 158 ALA B N 1
ATOM 3221 C CA . ALA B 1 158 ? -6.953 16.906 17.797 1 98.56 158 ALA B CA 1
ATOM 3222 C C . ALA B 1 158 ? -6.125 18.062 17.266 1 98.56 158 ALA B C 1
ATOM 3224 O O . ALA B 1 158 ? -5 17.875 16.797 1 98.56 158 ALA B O 1
ATOM 3225 N N . ILE B 1 159 ? -6.684 19.234 17.297 1 98.62 159 ILE B N 1
ATOM 3226 C CA . ILE B 1 159 ? -5.996 20.391 16.75 1 98.62 159 ILE B CA 1
ATOM 3227 C C . ILE B 1 159 ? -5.809 21.453 17.844 1 98.62 159 ILE B C 1
ATOM 3229 O O . ILE B 1 159 ? -6.754 21.797 18.547 1 98.62 159 ILE B O 1
ATOM 3233 N N . LEU B 1 160 ? -4.621 21.875 18.062 1 98.56 160 LEU B N 1
ATOM 3234 C CA . LEU B 1 160 ? -4.25 22.953 18.953 1 98.56 160 LEU B CA 1
ATOM 3235 C C . LEU B 1 160 ? -3.812 24.188 18.172 1 98.56 160 LEU B C 1
ATOM 3237 O O . LEU B 1 160 ? -2.865 24.125 17.391 1 98.56 160 LEU B O 1
ATOM 3241 N N . THR B 1 161 ? -4.543 25.281 18.297 1 98.44 161 THR B N 1
ATOM 3242 C CA . THR B 1 161 ? -4.211 26.531 17.641 1 98.44 161 THR B CA 1
ATOM 3243 C C . THR B 1 161 ? -3.984 27.641 18.672 1 98.44 161 THR B C 1
ATOM 3245 O O . THR B 1 161 ? -4.801 27.828 19.578 1 98.44 161 THR B O 1
ATOM 3248 N N . LEU B 1 162 ? -2.898 28.312 18.609 1 97.19 162 LEU B N 1
ATOM 3249 C CA . LEU B 1 162 ? -2.654 29.375 19.578 1 97.19 162 LEU B CA 1
ATOM 3250 C C . LEU B 1 162 ? -1.528 30.297 19.109 1 97.19 162 LEU B C 1
ATOM 3252 O O . LEU B 1 162 ? -0.627 29.859 18.391 1 97.19 162 LEU B O 1
ATOM 3256 N N . PRO B 1 163 ? -1.592 31.562 19.5 1 95.69 163 PRO B N 1
ATOM 3257 C CA . PRO B 1 163 ? -0.466 32.469 19.25 1 95.69 163 PRO B CA 1
ATOM 3258 C C . PRO B 1 163 ? 0.768 32.125 20.078 1 95.69 163 PRO B C 1
ATOM 3260 O O . PRO B 1 163 ? 0.641 31.609 21.203 1 95.69 163 PRO B O 1
ATOM 3263 N N . VAL B 1 164 ? 1.873 32.25 19.578 1 92.81 164 VAL B N 1
ATOM 3264 C CA . VAL B 1 164 ? 3.15 32.125 20.266 1 92.81 164 VAL B CA 1
ATOM 3265 C C . VAL B 1 164 ? 4.047 33.312 19.953 1 92.81 164 VAL B C 1
ATOM 3267 O O . VAL B 1 164 ? 3.801 34.031 18.984 1 92.81 164 VAL B O 1
ATOM 3270 N N . PRO B 1 165 ? 4.992 33.656 20.844 1 81.19 165 PRO B N 1
ATOM 3271 C CA . PRO B 1 165 ? 5.918 34.719 20.484 1 81.19 165 PRO B CA 1
ATOM 3272 C C . PRO B 1 165 ? 6.727 34.406 19.219 1 81.19 165 PRO B C 1
ATOM 3274 O O . PRO B 1 165 ? 7.109 33.25 19 1 81.19 165 PRO B O 1
ATOM 3277 N N . ALA B 1 166 ? 6.785 35.531 18.438 1 69.88 166 ALA B N 1
ATOM 3278 C CA . ALA B 1 166 ? 7.598 35.344 17.234 1 69.88 166 ALA B CA 1
ATOM 3279 C C . ALA B 1 166 ? 9.055 35.094 17.594 1 69.88 166 ALA B C 1
ATOM 3281 O O . ALA B 1 166 ? 9.555 35.594 18.609 1 69.88 166 ALA B O 1
ATOM 3282 N N . GLY B 1 167 ? 9.758 34.406 16.891 1 64.5 167 GLY B N 1
ATOM 3283 C CA . GLY B 1 167 ? 11.156 34.094 17.141 1 64.5 167 GLY B CA 1
ATOM 3284 C C . GLY B 1 167 ? 11.344 32.969 18.141 1 64.5 167 GLY B C 1
ATOM 3285 O O . GLY B 1 167 ? 12.469 32.594 18.453 1 64.5 167 GLY B O 1
ATOM 3286 N N . ALA B 1 168 ? 10.258 32.812 18.953 1 52.59 168 ALA B N 1
ATOM 3287 C CA . ALA B 1 168 ? 10.398 31.703 19.891 1 52.59 168 ALA B CA 1
ATOM 3288 C C . ALA B 1 168 ? 11.094 30.516 19.234 1 52.59 168 ALA B C 1
ATOM 3290 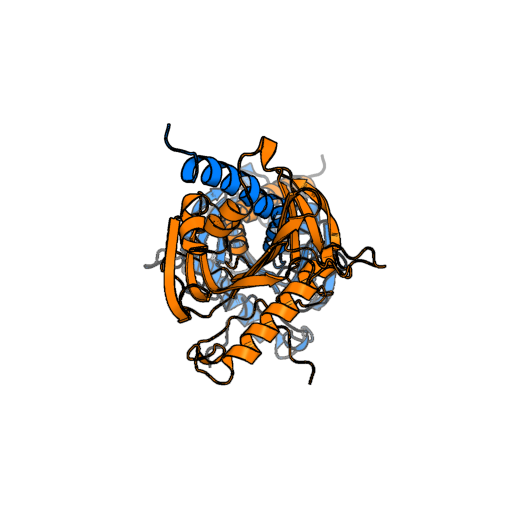O O . ALA B 1 168 ? 11.734 29.703 19.906 1 52.59 168 ALA B O 1
ATOM 3291 N N . GLY B 1 169 ? 11.062 30.438 18.078 1 46.53 169 GLY B N 1
ATOM 3292 C CA . GLY B 1 169 ? 11.797 29.391 17.406 1 46.53 169 GLY B CA 1
ATOM 3293 C C . GLY B 1 169 ? 13.195 29.812 17 1 46.53 169 GLY B C 1
ATOM 3294 O O . GLY B 1 169 ? 13.984 28.984 16.516 1 46.53 169 GLY B O 1
ATOM 3295 N N . THR B 1 170 ? 13.453 31.047 16.812 1 49.88 170 THR B N 1
ATOM 3296 C CA . THR B 1 170 ? 14.773 31.516 16.406 1 49.88 170 THR B CA 1
ATOM 3297 C C . THR B 1 170 ? 15.516 32.125 17.594 1 49.88 170 THR B C 1
ATOM 3299 O O . THR B 1 170 ? 14.898 32.5 18.594 1 49.88 170 THR B O 1
ATOM 3302 N N . THR B 1 171 ? 16.766 31.625 17.766 1 42 171 THR B N 1
ATOM 3303 C CA . THR B 1 171 ? 17.719 32.062 18.781 1 42 171 THR B CA 1
ATOM 3304 C C . THR B 1 171 ? 17.703 33.594 18.906 1 42 171 THR B C 1
ATOM 3306 O O . THR B 1 171 ? 18.438 34.156 19.719 1 42 171 THR B O 1
ATOM 3309 N N . THR B 1 172 ? 17.328 34.219 17.953 1 42.09 172 THR B N 1
ATOM 3310 C CA . THR B 1 172 ? 17.656 35.625 18.062 1 42.09 172 THR B CA 1
ATOM 3311 C C . THR B 1 172 ? 16.625 36.375 18.922 1 42.09 172 THR B C 1
ATOM 3313 O O . THR B 1 172 ? 15.438 36.031 18.906 1 42.09 172 THR B O 1
ATOM 3316 N N . ASP B 1 173 ? 17.047 36.875 20.094 1 43 173 ASP B N 1
ATOM 3317 C CA . ASP B 1 173 ? 16.422 37.781 21.047 1 43 173 ASP B CA 1
ATOM 3318 C C . ASP B 1 173 ? 15.484 38.75 20.344 1 43 173 ASP B C 1
ATOM 3320 O O . ASP B 1 173 ? 15.922 39.781 19.828 1 43 173 ASP B O 1
ATOM 3324 N N . ASP B 1 174 ? 14.656 38.469 19.453 1 47.41 174 ASP B N 1
ATOM 3325 C CA . ASP B 1 174 ? 14.023 39.594 18.797 1 47.41 174 ASP B CA 1
ATOM 3326 C C . ASP B 1 174 ? 13.023 40.281 19.734 1 47.41 174 ASP B C 1
ATOM 3328 O O . ASP B 1 174 ? 12.023 39.688 20.125 1 47.41 174 ASP B O 1
ATOM 3332 N N . SER B 1 175 ? 13.344 41.031 20.672 1 49.12 175 SER B N 1
ATOM 3333 C CA . SER B 1 175 ? 12.602 42.125 21.281 1 49.12 175 SER B CA 1
ATOM 3334 C C . SER B 1 175 ? 11.508 42.656 20.359 1 49.12 175 SER B C 1
ATOM 3336 O O . SER B 1 175 ? 10.914 43.688 20.609 1 49.12 175 SER B O 1
ATOM 3338 N N . 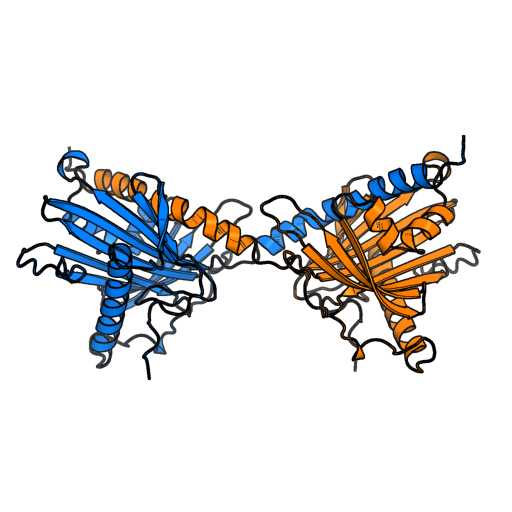SER B 1 176 ? 11.344 42.062 19.172 1 60.47 176 SER B N 1
ATOM 3339 C CA . SER B 1 176 ? 10.445 42.656 18.188 1 60.47 176 SER B CA 1
ATOM 3340 C C . SER B 1 176 ? 9.008 42.219 18.406 1 60.47 176 SER B C 1
ATOM 3342 O O . SER B 1 176 ? 8.758 41.125 18.938 1 60.47 176 SER B O 1
ATOM 3344 N N . ASN B 1 177 ? 8.031 43.062 18.688 1 75.62 177 ASN B N 1
ATOM 3345 C CA . ASN B 1 177 ? 6.574 43 18.781 1 75.62 177 ASN B CA 1
ATOM 3346 C C . ASN B 1 177 ? 5.984 42.188 17.625 1 75.62 177 ASN B C 1
ATOM 3348 O O . ASN B 1 177 ? 4.855 42.438 17.188 1 75.62 177 ASN B O 1
ATOM 3352 N N . ARG B 1 178 ? 6.801 41.25 17.094 1 88.06 178 ARG B N 1
ATOM 3353 C CA . ARG B 1 178 ? 6.301 40.438 15.977 1 88.06 178 ARG B CA 1
ATOM 3354 C C . ARG B 1 178 ? 5.422 39.312 16.469 1 88.06 178 ARG B C 1
ATOM 3356 O O . ARG B 1 178 ? 5.598 38.812 17.578 1 88.06 178 ARG B O 1
ATOM 3363 N N . ARG B 1 179 ? 4.508 38.938 15.633 1 93.38 179 ARG B N 1
ATOM 3364 C CA . ARG B 1 179 ? 3.49 37.938 15.984 1 93.38 179 ARG B CA 1
ATOM 3365 C C . ARG B 1 179 ? 3.738 36.625 15.273 1 93.38 179 ARG B C 1
ATOM 3367 O O . ARG B 1 179 ? 4.336 36.594 14.195 1 93.38 179 ARG B O 1
ATOM 3374 N N . ALA B 1 180 ? 3.348 35.562 15.859 1 96 180 ALA B N 1
ATOM 3375 C CA . ALA B 1 180 ? 3.389 34.219 15.289 1 96 180 ALA B CA 1
ATOM 3376 C C . ALA B 1 180 ? 2.305 33.344 15.898 1 96 180 ALA B C 1
ATOM 3378 O O . ALA B 1 180 ? 1.732 33.688 16.938 1 96 180 ALA B O 1
ATOM 3379 N N . PHE B 1 181 ? 1.953 32.344 15.266 1 97.62 181 PHE B N 1
ATOM 3380 C CA . PHE B 1 181 ? 1.025 31.375 15.836 1 97.62 181 PHE B CA 1
ATOM 3381 C C . PHE B 1 181 ? 1.347 29.969 15.359 1 97.62 181 PHE B C 1
ATOM 3383 O O . PHE B 1 181 ? 2.115 29.781 14.414 1 97.62 181 PHE B O 1
ATOM 3390 N N . LEU B 1 182 ? 0.84 29 16.062 1 98.06 182 LEU B N 1
ATOM 3391 C CA . LEU B 1 182 ? 1.006 27.578 15.781 1 98.06 182 LEU B CA 1
ATOM 3392 C C . LEU B 1 182 ? -0.343 26.906 15.516 1 98.06 182 LEU B C 1
ATOM 3394 O O . LEU B 1 182 ? -1.346 27.266 16.141 1 98.06 182 LEU B O 1
ATOM 3398 N N . VAL B 1 183 ? -0.366 26.047 14.578 1 98.5 183 VAL B N 1
ATOM 3399 C CA . VAL B 1 183 ? -1.429 25.062 14.391 1 98.5 183 VAL B CA 1
ATOM 3400 C C . VAL B 1 183 ? -0.851 23.656 14.484 1 98.5 183 VAL B C 1
ATOM 3402 O O . VAL B 1 183 ? -0.018 23.266 13.664 1 98.5 183 VAL B O 1
ATOM 3405 N N . ILE B 1 184 ? -1.245 22.891 15.484 1 98.69 184 ILE B N 1
ATOM 3406 C CA . ILE B 1 184 ? -0.739 21.531 15.719 1 98.69 184 ILE B CA 1
ATOM 3407 C C . ILE B 1 184 ? -1.88 20.531 15.594 1 98.69 184 ILE B C 1
ATOM 3409 O O . ILE B 1 184 ? -2.9 20.656 16.281 1 98.69 184 ILE B O 1
ATOM 3413 N N . SER B 1 185 ? -1.775 19.594 14.672 1 98.69 185 SER B N 1
ATOM 3414 C CA . SER B 1 185 ? -2.773 18.547 14.484 1 98.69 185 SER B CA 1
ATOM 3415 C C . SER B 1 185 ? -2.195 17.172 14.789 1 98.69 185 SER B C 1
ATOM 3417 O O . SER B 1 185 ? -1.164 16.797 14.234 1 98.69 185 SER B O 1
ATOM 3419 N N . ILE B 1 186 ? -2.799 16.422 15.656 1 98.44 186 ILE B N 1
ATOM 3420 C CA . ILE B 1 186 ? -2.395 15.086 16.062 1 98.44 186 ILE B CA 1
ATOM 3421 C C . ILE B 1 186 ? -3.551 14.109 15.852 1 98.44 186 ILE B C 1
ATOM 3423 O O . ILE B 1 186 ? -4.691 14.398 16.219 1 98.44 186 ILE B O 1
ATOM 3427 N N . PRO B 1 187 ? -3.238 12.953 15.219 1 98.12 187 PRO B N 1
ATOM 3428 C CA . PRO B 1 187 ? -4.328 12.016 14.93 1 98.12 187 PRO B CA 1
ATOM 3429 C C . PRO B 1 187 ? -5.137 11.648 16.172 1 98.12 187 PRO B C 1
ATOM 3431 O O . PRO B 1 187 ? -4.574 11.523 17.266 1 98.12 187 PRO B O 1
ATOM 3434 N N . TYR B 1 188 ? -6.383 11.516 15.984 1 97.88 188 TYR B N 1
ATOM 3435 C CA . TYR B 1 188 ? -7.336 11.18 17.047 1 97.88 188 TYR B CA 1
ATOM 3436 C C . TYR B 1 188 ? -8.148 9.945 16.672 1 97.88 188 TYR B C 1
ATOM 3438 O O . TYR B 1 188 ? -8.562 9.789 15.523 1 97.88 188 TYR B O 1
ATOM 3446 N N . SER B 1 189 ? -8.359 9.078 17.672 1 96.06 189 SER B N 1
ATOM 3447 C CA . SER B 1 189 ? -9.078 7.828 17.438 1 96.06 189 SER B CA 1
ATOM 3448 C C . SER B 1 189 ? -10.578 8.055 17.375 1 96.06 189 SER B C 1
ATOM 3450 O O . SER B 1 189 ? -11.203 8.453 18.359 1 96.06 189 SER B O 1
ATOM 3452 N N . LEU B 1 190 ? -11.094 7.879 16.25 1 94.38 190 LEU B N 1
ATOM 3453 C CA . LEU B 1 190 ? -12.516 7.969 15.938 1 94.38 190 LEU B CA 1
ATOM 3454 C C . LEU B 1 190 ? -12.914 6.922 14.906 1 94.38 190 LEU B C 1
ATOM 3456 O O . LEU B 1 190 ? -12.102 6.539 14.055 1 94.38 190 LEU B O 1
ATOM 3460 N N . PRO B 1 191 ? -14.164 6.359 15.016 1 91.19 191 PRO B N 1
ATOM 3461 C CA . PRO B 1 191 ? -14.609 5.5 13.914 1 91.19 191 PRO B CA 1
ATOM 3462 C C . PRO B 1 191 ? -14.547 6.199 12.555 1 91.19 191 PRO B C 1
ATOM 3464 O O . PRO B 1 191 ? -14.82 7.398 12.461 1 91.19 191 PRO B O 1
ATOM 3467 N N . SER B 1 192 ? -14.172 5.418 11.617 1 87.69 192 SER B N 1
ATOM 3468 C CA . SER B 1 192 ? -14.102 5.98 10.273 1 87.69 192 SER B CA 1
ATOM 3469 C C . SER B 1 192 ? -15.5 6.262 9.727 1 87.69 192 SER B C 1
ATOM 3471 O O . SER B 1 192 ? -16.469 5.578 10.078 1 87.69 192 SER B O 1
ATOM 3473 N N . GLU B 1 193 ? -15.484 7.371 8.922 1 89.62 193 GLU B N 1
ATOM 3474 C CA . GLU B 1 193 ? -16.719 7.684 8.195 1 89.62 193 GLU B CA 1
ATOM 3475 C C . GLU B 1 193 ? -17.031 6.609 7.16 1 89.62 193 GLU B C 1
ATOM 3477 O O . GLU B 1 193 ? -16.141 6.102 6.492 1 89.62 193 GLU B O 1
ATOM 3482 N N . THR B 1 194 ? -18.344 6.203 7.008 1 88.31 194 THR B N 1
ATOM 3483 C CA . THR B 1 194 ? -18.75 5.211 6.023 1 88.31 194 THR B CA 1
ATOM 3484 C C . THR B 1 194 ? -18.297 5.617 4.625 1 88.31 194 THR B C 1
ATOM 3486 O O . THR B 1 194 ? -18.484 6.766 4.219 1 88.31 194 THR B O 1
ATOM 3489 N N . GLY B 1 195 ? -17.75 4.738 3.93 1 83.62 195 GLY B N 1
ATOM 3490 C CA . GLY B 1 195 ? -17.328 5.012 2.566 1 83.62 195 GLY B CA 1
ATOM 3491 C C . GLY B 1 195 ? -15.984 5.715 2.486 1 83.62 195 GLY B C 1
ATOM 3492 O O . GLY B 1 195 ? -15.562 6.137 1.409 1 83.62 195 GLY B O 1
ATOM 3493 N N . HIS B 1 196 ? -15.383 5.902 3.605 1 87.81 196 HIS B N 1
ATOM 3494 C CA . HIS B 1 196 ? -14.078 6.559 3.652 1 87.81 196 HIS B CA 1
ATOM 3495 C C . HIS B 1 196 ? -13.023 5.652 4.281 1 87.81 196 HIS B C 1
ATOM 3497 O O . HIS B 1 196 ? -13.32 4.914 5.223 1 87.81 196 HIS B O 1
ATOM 3503 N N . THR B 1 197 ? -11.828 5.672 3.707 1 83.25 197 THR B N 1
ATOM 3504 C CA . THR B 1 197 ? -10.672 5.055 4.344 1 83.25 197 THR B CA 1
ATOM 3505 C C . THR B 1 197 ? -10.016 6.023 5.328 1 83.25 197 THR B C 1
ATOM 3507 O O . THR B 1 197 ? -9.766 7.184 4.988 1 83.25 197 THR B O 1
ATOM 3510 N N . ARG B 1 198 ? -9.75 5.547 6.492 1 89.44 198 ARG B N 1
ATOM 3511 C CA . ARG B 1 198 ? -9.148 6.41 7.5 1 89.44 198 ARG B CA 1
ATOM 3512 C C . ARG B 1 198 ? -7.664 6.641 7.215 1 89.44 198 ARG B C 1
ATOM 3514 O O . ARG B 1 198 ? -6.887 5.688 7.141 1 89.44 198 ARG B O 1
ATOM 3521 N N . GLY B 1 199 ? -7.328 7.863 6.957 1 89.62 199 GLY B N 1
ATOM 3522 C CA . GLY B 1 199 ? -5.938 8.281 6.988 1 89.62 199 GLY B CA 1
ATOM 3523 C C . GLY B 1 199 ? -5.539 8.938 8.297 1 89.62 199 GLY B C 1
ATOM 3524 O O . GLY B 1 199 ? -6.398 9.297 9.102 1 89.62 199 GLY B O 1
ATOM 3525 N N . LYS B 1 200 ? -4.266 8.992 8.531 1 94.31 200 LYS B N 1
ATOM 3526 C CA . LYS B 1 200 ? -3.727 9.672 9.711 1 94.31 200 LYS B CA 1
ATOM 3527 C C . LYS B 1 200 ? -2.619 10.648 9.32 1 94.31 200 LYS B C 1
ATOM 3529 O O . LYS B 1 200 ? -1.841 10.383 8.406 1 94.31 200 LYS B O 1
ATOM 3534 N N . TYR B 1 201 ? -2.578 11.75 10.031 1 95.94 201 TYR B N 1
ATOM 3535 C CA . TYR B 1 201 ? -1.433 12.641 9.883 1 95.94 201 TYR B CA 1
ATOM 3536 C C . TYR B 1 201 ? -1.159 13.398 11.172 1 95.94 201 TYR B C 1
ATOM 3538 O O . TYR B 1 201 ? -2.051 13.539 12.016 1 95.94 201 TYR B O 1
ATOM 3546 N N . VAL B 1 202 ? 0.029 13.758 11.383 1 97.94 202 VAL B N 1
ATOM 3547 C CA . VAL B 1 202 ? 0.487 14.719 12.375 1 97.94 202 VAL B CA 1
ATOM 3548 C C . VAL B 1 202 ? 1.165 15.898 11.688 1 97.94 202 VAL B C 1
ATOM 3550 O O . VAL B 1 202 ? 1.914 15.719 10.727 1 97.94 202 VAL B O 1
ATOM 3553 N N . SER B 1 203 ? 0.775 17.094 12.086 1 98.12 203 SER B N 1
ATOM 3554 C CA . SER B 1 203 ? 1.319 18.25 11.375 1 98.12 203 SER B CA 1
ATOM 3555 C C . SER B 1 203 ? 1.487 19.453 12.305 1 98.12 203 SER B C 1
ATOM 3557 O O . SER B 1 203 ? 0.838 19.531 13.352 1 98.12 203 SER B O 1
ATOM 3559 N N . VAL B 1 204 ? 2.414 20.297 11.961 1 98 204 VAL B N 1
ATOM 3560 C CA . VAL B 1 204 ? 2.656 21.578 12.617 1 98 204 VAL B CA 1
ATOM 3561 C C . VAL B 1 204 ? 2.715 22.688 11.57 1 98 204 VAL B C 1
ATOM 3563 O O . VAL B 1 204 ? 3.42 22.562 10.562 1 98 204 VAL B O 1
ATOM 3566 N N . GLU B 1 205 ? 1.951 23.688 11.766 1 97.81 205 GLU B N 1
ATOM 3567 C CA . GLU B 1 205 ? 2.068 24.922 10.992 1 97.81 205 GLU B CA 1
ATOM 3568 C C . GLU B 1 205 ? 2.531 26.078 11.867 1 97.81 205 GLU B C 1
ATOM 3570 O O . GLU B 1 205 ? 2.041 26.266 12.984 1 97.81 205 GLU B O 1
ATOM 3575 N N . TYR B 1 206 ? 3.49 26.75 11.438 1 96.81 206 TYR B N 1
ATOM 3576 C CA . TYR B 1 206 ? 4.043 27.922 12.094 1 96.81 206 TYR B CA 1
ATOM 3577 C C . TYR B 1 206 ? 4.043 29.125 11.156 1 96.81 206 TYR B C 1
ATOM 3579 O O . TYR B 1 206 ? 4.664 29.094 10.094 1 96.81 206 TYR B O 1
ATOM 3587 N N . VAL B 1 207 ? 3.287 30.109 11.539 1 96.88 207 VAL B N 1
ATOM 3588 C CA . VAL B 1 207 ? 3.209 31.344 10.75 1 96.88 207 VAL B CA 1
ATOM 3589 C C . VAL B 1 207 ? 3.762 32.5 11.555 1 96.88 207 VAL B C 1
ATOM 3591 O O . VAL B 1 207 ? 3.34 32.75 12.688 1 96.88 207 VAL B O 1
ATOM 3594 N N . ALA B 1 208 ? 4.699 33.25 10.938 1 95.44 208 ALA B N 1
ATOM 3595 C CA . ALA B 1 208 ? 5.363 34.281 11.711 1 95.44 208 ALA B CA 1
ATOM 3596 C C . ALA B 1 208 ? 5.637 35.5 10.852 1 95.44 208 ALA B C 1
ATOM 3598 O O . ALA B 1 208 ? 5.977 35.406 9.672 1 95.44 208 ALA B O 1
ATOM 3599 N N . GLU B 1 209 ? 5.5 36.625 11.477 1 94.25 209 GLU B N 1
ATOM 3600 C CA . GLU B 1 209 ? 5.984 37.875 10.867 1 94.25 209 GLU B CA 1
ATOM 3601 C C . GLU B 1 209 ? 7.508 37.938 10.891 1 94.25 209 GLU B C 1
ATOM 3603 O O . GLU B 1 209 ? 8.141 37.562 11.875 1 94.25 209 GLU B O 1
ATOM 3608 N N . LEU B 1 210 ? 8 38.312 9.789 1 91.12 210 LEU B N 1
ATOM 3609 C CA . LEU B 1 210 ? 9.445 38.5 9.664 1 91.12 210 LEU B CA 1
ATOM 3610 C C . LEU B 1 210 ? 9.852 39.938 9.922 1 91.12 210 LEU B C 1
ATOM 3612 O O . LEU B 1 210 ? 9.016 40.844 9.867 1 91.12 210 LEU B O 1
ATOM 3616 N N . PRO B 1 211 ? 11.156 40.156 10.188 1 88.44 211 PRO B N 1
ATOM 3617 C CA . PRO B 1 211 ? 11.617 41.5 10.445 1 88.44 211 PRO B CA 1
ATOM 3618 C C . PRO B 1 211 ? 11.375 42.438 9.266 1 88.44 211 PRO B C 1
ATOM 3620 O O . PRO B 1 211 ? 11.172 43.656 9.461 1 88.44 211 PRO B O 1
ATOM 3623 N N . ASP B 1 212 ? 11.352 42 8.117 1 89.94 212 ASP B N 1
ATOM 3624 C CA . ASP B 1 212 ? 11.18 42.844 6.941 1 89.94 212 ASP B CA 1
ATOM 3625 C C . ASP B 1 212 ? 9.703 43.062 6.613 1 89.94 212 ASP B C 1
ATOM 3627 O O . ASP B 1 212 ? 9.367 43.625 5.574 1 89.94 212 ASP B O 1
ATOM 3631 N N . GLY B 1 213 ? 8.805 42.531 7.48 1 88 213 GLY B N 1
ATOM 3632 C CA . GLY B 1 213 ? 7.379 42.75 7.312 1 88 213 GLY B CA 1
ATOM 3633 C C . GLY B 1 213 ? 6.68 41.625 6.559 1 88 213 GLY B C 1
ATOM 3634 O O . GLY B 1 213 ? 5.449 41.594 6.492 1 88 213 GLY B O 1
ATOM 3635 N N . LYS B 1 214 ? 7.422 40.781 5.996 1 93.69 214 LYS B N 1
ATOM 3636 C CA . LYS B 1 214 ? 6.836 39.625 5.289 1 93.69 214 LYS B CA 1
ATOM 3637 C C . LYS B 1 214 ? 6.344 38.562 6.27 1 93.69 214 LYS B C 1
ATOM 3639 O O . LYS B 1 214 ? 6.594 38.656 7.473 1 93.69 214 LYS B O 1
ATOM 3644 N N . VAL B 1 215 ? 5.527 37.656 5.738 1 94.81 215 VAL B N 1
ATOM 3645 C CA . VAL B 1 215 ? 4.992 36.594 6.559 1 94.81 215 VAL B CA 1
ATOM 3646 C C . VAL B 1 215 ? 5.562 35.25 6.094 1 94.81 215 VAL B C 1
ATOM 3648 O O . VAL B 1 215 ? 5.551 34.938 4.898 1 94.81 215 VAL B O 1
ATOM 3651 N N . GLU B 1 216 ? 6.129 34.531 6.988 1 95.25 216 GLU B N 1
ATOM 3652 C CA . GLU B 1 216 ? 6.602 33.188 6.715 1 95.25 216 GLU B CA 1
ATOM 3653 C C . GLU B 1 216 ? 5.582 32.156 7.156 1 95.25 216 GLU B C 1
ATOM 3655 O O . GLU B 1 216 ? 5.051 32.219 8.266 1 95.25 216 GLU B O 1
ATOM 3660 N N . TRP B 1 217 ? 5.219 31.281 6.277 1 96.06 217 TRP B N 1
ATOM 3661 C CA . TRP B 1 217 ? 4.344 30.156 6.559 1 96.06 217 TRP B CA 1
ATOM 3662 C C . TRP B 1 217 ? 5.098 28.844 6.402 1 96.06 217 TRP B C 1
ATOM 3664 O O . TRP B 1 217 ? 5.461 28.453 5.285 1 96.06 217 TRP B O 1
ATOM 3674 N N . THR B 1 218 ? 5.355 28.188 7.535 1 95.69 218 THR B N 1
ATOM 3675 C CA . THR B 1 218 ? 6.031 26.891 7.578 1 95.69 218 THR B CA 1
ATOM 3676 C C . THR B 1 218 ? 5.059 25.781 7.984 1 95.69 218 THR B C 1
ATOM 3678 O O . THR B 1 218 ? 4.234 25.969 8.883 1 95.69 218 THR B O 1
ATOM 3681 N N . MET B 1 219 ? 5.125 24.703 7.27 1 97 219 MET B N 1
ATOM 3682 C CA . MET B 1 219 ? 4.324 23.531 7.629 1 97 219 MET B CA 1
ATOM 3683 C C . MET B 1 219 ? 5.16 22.25 7.562 1 97 219 MET B C 1
ATOM 3685 O O . MET B 1 219 ? 5.953 22.078 6.637 1 97 219 MET B O 1
ATOM 3689 N N . ALA B 1 220 ? 5.102 21.422 8.547 1 96.12 220 ALA B N 1
ATOM 3690 C CA . ALA B 1 220 ? 5.688 20.094 8.586 1 96.12 220 ALA B CA 1
ATOM 3691 C C . ALA B 1 220 ? 4.621 19.031 8.859 1 96.12 220 ALA B C 1
ATOM 3693 O O . ALA B 1 220 ? 3.73 19.234 9.688 1 96.12 220 ALA B O 1
ATOM 3694 N N . VAL B 1 221 ? 4.734 17.891 8.102 1 96.69 221 VAL B N 1
ATOM 3695 C CA . VAL B 1 221 ? 3.689 16.875 8.234 1 96.69 221 VAL B CA 1
ATOM 3696 C C . VAL B 1 221 ? 4.297 15.484 8.07 1 96.69 221 VAL B C 1
ATOM 3698 O O . VAL B 1 221 ? 5.281 15.312 7.352 1 96.69 221 VAL B O 1
ATOM 3701 N N . SER B 1 222 ? 3.91 14.555 8.805 1 95.44 222 SER B N 1
ATOM 3702 C CA . SER B 1 222 ? 4.008 13.117 8.555 1 95.44 222 SER B CA 1
ATOM 3703 C C . SER B 1 222 ? 2.625 12.484 8.43 1 95.44 222 SER B C 1
ATOM 3705 O O . SER B 1 222 ? 1.727 12.781 9.219 1 95.44 222 SER B O 1
ATOM 3707 N N . SER B 1 223 ? 2.424 11.695 7.371 1 92.19 223 SER B N 1
ATOM 3708 C CA . SER B 1 223 ? 1.075 11.211 7.105 1 92.19 223 SER B CA 1
ATOM 3709 C C . SER B 1 223 ? 1.092 9.75 6.656 1 92.19 223 SER B C 1
ATOM 3711 O O . SER B 1 223 ? 1.989 9.328 5.926 1 92.19 223 SER B O 1
ATOM 3713 N N . ASP B 1 224 ? 0.13 9.023 7.121 1 86.94 224 ASP B N 1
ATOM 3714 C CA . ASP B 1 224 ? -0.222 7.668 6.695 1 86.94 224 ASP B CA 1
ATOM 3715 C C . ASP B 1 224 ? -1.546 7.664 5.934 1 86.94 224 ASP B C 1
ATOM 3717 O O . ASP B 1 224 ? -2.611 7.836 6.527 1 86.94 224 ASP B O 1
ATOM 3721 N N . PRO B 1 225 ? -1.456 7.539 4.637 1 77.75 225 PRO B N 1
ATOM 3722 C CA . PRO B 1 225 ? -2.705 7.598 3.873 1 77.75 225 PRO B CA 1
ATOM 3723 C C . PRO B 1 225 ? -3.629 6.418 4.16 1 77.75 225 PRO B C 1
ATOM 3725 O O . PRO B 1 225 ? -4.82 6.473 3.85 1 77.75 225 PRO B O 1
ATOM 3728 N N . GLY B 1 226 ? -3.172 5.457 4.816 1 69.06 226 GLY B N 1
ATOM 3729 C CA . GLY B 1 226 ? -3.986 4.273 5.035 1 69.06 226 GLY B CA 1
ATOM 3730 C C . GLY B 1 226 ? -4.352 3.553 3.75 1 69.06 226 GLY B C 1
ATOM 3731 O O . GLY B 1 226 ? -3.973 3.988 2.66 1 69.06 226 GLY B O 1
ATOM 3732 N N . GLY B 1 227 ? -5.16 2.621 3.93 1 62.97 227 GLY B N 1
ATOM 3733 C CA . GLY B 1 227 ? -5.805 1.935 2.822 1 62.97 227 GLY B CA 1
ATOM 3734 C C . GLY B 1 227 ? -4.895 0.953 2.113 1 62.97 227 GLY B C 1
ATOM 3735 O O . GLY B 1 227 ? -3.689 0.911 2.383 1 62.97 227 GLY B O 1
ATOM 3736 N N . LEU B 1 228 ? -5.578 0.168 1.552 1 63.91 228 LEU B N 1
ATOM 3737 C CA . LEU B 1 228 ? -5.008 -0.98 0.857 1 63.91 228 LEU B CA 1
ATOM 3738 C C . LEU B 1 228 ? -5.008 -0.759 -0.651 1 63.91 228 LEU B C 1
ATOM 3740 O O . LEU B 1 228 ? -5.273 -1.687 -1.419 1 63.91 228 LEU B O 1
ATOM 3744 N N . VAL B 1 229 ? -4.797 0.575 -1.053 1 64.38 229 VAL B N 1
ATOM 3745 C CA . VAL B 1 229 ? -4.914 0.889 -2.473 1 64.38 229 VAL B CA 1
ATOM 3746 C C . VAL B 1 229 ? -3.971 -0.001 -3.277 1 64.38 229 VAL B C 1
ATOM 3748 O O . VAL B 1 229 ? -4.316 -0.456 -4.371 1 64.38 229 VAL B O 1
ATOM 3751 N N . LEU B 1 230 ? -2.889 -0.164 -2.746 1 65.75 230 LEU B N 1
ATOM 3752 C CA . LEU B 1 230 ? -1.965 -1.04 -3.457 1 65.75 230 LEU B CA 1
ATOM 3753 C C . LEU B 1 230 ? -2.559 -2.434 -3.625 1 65.75 230 LEU B C 1
ATOM 3755 O O . LEU B 1 230 ? -2.484 -3.018 -4.711 1 65.75 230 LEU B O 1
ATOM 3759 N N . LYS B 1 231 ? -3.129 -2.855 -2.561 1 69.06 231 LYS B N 1
ATOM 3760 C CA . LYS B 1 231 ? -3.797 -4.152 -2.641 1 69.06 231 LYS B CA 1
ATOM 3761 C C . LYS B 1 231 ? -4.891 -4.141 -3.703 1 69.06 231 LYS B C 1
ATOM 3763 O O . LYS B 1 231 ? -5.008 -5.078 -4.492 1 69.06 231 LYS B O 1
ATOM 3768 N N . LEU B 1 232 ? -5.602 -3.055 -3.699 1 66.62 232 LEU B N 1
ATOM 3769 C CA . LEU B 1 232 ? -6.699 -2.957 -4.656 1 66.62 232 LEU B CA 1
ATOM 3770 C C . LEU B 1 232 ? -6.168 -2.939 -6.09 1 66.62 232 LEU B C 1
ATOM 3772 O O . LEU B 1 232 ? -6.676 -3.66 -6.949 1 66.62 232 LEU B O 1
ATOM 3776 N N . ILE B 1 233 ? -5.137 -2.195 -6.297 1 70.81 233 ILE B N 1
ATOM 3777 C CA . ILE B 1 233 ? -4.582 -2.088 -7.645 1 70.81 233 ILE B CA 1
ATOM 3778 C C . ILE B 1 233 ? -4.004 -3.434 -8.07 1 70.81 233 ILE B C 1
ATOM 3780 O O . ILE B 1 233 ? -4.215 -3.877 -9.203 1 70.81 233 ILE B O 1
ATOM 3784 N N . SER B 1 234 ? -3.273 -4.035 -7.203 1 74.12 234 SER B N 1
ATOM 3785 C CA . SER B 1 234 ? -2.703 -5.344 -7.504 1 74.12 234 SER B CA 1
ATOM 3786 C C . SER B 1 234 ? -3.791 -6.359 -7.828 1 74.12 234 SER B C 1
ATOM 3788 O O . SER B 1 234 ? -3.686 -7.102 -8.812 1 74.12 234 SER B O 1
ATOM 3790 N N . GLU B 1 235 ? -4.848 -6.312 -7.031 1 77.94 235 GLU B N 1
ATOM 3791 C CA . GLU B 1 235 ? -5.941 -7.262 -7.23 1 77.94 235 GLU B CA 1
ATOM 3792 C C . GLU B 1 235 ? -6.656 -7.012 -8.555 1 77.94 235 GLU B C 1
ATOM 3794 O O . GLU B 1 235 ? -7.02 -7.957 -9.258 1 77.94 235 GLU B O 1
ATOM 3799 N N . MET B 1 236 ? -6.785 -5.77 -8.914 1 73.25 236 MET B N 1
ATOM 3800 C CA . MET B 1 236 ? -7.496 -5.422 -10.141 1 73.25 236 MET B CA 1
ATOM 3801 C C . MET B 1 236 ? -6.695 -5.836 -11.367 1 73.25 236 MET B C 1
ATOM 3803 O O . MET B 1 236 ? -7.27 -6.219 -12.391 1 73.25 236 MET B O 1
ATOM 3807 N N . SER B 1 237 ? -5.453 -5.789 -11.219 1 78.81 237 SER B N 1
ATOM 3808 C CA . SER B 1 237 ? -4.609 -6.055 -12.375 1 78.81 237 SER B CA 1
ATOM 3809 C C . SER B 1 237 ? -4.27 -7.539 -12.484 1 78.81 237 SER B C 1
ATOM 3811 O O . SER B 1 237 ? -3.816 -8 -13.539 1 78.81 237 SER B O 1
ATOM 3813 N N . MET B 1 238 ? -4.527 -8.359 -11.461 1 85.44 238 MET B N 1
ATOM 3814 C CA . MET B 1 238 ? -4.035 -9.727 -11.352 1 85.44 238 MET B CA 1
ATOM 3815 C C . MET B 1 238 ? -4.582 -10.594 -12.484 1 85.44 238 MET B C 1
ATOM 3817 O O . MET B 1 238 ? -3.834 -11.336 -13.117 1 85.44 238 MET B O 1
ATOM 3821 N N . PRO B 1 239 ? -5.855 -10.477 -12.812 1 81.81 239 PRO B N 1
ATOM 3822 C CA . PRO B 1 239 ? -6.363 -11.336 -13.883 1 81.81 239 PRO B CA 1
ATOM 3823 C C . PRO B 1 239 ? -5.625 -11.133 -15.203 1 81.81 239 PRO B C 1
ATOM 3825 O O . PRO B 1 239 ? -5.254 -12.109 -15.867 1 81.81 239 PRO B O 1
ATOM 3828 N N . SER B 1 240 ? -5.414 -9.875 -15.547 1 81.5 240 SER B N 1
ATOM 3829 C CA . SER B 1 240 ? -4.688 -9.578 -16.781 1 81.5 240 SER B CA 1
ATOM 3830 C C . SER B 1 240 ? -3.232 -10.031 -16.672 1 81.5 240 SER B C 1
ATOM 3832 O O . SER B 1 240 ? -2.695 -10.609 -17.625 1 81.5 240 SER B O 1
ATOM 3834 N N . LYS B 1 241 ? -2.623 -9.82 -15.547 1 83.12 241 LYS B N 1
ATOM 3835 C CA . LYS B 1 241 ? -1.207 -10.125 -15.359 1 83.12 241 LYS B CA 1
ATOM 3836 C C . LYS B 1 241 ? -0.947 -11.625 -15.43 1 83.12 241 LYS B C 1
ATOM 3838 O O . LYS B 1 241 ? -0.007 -12.062 -16.094 1 83.12 241 LYS B O 1
ATOM 3843 N N . ILE B 1 242 ? -1.799 -12.445 -14.789 1 89.19 242 ILE B N 1
ATOM 3844 C CA . ILE B 1 242 ? -1.564 -13.891 -14.758 1 89.19 242 ILE B CA 1
ATOM 3845 C C . ILE B 1 242 ? -1.855 -14.484 -16.125 1 89.19 242 ILE B C 1
ATOM 3847 O O . ILE B 1 242 ? -1.39 -15.586 -16.453 1 89.19 242 ILE B O 1
ATOM 3851 N N . SER B 1 243 ? -2.629 -13.797 -16.938 1 89.19 243 SER B N 1
ATOM 3852 C CA . SER B 1 243 ? -2.982 -14.297 -18.266 1 89.19 243 SER B CA 1
ATOM 3853 C C . SER B 1 243 ? -1.841 -14.102 -19.25 1 89.19 243 SER B C 1
ATOM 3855 O O . SER B 1 243 ? -1.801 -14.75 -20.297 1 89.19 243 SER B O 1
ATOM 3857 N N . GLU B 1 244 ? -0.947 -13.172 -18.969 1 84.81 244 GLU B N 1
ATOM 3858 C CA . GLU B 1 244 ? 0.187 -12.906 -19.844 1 84.81 244 GLU B CA 1
ATOM 3859 C C . GLU B 1 244 ? 1.111 -14.117 -19.938 1 84.81 244 GLU B C 1
ATOM 3861 O O . GLU B 1 244 ? 1.84 -14.281 -20.922 1 84.81 244 GLU B O 1
ATOM 3866 N N . ASP B 1 245 ? 1.067 -15.016 -18.922 1 89.69 245 ASP B N 1
ATOM 3867 C CA . ASP B 1 245 ? 1.941 -16.188 -18.891 1 89.69 245 ASP B CA 1
ATOM 3868 C C . ASP B 1 245 ? 1.573 -17.172 -19.984 1 89.69 245 ASP B C 1
ATOM 3870 O O . ASP B 1 245 ? 2.412 -17.969 -20.422 1 89.69 245 ASP B O 1
ATOM 3874 N N . VAL B 1 246 ? 0.329 -17.156 -20.406 1 93.12 246 VAL B N 1
ATOM 3875 C CA . VAL B 1 246 ? -0.167 -18.172 -21.344 1 93.12 246 VAL B CA 1
ATOM 3876 C C . VAL B 1 246 ? 0.497 -17.984 -22.703 1 93.12 246 VAL B C 1
ATOM 3878 O O . VAL B 1 246 ? 1.22 -18.875 -23.172 1 93.12 246 VAL B O 1
ATOM 3881 N N . PRO B 1 247 ? 0.361 -16.797 -23.344 1 91.56 247 PRO B N 1
ATOM 3882 C CA . PRO B 1 247 ? 1.059 -16.656 -24.625 1 91.56 247 PRO B CA 1
ATOM 3883 C C . PRO B 1 247 ? 2.578 -16.703 -24.484 1 91.56 247 PRO B C 1
ATOM 3885 O O . PRO B 1 247 ? 3.273 -17.156 -25.391 1 91.56 247 PRO B O 1
ATOM 3888 N N . SER B 1 248 ? 3.1 -16.25 -23.359 1 90.5 248 SER B N 1
ATOM 3889 C CA . SER B 1 248 ? 4.539 -16.297 -23.125 1 90.5 248 SER B CA 1
ATOM 3890 C C . SER B 1 248 ? 5.059 -17.719 -23.125 1 90.5 248 SER B C 1
ATOM 3892 O O . SER B 1 248 ? 6.066 -18.031 -23.766 1 90.5 248 SER B O 1
ATOM 3894 N N . PHE B 1 249 ? 4.371 -18.609 -22.453 1 93.81 249 PHE B N 1
ATOM 3895 C CA . PHE B 1 249 ? 4.766 -20 -22.406 1 93.81 249 PHE B CA 1
ATOM 3896 C C . PHE B 1 249 ? 4.637 -20.641 -23.781 1 93.81 249 PHE B C 1
ATOM 3898 O O . PHE B 1 249 ? 5.547 -21.344 -24.234 1 93.81 249 PHE B O 1
ATOM 3905 N N . VAL B 1 250 ? 3.521 -20.422 -24.438 1 92.94 250 VAL B N 1
ATOM 3906 C CA . VAL B 1 250 ? 3.24 -21.047 -25.734 1 92.94 250 VAL B CA 1
ATOM 3907 C C . VAL B 1 250 ? 4.305 -20.641 -26.75 1 92.94 250 VAL B C 1
ATOM 3909 O O . VAL B 1 250 ? 4.844 -21.484 -27.453 1 92.94 250 VAL B O 1
ATOM 3912 N N . LYS B 1 251 ? 4.578 -19.328 -26.766 1 90.06 251 LYS B N 1
ATOM 3913 C CA . LYS B 1 251 ? 5.605 -18.844 -27.672 1 90.06 251 LYS B CA 1
ATOM 3914 C C . LYS B 1 251 ? 6.957 -19.484 -27.375 1 90.06 251 LYS B C 1
ATOM 3916 O O . LYS B 1 251 ? 7.637 -19.953 -28.297 1 90.06 251 LYS B O 1
ATOM 3921 N N . TRP B 1 252 ? 7.297 -19.562 -26.219 1 93.38 252 TRP B N 1
ATOM 3922 C CA . TRP B 1 252 ? 8.562 -20.156 -25.797 1 93.38 252 TRP B CA 1
ATOM 3923 C C . TRP B 1 252 ? 8.602 -21.641 -26.141 1 93.38 252 TRP B C 1
ATOM 3925 O O . TRP B 1 252 ? 9.594 -22.141 -26.688 1 93.38 252 TRP B O 1
ATOM 3935 N N . ALA B 1 253 ? 7.543 -22.375 -25.734 1 93.19 253 ALA B N 1
ATOM 3936 C CA . ALA B 1 253 ? 7.488 -23.828 -25.953 1 93.19 253 ALA B CA 1
ATOM 3937 C C . ALA B 1 253 ? 7.602 -24.156 -27.438 1 93.19 253 ALA B C 1
ATOM 3939 O O . ALA B 1 253 ? 8.281 -25.125 -27.812 1 93.19 253 ALA B O 1
ATOM 3940 N N . LYS B 1 254 ? 6.957 -23.297 -28.266 1 90.62 254 LYS B N 1
ATOM 3941 C CA . LYS B 1 254 ? 7.043 -23.516 -29.703 1 90.62 254 LYS B CA 1
ATOM 3942 C C . LYS B 1 254 ? 8.484 -23.391 -30.203 1 90.62 254 LYS B C 1
ATOM 3944 O O . LYS B 1 254 ? 8.922 -24.156 -31.047 1 90.62 254 LYS B O 1
ATOM 3949 N N . GLN B 1 255 ? 9.141 -22.438 -29.625 1 89.5 255 GLN B N 1
ATOM 3950 C CA . GLN B 1 255 ? 10.523 -22.203 -30.031 1 89.5 255 GLN B CA 1
ATOM 3951 C C . GLN B 1 255 ? 11.453 -23.266 -29.438 1 89.5 255 GLN B C 1
ATOM 3953 O O . GLN B 1 255 ? 12.328 -23.781 -30.141 1 89.5 255 GLN B O 1
ATOM 3958 N N . GLU B 1 256 ? 11.211 -23.609 -28.234 1 89.69 256 GLU B N 1
ATOM 3959 C CA . GLU B 1 256 ? 12.07 -24.516 -27.5 1 89.69 256 GLU B CA 1
ATOM 3960 C C . GLU B 1 256 ? 11.945 -25.953 -28.016 1 89.69 256 GLU B C 1
ATOM 3962 O O . GLU B 1 256 ? 12.93 -26.688 -28.062 1 89.69 256 GLU B O 1
ATOM 3967 N N . TYR B 1 257 ? 10.695 -26.281 -28.422 1 86.81 257 TYR B N 1
ATOM 3968 C CA . TYR B 1 257 ? 10.453 -27.688 -28.734 1 86.81 257 TYR B CA 1
ATOM 3969 C C . TYR B 1 257 ? 10.219 -27.875 -30.234 1 86.81 257 TYR B C 1
ATOM 3971 O O . TYR B 1 257 ? 9.773 -28.938 -30.672 1 86.81 257 TYR B O 1
ATOM 3979 N N . ALA B 1 258 ? 10.289 -26.734 -30.922 1 78.19 258 ALA B N 1
ATOM 3980 C CA . ALA B 1 258 ? 10.219 -26.828 -32.375 1 78.19 258 ALA B CA 1
ATOM 3981 C C . ALA B 1 258 ? 11.258 -27.812 -32.906 1 78.19 258 ALA B C 1
ATOM 3983 O O . ALA B 1 258 ? 12.359 -27.922 -32.375 1 78.19 258 ALA B O 1
ATOM 3984 N N . ALA B 1 259 ? 10.688 -28.891 -33.688 1 66.81 259 ALA B N 1
ATOM 3985 C CA . ALA B 1 259 ? 11.57 -29.828 -34.406 1 66.81 259 ALA B CA 1
ATOM 3986 C C . ALA B 1 259 ? 12.68 -29.078 -35.125 1 66.81 259 ALA B C 1
ATOM 3988 O O . ALA B 1 259 ? 12.477 -27.953 -35.594 1 66.81 259 ALA B O 1
ATOM 3989 N N . PRO B 1 260 ? 13.961 -29.453 -34.906 1 56.25 260 PRO B N 1
ATOM 3990 C CA . PRO B 1 260 ? 15.023 -28.859 -35.75 1 56.25 260 PRO B CA 1
ATOM 3991 C C . PRO B 1 260 ? 14.625 -28.719 -37.219 1 56.25 260 PRO B C 1
ATOM 3993 O O . PRO B 1 260 ? 13.953 -29.609 -37.75 1 56.25 260 PRO B O 1
ATOM 3996 N N . ALA B 1 261 ? 14.742 -27.625 -37.656 1 37.44 261 ALA B N 1
ATOM 3997 C CA . ALA B 1 261 ? 14.664 -27.531 -39.125 1 37.44 261 ALA B CA 1
ATOM 3998 C C . ALA B 1 261 ? 15.57 -28.578 -39.781 1 37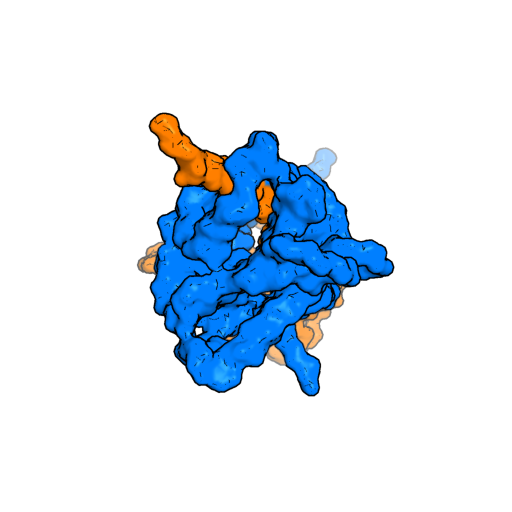.44 261 ALA B C 1
ATOM 4000 O O . ALA B 1 261 ? 16.641 -28.891 -39.25 1 37.44 261 ALA B O 1
#

Organism: Rhodotorula mucilaginosa (NCBI:txid5537)

Sequence (522 aa):
MAVSSPLTLHELARKDLPASPEDPQYAAWVEGAISAALKLVNSLSATALDPVWSKGKVHNGAQTYSTHSAHKAPPGAGDTDGFKWHARKSIHDVATERISYEHFERGLLRDHSVNESKYIESCTAAKQVEVVKAGELEVWQTLYHLAFPASNRDFAFAILTLPVPAGAGTTTDDSSNRRAFLVISIPYSLPSETGHTRGKYVSVEYVAELPDGKVEWTMAVSSDPGGLVLKLISEMSMPSKISEDVPSFVKWAKQEYAAPAMAVSSPLTLHELARKDLPASPEDPQYAAWVEGAISAALKLVNSLSATALDPVWSKGKVHNGAQTYSTHSAHKAPPGAGDTDGFKWHARKSIHDVATERISYEHFERGLLRDHSVNESKYIESCTAAKQVEVVKAGELEVWQTLYHLAFPASNRDFAFAILTLPVPAGAGTTTDDSSNRRAFLVISIPYSLPSETGHTRGKYVSVEYVAELPDGKVEWTMAVSSDPGGLVLKLISEMSMPSKISEDVPSFVKWAKQEYAAPA

Secondary structure (DSSP, 8-state):
-----SBSSSPB-GGGS-SSTTSTTHHHHHHHHHHHHHHHHHHHH---SS-SEEEEEEETTEEEEEES-SSSPPTTB---TTPPPEEEEEEE-HHHH---HHHHIIIIITTHHHHHHHH-TTEEEEEEEEEEETTTEEEEEEEE---TTSPPEEEEEEEEEEEEETTTTSSS------EEEEEEEEEB--PPPTT-EEEEEEEEEEEEE-TTS-EEEEEEEEEE--S-HHHHHHHHHHHHHHHTHHHHHHHHHHHHS----/-----SBSSSPBPGGGS-SSTTSTTHHHHHHHHHHHHHHHHHHHH---SS-SEEEEEEETTEEEEEES-SSSPPTTB---TTPPPEEEEEEE-HHHH---HHHHIIIIITTHHHHHHHH-TTEEEEEEEEEEETTTEEEEEEEE---TTSPPEEEEEEEEEEEEETTTTSSS------EEEEEEEEEB--PPPTT-EEEEEEEEEEEEE-TTS-EEEEEEEEEE--S-HHHHHHHHHHHHHHHTHHHHHHHHHHHHS----

InterPro domains:
  IPR023393 START-like domain superfamily [G3DSA:3.30.530.20] (53-258)
  IPR024500 Domain of unknown function DUF3074 [PF11274] (85-253)

pLDDT: mean 87.22, std 13.95, range [27.92, 98.69]

Nearest PDB structures (foldseek):
  6cay-assembly1_A  TM=4.747E-01  e=2.219E-03  Saccharomyces cerevisiae
  2y0k-assembly1_A  TM=1.769E-01  e=4.027E+00  Pseudomonas aeruginosa PAO1
  6cay-assembly1_A  TM=4.746E-01  e=2.126E-03  Saccharomyces cerevisiae
  2y0k-assembly1_A  TM=1.768E-01  e=4.750E+00  Pseudomonas aeruginosa PAO1

Foldseek 3Di:
DPPFQLQELDADEPVNAAQACPRPCNVVVLVSNVVLLLQQQLLVVPPDDPRLWDWDDDDPQKTKIKGPWQVDAGGSHGRHPGFIKMKIKHKADCVVVVAAVVNCCCQCQFPNQVSCCVPVVQWPDKAWDAPRDPSAWGKIKIWGCDDPPDWIAMFIWIKGKDKDDACPSPPDPPPDPKTKMKIWIHGHDDDTDPRHFYKTKTKMWMWIQDPVRMIMIMMMMTIGRDDDSVVVVCVVCVVVVVVVVVVVVVVVCCVVVPDDD/DPPFQLQELDADEPVNAAQACPRPCNVVVLVSNVVLQLQQQLLVVDPDDPRLWDWDDDDPQKTKIKGPWQVDAGGSHGRHPGFIKMKIKHKADCVVPVAAVVNCCCQCQFPNQVSCCVPVVQWPDKAWDAPRDPSAWGKIKIWGCDDPPDWIAMFIWIKGKDKDDACPSPPDPPPDPKTKMKIWIHGHDDDTDPRHFYKTKTKMWMWIQDPVRMIMIMMMMTIGRDDDSVVVVCVVCVVVVVVVVVVVVVVVCCVVVPDDD

Solvent-accessible surface area (backbone atoms only — not comparable to full-atom values): 27192 Å² total; per-residue (Å²): 122,82,75,77,40,76,48,14,51,65,57,37,46,75,86,75,46,56,82,29,74,80,33,86,54,26,64,59,53,51,49,51,48,50,51,25,45,39,39,37,59,31,54,74,68,52,81,60,73,90,57,46,55,39,83,53,65,71,29,75,77,17,45,18,30,32,35,80,38,41,85,49,58,49,52,34,48,30,61,42,88,70,35,39,44,34,26,36,40,32,75,41,49,32,87,81,64,65,51,48,66,69,51,48,41,57,46,52,48,41,62,31,61,60,43,44,37,74,42,38,84,44,30,75,39,56,43,82,75,46,72,41,32,86,82,30,34,33,30,39,35,37,34,33,59,48,66,85,83,47,62,28,30,28,38,36,25,36,35,41,25,47,76,44,67,33,42,73,54,44,90,58,83,54,88,57,94,44,51,23,34,36,36,38,35,27,13,31,68,64,85,66,54,88,85,32,39,53,27,40,42,19,35,37,34,43,38,31,51,42,94,87,67,30,32,35,44,33,37,39,36,33,62,44,71,53,71,56,49,59,57,51,52,51,60,68,44,39,46,56,58,65,22,54,51,52,56,31,45,51,55,42,49,39,64,72,64,46,74,80,128,122,83,75,77,40,75,48,15,51,64,57,36,48,76,88,74,45,53,82,30,75,80,32,86,54,26,65,57,54,50,50,50,49,50,51,24,45,40,39,37,59,29,52,73,69,52,82,59,72,92,56,46,56,39,84,53,65,70,31,76,78,16,46,18,30,31,35,80,39,39,84,49,58,49,52,33,48,30,62,42,90,69,35,40,44,31,27,37,40,31,76,42,48,33,87,81,65,65,50,48,66,67,52,48,40,56,47,52,48,40,61,32,62,59,43,44,36,74,42,38,83,44,30,76,40,57,42,82,73,46,70,41,33,86,83,30,35,34,28,39,34,38,34,34,60,46,66,85,83,45,64,28,30,26,38,37,26,38,36,41,25,46,75,43,68,35,44,72,54,44,88,59,81,56,89,58,95,43,51,22,33,37,38,36,36,28,12,30,68,64,84,63,55,88,86,33,38,54,27,39,40,20,36,38,34,42,38,31,51,41,95,87,65,29,32,35,46,34,37,38,35,33,61,44,70,54,73,56,50,58,56,51,52,52,59,69,44,40,44,56,58,66,22,52,51,52,56,32,45,52,55,40,48,40,64,73,64,47,73,80,128

Radius of gyration: 29.78 Å; Cα contacts (8 Å, |Δi|>4): 1129; chains: 2; bounding box: 50×91×75 Å